Protein AF-A0A1V5HF19-F1 (afdb_monomer_lite)

Structure (mmCIF, N/CA/C/O backbone):
data_AF-A0A1V5HF19-F1
#
_entry.id   AF-A0A1V5HF19-F1
#
loop_
_atom_site.group_PDB
_atom_site.id
_atom_site.type_symbol
_atom_site.label_atom_id
_atom_site.label_alt_id
_atom_site.label_comp_id
_atom_site.label_asym_id
_atom_site.label_entity_id
_atom_site.label_seq_id
_atom_site.pdbx_PDB_ins_code
_atom_site.Cartn_x
_atom_site.Cartn_y
_atom_site.Cartn_z
_atom_site.occupancy
_atom_site.B_iso_or_equiv
_atom_site.auth_seq_id
_atom_site.auth_comp_id
_atom_site.auth_asym_id
_atom_site.auth_atom_id
_atom_site.pdbx_PDB_model_num
ATOM 1 N N . MET A 1 1 ? -32.447 9.915 21.605 1.00 70.75 1 MET A N 1
ATOM 2 C CA . MET A 1 1 ? -31.067 10.041 21.083 1.00 70.75 1 MET A CA 1
ATOM 3 C C . MET A 1 1 ? -30.906 11.435 20.501 1.00 70.75 1 MET A C 1
ATOM 5 O O . MET A 1 1 ? -31.782 11.861 19.760 1.00 70.75 1 MET A O 1
ATOM 9 N N . LYS A 1 2 ? -29.840 12.151 20.862 1.00 76.25 2 LYS A N 1
ATOM 10 C CA . LYS A 1 2 ? -29.476 13.446 20.277 1.00 76.25 2 LYS A CA 1
ATOM 11 C C . LYS A 1 2 ? -28.155 13.273 19.532 1.00 76.25 2 LYS A C 1
ATOM 13 O O . LYS A 1 2 ? -27.212 12.739 20.107 1.00 76.25 2 LYS A O 1
ATOM 18 N N . ALA A 1 3 ? -28.108 13.710 18.280 1.00 75.06 3 ALA A N 1
ATOM 19 C CA . ALA A 1 3 ? -26.901 13.734 17.464 1.00 75.06 3 ALA A CA 1
ATOM 20 C C . ALA A 1 3 ? -26.620 15.185 17.061 1.00 75.06 3 ALA A C 1
ATOM 22 O O . ALA A 1 3 ? -27.526 15.878 16.596 1.00 75.06 3 ALA A O 1
ATOM 23 N N . VAL A 1 4 ? -25.394 15.655 17.280 1.00 70.00 4 VAL A N 1
ATOM 24 C CA . VAL A 1 4 ? -24.965 17.009 16.906 1.00 70.00 4 VAL A CA 1
ATOM 25 C C . VAL A 1 4 ? -23.775 16.889 15.967 1.00 70.00 4 VAL A C 1
ATOM 27 O O . VAL A 1 4 ? -22.770 16.292 16.343 1.00 70.00 4 VAL A O 1
ATOM 30 N N . TYR A 1 5 ? -23.909 17.430 14.756 1.00 69.81 5 TYR A N 1
ATOM 31 C CA . TYR A 1 5 ? -22.857 17.436 13.740 1.00 69.81 5 TYR A CA 1
ATOM 32 C C . TYR A 1 5 ? -22.104 18.769 13.752 1.00 69.81 5 TYR A C 1
ATOM 34 O O . TYR A 1 5 ? -22.736 19.824 13.698 1.00 69.81 5 TYR A O 1
ATOM 42 N N . ASP A 1 6 ? -20.773 18.720 13.804 1.00 66.12 6 ASP A N 1
ATOM 43 C CA . ASP A 1 6 ? -19.898 19.902 13.884 1.00 66.12 6 ASP A CA 1
ATOM 44 C C . ASP A 1 6 ? -19.008 20.112 12.642 1.00 66.12 6 ASP A C 1
ATOM 46 O O . ASP A 1 6 ? -18.044 20.874 12.690 1.00 66.12 6 ASP A O 1
ATOM 50 N N . GLY A 1 7 ? -19.332 19.466 11.515 1.00 56.59 7 GLY A N 1
ATOM 51 C CA . GLY A 1 7 ? -18.553 19.591 10.275 1.00 56.59 7 GLY A CA 1
ATOM 52 C C . GLY A 1 7 ? -17.454 18.538 10.092 1.00 56.59 7 GLY A C 1
ATOM 53 O O . GLY A 1 7 ? -16.581 18.716 9.248 1.00 56.59 7 GLY A O 1
ATOM 54 N N . GLY A 1 8 ? -17.496 17.443 10.855 1.00 63.88 8 GLY A N 1
ATOM 55 C CA . GLY A 1 8 ? -16.605 16.285 10.688 1.00 63.88 8 GLY A CA 1
ATOM 56 C C . GLY A 1 8 ? -16.754 15.235 11.790 1.00 63.88 8 GLY A C 1
ATOM 57 O O . GLY A 1 8 ? -16.399 14.069 11.602 1.00 63.88 8 GLY A O 1
ATOM 58 N N . ALA A 1 9 ? -17.341 15.618 12.925 1.00 70.94 9 ALA A N 1
ATOM 59 C CA . ALA A 1 9 ? -17.725 14.713 13.989 1.00 70.94 9 ALA A CA 1
ATOM 60 C C . ALA A 1 9 ? -19.222 14.797 14.308 1.00 70.94 9 ALA A C 1
ATOM 62 O O . ALA A 1 9 ? -19.890 15.812 14.108 1.00 70.94 9 ALA A O 1
ATOM 63 N N . VAL A 1 10 ? -19.747 13.686 14.813 1.00 77.38 10 VAL A N 1
ATOM 64 C CA . VAL A 1 10 ? -21.091 13.561 15.359 1.00 77.38 10 VAL A CA 1
ATOM 65 C C . VAL A 1 10 ? -20.951 13.176 16.823 1.00 77.38 10 VAL A C 1
ATOM 67 O O . VAL A 1 10 ? -20.547 12.056 17.140 1.00 77.38 10 VAL A O 1
ATOM 70 N N . ALA A 1 11 ? -21.298 14.101 17.714 1.00 79.94 11 ALA A N 1
ATOM 71 C CA . ALA A 1 11 ? -21.468 13.791 19.126 1.00 79.94 11 ALA A CA 1
ATOM 72 C C . ALA A 1 11 ? -22.843 13.146 19.315 1.00 79.94 11 ALA A C 1
ATOM 74 O O . ALA A 1 11 ? -23.874 13.757 19.008 1.00 79.94 11 ALA A O 1
ATOM 75 N N . ILE A 1 12 ? -22.856 11.909 19.801 1.00 80.00 12 ILE A N 1
ATOM 76 C CA . ILE A 1 12 ? -24.072 11.146 20.055 1.00 80.00 12 ILE A CA 1
ATOM 77 C C . ILE A 1 12 ? -24.282 11.058 21.557 1.00 80.00 12 ILE A C 1
ATOM 79 O O . ILE A 1 12 ? -23.402 10.642 22.308 1.00 80.00 12 ILE A O 1
ATOM 83 N N . THR A 1 13 ? -25.481 11.438 21.990 1.00 81.38 13 THR A N 1
ATOM 84 C CA . THR A 1 13 ? -25.935 11.268 23.367 1.00 81.38 13 THR A CA 1
ATOM 85 C C . THR A 1 13 ? -27.218 10.446 23.397 1.00 81.38 13 THR A C 1
ATOM 87 O O . THR A 1 13 ? -28.240 10.817 22.803 1.00 81.38 13 THR A O 1
ATOM 90 N N . VAL A 1 14 ? -27.186 9.319 24.103 1.00 79.50 14 VAL A N 1
ATOM 91 C CA . VAL A 1 14 ? -28.356 8.471 24.345 1.00 79.50 14 VAL A CA 1
ATOM 92 C C . VAL A 1 14 ? -28.794 8.666 25.790 1.00 79.50 14 VAL A C 1
ATOM 94 O O . VAL A 1 14 ? -28.182 8.138 26.713 1.00 79.50 14 VAL A O 1
ATOM 97 N N . THR A 1 15 ? -29.858 9.447 25.972 1.00 81.88 15 THR A N 1
ATOM 98 C CA . THR A 1 15 ? -30.518 9.653 27.265 1.00 81.88 15 THR A CA 1
ATOM 99 C C . THR A 1 15 ? -31.813 8.846 27.284 1.00 81.88 15 THR A C 1
ATOM 101 O O . THR A 1 15 ? -32.656 9.071 26.406 1.00 81.88 15 THR A O 1
ATOM 104 N N . PRO A 1 16 ? -31.995 7.913 28.232 1.00 78.12 16 PRO A N 1
ATOM 105 C CA . PRO A 1 16 ? -33.257 7.206 28.361 1.00 78.12 16 PRO A CA 1
ATOM 106 C C . PRO A 1 16 ? -34.328 8.168 28.924 1.00 78.12 16 PRO A C 1
ATOM 108 O O . PRO A 1 16 ? -34.024 8.977 29.804 1.00 78.12 16 PRO A O 1
ATOM 111 N N . PRO A 1 17 ? -35.576 8.128 28.421 1.00 74.62 17 PRO A N 1
ATOM 112 C CA . PRO A 1 17 ? -36.662 9.009 28.872 1.00 74.62 17 PRO A CA 1
ATOM 113 C C . PRO A 1 17 ? -37.143 8.720 30.306 1.00 74.62 17 PRO A C 1
ATOM 115 O O . PRO A 1 17 ? -37.830 9.544 30.901 1.00 74.62 17 PRO A O 1
ATOM 118 N N . GLY A 1 18 ? -36.780 7.562 30.859 1.00 81.12 18 GLY A N 1
ATOM 119 C CA . GLY A 1 18 ? -37.113 7.082 32.199 1.00 81.12 18 GLY A CA 1
ATOM 120 C C . GLY A 1 18 ? -36.180 5.932 32.584 1.00 81.12 18 GLY A C 1
ATOM 121 O O . GLY A 1 18 ? -35.241 5.644 31.844 1.00 81.12 18 GLY A O 1
ATOM 122 N N . ALA A 1 19 ? -36.424 5.279 33.721 1.00 83.25 19 ALA A N 1
ATOM 123 C CA . ALA A 1 19 ? -35.758 4.012 34.012 1.00 83.25 19 ALA A CA 1
ATOM 124 C C . ALA A 1 19 ? -36.221 2.961 32.989 1.00 83.25 19 ALA A C 1
ATOM 126 O O . ALA A 1 19 ? -37.424 2.744 32.845 1.00 83.25 19 ALA A O 1
ATOM 127 N N . ILE A 1 20 ? -35.287 2.363 32.249 1.00 85.06 20 ILE A N 1
ATOM 128 C CA . ILE A 1 20 ? -35.580 1.352 31.222 1.00 85.06 20 ILE A CA 1
ATOM 129 C C . ILE A 1 20 ? -34.732 0.120 31.498 1.00 85.06 20 ILE A C 1
ATOM 131 O O . ILE A 1 20 ? -33.509 0.225 31.578 1.00 85.06 20 ILE A O 1
ATOM 135 N N . GLU A 1 21 ? -35.377 -1.035 31.611 1.00 87.69 21 GLU A N 1
ATOM 136 C CA . GLU A 1 21 ? -34.703 -2.332 31.610 1.00 87.69 21 GLU A CA 1
ATOM 137 C C . GLU A 1 21 ? -34.426 -2.771 30.174 1.00 87.69 21 GLU A C 1
ATOM 139 O O . GLU A 1 21 ? -35.270 -2.622 29.288 1.00 87.69 21 GLU A O 1
ATOM 144 N N . LEU A 1 22 ? -33.226 -3.287 29.939 1.00 87.69 22 LEU A N 1
ATOM 145 C CA . LEU A 1 22 ? -32.822 -3.835 28.652 1.00 87.69 22 LEU A CA 1
ATOM 146 C C . LEU A 1 22 ? -31.864 -5.000 28.846 1.00 87.69 22 LEU A C 1
ATOM 148 O O . LEU A 1 22 ? -31.055 -4.993 29.772 1.00 87.69 22 LEU A O 1
ATOM 152 N N . ASP A 1 23 ? -31.929 -5.959 27.926 1.00 86.94 23 ASP A N 1
ATOM 153 C CA . ASP A 1 23 ? -30.990 -7.083 27.860 1.00 86.94 23 ASP A CA 1
ATOM 154 C C . ASP A 1 23 ? -29.660 -6.676 27.208 1.00 86.94 23 ASP A C 1
ATOM 156 O O . ASP A 1 23 ? -28.604 -7.232 27.506 1.00 86.94 23 ASP A O 1
ATOM 160 N N . GLY A 1 24 ? -29.708 -5.669 26.334 1.00 88.81 24 GLY A N 1
ATOM 161 C CA . GLY A 1 24 ? -28.557 -5.099 25.654 1.00 88.81 24 GLY A CA 1
ATOM 162 C C . GLY A 1 24 ? -28.945 -3.908 24.781 1.00 88.81 24 GLY A C 1
ATOM 163 O O . GLY A 1 24 ? -30.107 -3.707 24.427 1.00 88.81 24 GLY A O 1
ATOM 164 N N . LEU A 1 25 ? -27.957 -3.089 24.445 1.00 87.81 25 LEU A N 1
ATOM 165 C CA . LEU A 1 25 ? -28.091 -1.920 23.591 1.00 87.81 25 LEU A CA 1
ATOM 166 C C . LEU A 1 25 ? -26.852 -1.826 22.709 1.00 87.81 25 LEU A C 1
ATOM 168 O O . LEU A 1 25 ? -25.740 -1.628 23.203 1.00 87.81 25 LEU A O 1
ATOM 172 N N . ARG A 1 26 ? -27.060 -1.913 21.396 1.00 90.31 26 ARG A N 1
ATOM 173 C CA . ARG A 1 26 ? -26.005 -1.752 20.395 1.00 90.31 26 ARG A CA 1
ATOM 174 C C . ARG A 1 26 ? -26.338 -0.643 19.411 1.00 90.31 26 ARG A C 1
ATOM 176 O O . ARG A 1 26 ? -27.490 -0.473 19.013 1.00 90.31 26 ARG A O 1
ATOM 183 N N . LEU A 1 27 ? -25.308 0.072 18.991 1.00 88.31 27 LEU A N 1
ATOM 184 C CA . LEU A 1 27 ? -25.322 0.925 17.817 1.00 88.31 27 LEU A CA 1
ATOM 185 C C . LEU A 1 27 ? -24.773 0.121 16.634 1.00 88.31 27 LEU A C 1
ATOM 187 O O . LEU A 1 27 ? -23.684 -0.440 16.724 1.00 88.31 27 LEU A O 1
ATOM 191 N N . VAL A 1 28 ? -25.515 0.095 15.529 1.00 92.06 28 VAL A N 1
ATOM 192 C CA . VAL A 1 28 ? -25.081 -0.521 14.269 1.00 92.06 28 VAL A CA 1
ATOM 193 C C . VAL A 1 28 ? -24.804 0.588 13.262 1.00 92.06 28 VAL A C 1
ATOM 195 O O . VAL A 1 28 ? -25.659 1.441 13.021 1.00 92.06 28 VAL A O 1
ATOM 198 N N . LEU A 1 29 ? -23.597 0.589 12.705 1.00 90.62 29 LEU A N 1
ATOM 199 C CA . LEU A 1 29 ? -23.119 1.567 11.736 1.00 90.62 29 LEU A CA 1
ATOM 200 C C . LEU A 1 29 ? -22.826 0.864 10.406 1.00 90.62 29 LEU A C 1
ATOM 202 O O . LEU A 1 29 ? -21.767 0.248 10.274 1.00 90.62 29 LEU A O 1
ATOM 206 N N . PRO A 1 30 ? -23.721 0.968 9.410 1.00 91.31 30 PRO A N 1
ATOM 207 C CA . PRO A 1 30 ? -23.429 0.519 8.055 1.00 91.31 30 PRO A CA 1
ATOM 208 C C . PRO A 1 30 ? -22.269 1.330 7.466 1.00 91.31 30 PRO A C 1
ATOM 210 O O . PRO A 1 30 ? -22.282 2.565 7.498 1.00 91.31 30 PRO A O 1
ATOM 213 N N . LEU A 1 31 ? -21.262 0.647 6.928 1.00 89.62 31 LEU A N 1
ATOM 214 C CA . LEU A 1 31 ? -20.067 1.263 6.359 1.00 89.62 31 LEU A CA 1
ATOM 215 C C . LEU A 1 31 ? -20.094 1.150 4.837 1.00 89.62 31 LEU A C 1
ATOM 217 O O . LEU A 1 31 ? -20.156 0.064 4.269 1.00 89.62 31 LEU A O 1
ATOM 221 N N . ALA A 1 32 ? -20.017 2.296 4.163 1.00 82.94 32 ALA A N 1
ATOM 222 C CA . ALA A 1 32 ? -20.040 2.330 2.710 1.00 82.94 32 ALA A CA 1
ATOM 223 C C . ALA A 1 32 ? -18.695 1.888 2.102 1.00 82.94 32 ALA A C 1
ATOM 225 O O . ALA A 1 32 ? -17.640 2.471 2.376 1.00 82.94 32 ALA A O 1
ATOM 226 N N . GLY A 1 33 ? -18.768 0.935 1.167 1.00 81.19 33 GLY A N 1
ATOM 227 C CA . GLY A 1 33 ? -17.662 0.388 0.371 1.00 81.19 33 GLY A CA 1
ATOM 228 C C . GLY A 1 33 ? -16.587 -0.344 1.185 1.00 81.19 33 GLY A C 1
ATOM 229 O O . GLY A 1 33 ? -16.869 -0.779 2.295 1.00 81.19 33 GLY A O 1
ATOM 230 N N . PRO A 1 34 ? -15.371 -0.531 0.638 1.00 80.88 34 PRO A N 1
ATOM 231 C CA . PRO A 1 34 ? -14.428 -1.484 1.212 1.00 80.88 34 PRO A CA 1
ATOM 232 C C . PRO A 1 34 ? -13.939 -1.024 2.586 1.00 80.88 34 PRO A C 1
ATOM 234 O O . PRO A 1 34 ? -13.596 0.151 2.747 1.00 80.88 34 PRO A O 1
ATOM 237 N N . VAL A 1 35 ? -13.887 -1.963 3.533 1.00 88.06 35 VAL A N 1
ATOM 238 C CA . VAL A 1 35 ? -13.325 -1.812 4.881 1.00 88.06 35 VAL A CA 1
ATOM 239 C C . VAL A 1 35 ? -12.245 -2.869 5.053 1.00 88.06 35 VAL A C 1
ATOM 241 O O . VAL A 1 35 ? -12.544 -4.039 5.270 1.00 88.06 35 VAL A O 1
ATOM 244 N N . ASP A 1 36 ? -10.991 -2.460 4.927 1.00 86.19 36 ASP A N 1
ATOM 245 C CA . ASP A 1 36 ? -9.822 -3.346 4.944 1.00 86.19 36 ASP A CA 1
ATOM 246 C C . ASP A 1 36 ? -8.903 -3.076 6.146 1.00 86.19 36 ASP A C 1
ATOM 248 O O . ASP A 1 36 ? -7.802 -3.612 6.216 1.00 86.19 36 ASP A O 1
ATOM 252 N N . MET A 1 37 ? -9.342 -2.236 7.089 1.00 87.50 37 MET A N 1
ATOM 253 C CA . MET A 1 37 ? -8.526 -1.823 8.221 1.00 87.50 37 MET A CA 1
ATOM 254 C C . MET A 1 37 ? -9.350 -1.545 9.470 1.00 87.50 37 MET A C 1
ATOM 256 O O . MET A 1 37 ? -10.309 -0.767 9.447 1.00 87.50 37 MET A O 1
ATOM 260 N N . VAL A 1 38 ? -8.899 -2.120 10.581 1.00 89.00 38 VAL A N 1
ATOM 261 C CA . VAL A 1 38 ? -9.390 -1.863 11.932 1.00 89.00 38 VAL A CA 1
ATOM 262 C C . VAL A 1 38 ? -8.199 -1.584 12.843 1.00 89.00 38 VAL A C 1
ATOM 264 O O . VAL A 1 38 ? -7.317 -2.424 12.986 1.00 89.00 38 VAL A O 1
ATOM 267 N N . ILE A 1 39 ? -8.166 -0.408 13.472 1.00 84.38 39 ILE A N 1
ATOM 268 C CA . ILE A 1 39 ? -7.106 -0.015 14.411 1.00 84.38 39 ILE A CA 1
ATOM 269 C C . ILE A 1 39 ? -7.733 0.216 15.788 1.00 84.38 39 ILE A C 1
ATOM 271 O O . ILE A 1 39 ? -8.263 1.302 16.054 1.00 84.38 39 ILE A O 1
ATOM 275 N N . PRO A 1 40 ? -7.689 -0.782 16.685 1.00 81.12 40 PRO A N 1
ATOM 276 C CA . PRO A 1 40 ? -8.150 -0.622 18.052 1.00 81.12 40 PRO A CA 1
ATOM 277 C C . PRO A 1 40 ? -7.049 0.038 18.887 1.00 81.12 40 PRO A C 1
ATOM 279 O O . PRO A 1 40 ? -6.273 -0.630 19.568 1.00 81.12 40 PRO A O 1
ATOM 282 N N . PHE A 1 41 ? -6.974 1.371 18.848 1.00 72.75 41 PHE A N 1
ATOM 283 C CA . PHE A 1 41 ? -5.943 2.151 19.550 1.00 72.75 41 PHE A CA 1
ATOM 284 C C . PHE A 1 41 ? -5.844 1.825 21.044 1.00 72.75 41 PHE A C 1
ATOM 286 O O . PHE A 1 41 ? -4.767 1.917 21.626 1.00 72.75 41 PHE A O 1
ATOM 293 N N . SER A 1 42 ? -6.953 1.403 21.658 1.00 67.38 42 SER A N 1
ATOM 294 C CA . SER A 1 42 ? -6.996 0.968 23.060 1.00 67.38 42 SER A CA 1
ATOM 295 C C . SER A 1 42 ? -6.146 -0.277 23.373 1.00 67.38 42 SER A C 1
ATOM 297 O O . SER A 1 42 ? -5.907 -0.538 24.546 1.00 67.38 42 SER A O 1
ATOM 299 N N . ALA A 1 43 ? -5.679 -1.022 22.366 1.00 65.25 43 ALA A N 1
ATOM 300 C CA . ALA A 1 43 ? -4.866 -2.232 22.527 1.00 65.25 43 ALA A CA 1
ATOM 301 C C . ALA A 1 43 ? -3.532 -2.203 21.775 1.00 65.25 43 ALA A C 1
ATOM 303 O O . ALA A 1 43 ? -2.902 -3.245 21.592 1.00 65.25 43 ALA A O 1
ATOM 304 N N . LEU A 1 44 ? -3.090 -1.027 21.324 1.00 66.19 44 LEU A N 1
ATOM 305 C CA . LEU A 1 44 ? -1.766 -0.921 20.726 1.00 66.19 44 LEU A CA 1
ATOM 306 C C . LEU A 1 44 ? -0.685 -1.187 21.790 1.00 66.19 44 LEU A C 1
ATOM 308 O O . LEU A 1 44 ? -0.754 -0.607 22.879 1.00 66.19 44 LEU A O 1
ATOM 312 N N . PRO A 1 45 ? 0.318 -2.033 21.497 1.00 62.53 45 PRO A N 1
ATOM 313 C CA . PRO A 1 45 ? 1.441 -2.260 22.398 1.00 62.53 45 PRO A CA 1
ATOM 314 C C . PRO A 1 45 ? 2.271 -0.986 22.602 1.00 62.53 45 PRO A C 1
ATOM 316 O O . PRO A 1 45 ? 2.205 -0.035 21.822 1.00 62.53 45 PRO A O 1
ATOM 319 N N . ALA A 1 46 ? 3.101 -0.991 23.649 1.00 58.62 46 ALA A N 1
ATOM 320 C CA . ALA A 1 46 ? 4.049 0.092 23.922 1.00 58.62 46 ALA A CA 1
ATOM 321 C C . ALA A 1 46 ? 5.081 0.275 22.787 1.00 58.62 46 ALA A C 1
ATOM 323 O O . ALA A 1 46 ? 5.583 1.377 22.574 1.00 58.62 46 ALA A O 1
ATOM 324 N N . THR A 1 47 ? 5.373 -0.793 22.041 1.00 61.50 47 THR A N 1
ATOM 325 C CA . THR A 1 47 ? 6.289 -0.811 20.899 1.00 61.50 47 THR A CA 1
ATOM 326 C C . THR A 1 47 ? 5.567 -1.305 19.648 1.00 61.50 47 THR A C 1
ATOM 328 O O . THR A 1 47 ? 5.040 -2.410 19.613 1.00 61.50 47 THR A O 1
ATOM 331 N N . LEU A 1 48 ? 5.577 -0.502 18.578 1.00 63.66 48 LEU A N 1
ATOM 332 C CA . LEU A 1 48 ? 5.037 -0.914 17.269 1.00 63.66 48 LEU A CA 1
ATOM 333 C C . LEU A 1 48 ? 5.907 -1.973 16.572 1.00 63.66 48 LEU A C 1
ATOM 335 O O . LEU A 1 48 ? 5.449 -2.627 15.640 1.00 63.66 48 LEU A O 1
ATOM 339 N N . ALA A 1 49 ? 7.140 -2.142 17.053 1.00 60.38 49 ALA A N 1
ATOM 340 C CA . ALA A 1 49 ? 8.177 -2.984 16.473 1.00 60.38 49 ALA A CA 1
ATOM 341 C C . ALA A 1 49 ? 7.892 -4.488 16.486 1.00 60.38 49 ALA A C 1
ATOM 343 O O . ALA A 1 49 ? 8.574 -5.240 15.799 1.00 60.38 49 ALA A O 1
ATOM 344 N N . ASP A 1 50 ? 6.909 -4.916 17.275 1.00 61.56 50 ASP A N 1
ATOM 345 C CA . ASP A 1 50 ? 6.603 -6.331 17.486 1.00 61.56 50 ASP A CA 1
ATOM 346 C C . ASP A 1 50 ? 5.251 -6.724 16.872 1.00 61.56 50 ASP A C 1
ATOM 348 O O . ASP A 1 50 ? 4.779 -7.847 17.054 1.00 61.56 50 ASP A O 1
ATOM 352 N N . LEU A 1 51 ? 4.602 -5.801 16.154 1.00 71.81 51 LEU A N 1
ATOM 353 C CA . LEU A 1 51 ? 3.329 -6.077 15.504 1.00 71.81 51 LEU A CA 1
ATOM 354 C C . LEU A 1 51 ? 3.552 -6.788 14.165 1.00 71.81 51 LEU A C 1
ATOM 356 O O . LEU A 1 51 ? 4.210 -6.224 13.285 1.00 71.81 51 LEU A O 1
ATOM 360 N N . PRO A 1 52 ? 2.984 -7.991 13.962 1.00 70.25 52 PRO A N 1
ATOM 361 C CA . PRO A 1 52 ? 3.101 -8.678 12.686 1.00 70.25 52 PRO A CA 1
ATOM 362 C C . PRO A 1 52 ? 2.413 -7.891 11.552 1.00 70.25 52 PRO A C 1
ATOM 364 O O . PRO A 1 52 ? 1.475 -7.120 11.797 1.00 70.25 52 PRO A O 1
ATOM 367 N N . PRO A 1 53 ? 2.830 -8.089 10.290 1.00 68.00 53 PRO A N 1
ATOM 368 C CA . PRO A 1 53 ? 2.068 -7.627 9.128 1.00 68.00 53 PRO A CA 1
ATOM 369 C C . PRO A 1 53 ? 0.617 -8.119 9.203 1.00 68.00 53 PRO A C 1
ATOM 371 O O . PRO A 1 53 ? 0.373 -9.211 9.714 1.00 68.00 53 PRO A O 1
ATOM 374 N N . GLY A 1 54 ? -0.356 -7.335 8.735 1.00 74.00 54 GLY A N 1
ATOM 375 C CA . GLY A 1 54 ? -1.757 -7.755 8.815 1.00 74.00 54 GLY A CA 1
ATOM 376 C C . GLY A 1 54 ? -2.408 -7.571 10.187 1.00 74.00 54 GLY A C 1
ATOM 377 O O . GLY A 1 54 ? -3.606 -7.808 10.299 1.00 74.00 54 GLY A O 1
ATOM 378 N N . SER A 1 55 ? -1.690 -7.079 11.211 1.00 79.56 55 SER A N 1
ATOM 379 C CA . SER A 1 55 ? -2.219 -6.866 12.581 1.00 79.56 55 SER A CA 1
ATOM 380 C C . SER A 1 55 ? -3.487 -6.009 12.663 1.00 79.56 55 SER A C 1
ATOM 382 O O . SER A 1 55 ? -4.143 -5.980 13.706 1.00 79.56 55 SER A O 1
ATOM 384 N N . PHE A 1 56 ? -3.800 -5.275 11.594 1.00 84.69 56 PHE A N 1
ATOM 385 C CA . PHE A 1 56 ? -4.943 -4.373 11.477 1.00 84.69 56 PHE A CA 1
ATOM 386 C C . PHE A 1 56 ? -5.886 -4.743 10.326 1.00 84.69 56 PHE A C 1
ATOM 388 O O . PHE A 1 56 ? -6.865 -4.032 10.105 1.00 84.69 56 PHE A O 1
ATOM 395 N N . THR A 1 57 ? -5.602 -5.816 9.587 1.00 86.25 57 THR A N 1
ATOM 396 C CA . THR A 1 57 ? -6.381 -6.235 8.418 1.00 86.25 57 THR A CA 1
ATOM 397 C C . THR A 1 57 ? -7.486 -7.193 8.868 1.00 86.25 57 THR A C 1
ATOM 399 O O . THR A 1 57 ? -7.182 -8.319 9.254 1.00 86.25 57 THR A O 1
ATOM 402 N N . PRO A 1 58 ? -8.768 -6.778 8.861 1.00 87.25 58 PRO A N 1
ATOM 403 C CA . PRO A 1 58 ? -9.875 -7.638 9.255 1.00 87.25 58 PRO A CA 1
ATOM 404 C C . PRO A 1 58 ? -10.031 -8.807 8.278 1.00 87.25 58 PRO A C 1
ATOM 406 O O . PRO A 1 58 ? -9.643 -8.717 7.109 1.00 87.25 58 PRO A O 1
ATOM 409 N N . ALA A 1 59 ? -10.649 -9.889 8.746 1.00 84.94 59 ALA A N 1
ATOM 410 C CA . ALA A 1 59 ? -10.867 -11.070 7.928 1.00 84.94 59 ALA A CA 1
ATOM 411 C C . ALA A 1 59 ? -11.770 -10.770 6.719 1.00 84.94 59 ALA A C 1
ATOM 413 O O . ALA A 1 59 ? -12.625 -9.880 6.744 1.00 84.94 59 ALA A O 1
ATOM 414 N N . SER A 1 60 ? -11.567 -11.519 5.634 1.00 80.25 60 SER A N 1
ATOM 415 C CA . SER A 1 60 ? -12.278 -11.302 4.373 1.00 80.25 60 SER A CA 1
ATOM 416 C C . SER A 1 60 ? -13.611 -12.042 4.252 1.00 80.25 60 SER A C 1
ATOM 418 O O . SER A 1 60 ? -14.357 -11.747 3.321 1.00 80.25 60 SER A O 1
ATOM 420 N N . HIS A 1 61 ? -13.907 -12.968 5.167 1.00 83.38 61 HIS A N 1
ATOM 421 C CA . HIS A 1 61 ? -15.066 -13.858 5.108 1.00 83.38 61 HIS A CA 1
ATOM 422 C C . HIS A 1 61 ? -16.359 -13.223 5.644 1.00 83.38 61 HIS A C 1
ATOM 424 O O . HIS A 1 61 ? -16.335 -12.228 6.372 1.00 83.38 61 HIS A O 1
ATOM 430 N N . ASP A 1 62 ? -17.483 -13.863 5.324 1.00 87.12 62 ASP A N 1
ATOM 431 C CA . ASP A 1 62 ? -18.808 -13.529 5.847 1.00 87.12 62 ASP A CA 1
ATOM 432 C C . ASP A 1 62 ? -18.881 -13.766 7.365 1.00 87.12 62 ASP A C 1
ATOM 434 O O . ASP A 1 62 ? -18.259 -14.686 7.907 1.00 87.12 62 ASP A O 1
ATOM 438 N N . GLY A 1 63 ? -19.667 -12.952 8.067 1.00 89.44 63 GLY A N 1
ATOM 439 C CA . GLY A 1 63 ? -19.796 -12.987 9.522 1.00 89.44 63 GLY A CA 1
ATOM 440 C C . GLY A 1 63 ? -18.845 -12.016 10.223 1.00 89.44 63 GLY A C 1
ATOM 441 O O . GLY A 1 63 ? -18.587 -10.918 9.736 1.00 89.44 63 GLY A O 1
ATOM 442 N N . VAL A 1 64 ? -18.367 -12.377 11.414 1.00 90.50 64 VAL A N 1
ATOM 443 C CA . VAL A 1 64 ? -17.519 -11.494 12.231 1.00 90.50 64 VAL A CA 1
ATOM 444 C C . VAL A 1 64 ? -16.116 -11.414 11.624 1.00 90.50 64 VAL A C 1
ATOM 446 O O . VAL A 1 64 ? -15.302 -12.319 11.785 1.00 90.50 64 VAL A O 1
ATOM 449 N N . ALA A 1 65 ? -15.835 -10.310 10.934 1.00 89.06 65 ALA A N 1
ATOM 450 C CA . ALA A 1 65 ? -14.546 -10.020 10.312 1.00 89.06 65 ALA A CA 1
ATOM 451 C C . ALA A 1 65 ? -13.512 -9.488 11.319 1.00 89.06 65 ALA A C 1
ATOM 453 O O . ALA A 1 65 ? -12.305 -9.663 11.145 1.00 89.06 65 ALA A O 1
ATOM 454 N N . TRP A 1 66 ? -13.975 -8.824 12.381 1.00 92.25 66 TRP A N 1
ATOM 455 C CA . TRP A 1 66 ? -13.149 -8.420 13.517 1.00 92.25 66 TRP A CA 1
ATOM 456 C C . TRP A 1 66 ? -13.973 -8.372 14.807 1.00 92.25 66 TRP A C 1
ATOM 458 O O . TRP A 1 66 ? -15.128 -7.956 14.781 1.00 92.25 66 TRP A O 1
ATOM 468 N N . SER A 1 67 ? -13.369 -8.733 15.940 1.00 90.94 67 SER A N 1
ATOM 469 C CA . SER A 1 67 ? -13.944 -8.546 17.271 1.00 90.94 67 SER A CA 1
ATOM 470 C C . SER A 1 67 ? -12.890 -7.999 18.226 1.00 90.94 67 SER A C 1
ATOM 472 O O . SER A 1 67 ? -11.697 -8.292 18.111 1.00 90.94 67 SER A O 1
ATOM 474 N N . ASN A 1 68 ? -13.327 -7.221 19.214 1.00 88.75 68 ASN A N 1
ATOM 475 C CA . ASN A 1 68 ? -12.438 -6.748 20.266 1.00 88.75 68 ASN A CA 1
ATOM 476 C C . ASN A 1 68 ? -12.006 -7.868 21.240 1.00 88.75 68 ASN A C 1
ATOM 478 O O . ASN A 1 68 ? -11.097 -7.644 22.040 1.00 88.75 68 ASN A O 1
ATOM 482 N N . LEU A 1 69 ? -12.613 -9.059 21.160 1.00 87.06 69 LEU A N 1
ATOM 483 C CA . LEU A 1 69 ? -12.242 -10.259 21.913 1.00 87.06 69 LEU A CA 1
ATOM 484 C C . LEU A 1 69 ? -11.598 -11.335 21.029 1.00 87.06 69 LEU A C 1
ATOM 486 O O . LEU A 1 69 ? -11.836 -11.417 19.827 1.00 87.06 69 LEU A O 1
ATOM 490 N N . LYS A 1 70 ? -10.798 -12.210 21.651 1.00 78.56 70 LYS A N 1
ATOM 491 C CA . LYS A 1 70 ? -10.231 -13.392 20.984 1.00 78.56 70 LYS A CA 1
ATOM 492 C C . LYS A 1 70 ? -11.298 -14.475 20.790 1.00 78.56 70 LYS A C 1
ATOM 494 O O . LYS A 1 70 ? -12.162 -14.643 21.641 1.00 78.56 70 LYS A O 1
ATOM 499 N N . GLY A 1 71 ? -11.171 -15.266 19.721 1.00 67.62 71 GLY A N 1
ATOM 500 C CA . GLY A 1 71 ? -11.943 -16.504 19.526 1.00 67.62 71 GLY A CA 1
ATOM 501 C C . GLY A 1 71 ? -13.241 -16.378 18.719 1.00 67.62 71 GLY A C 1
ATOM 502 O O . GLY A 1 71 ? -13.813 -17.404 18.373 1.00 67.62 71 GLY A O 1
ATOM 503 N N . ASN A 1 72 ? -13.655 -15.168 18.332 1.00 62.09 72 ASN A N 1
ATOM 504 C CA . ASN A 1 72 ? -14.895 -14.924 17.577 1.00 62.09 72 ASN A CA 1
ATOM 505 C C . ASN A 1 72 ? -14.665 -14.726 16.062 1.00 62.09 72 ASN A C 1
ATOM 507 O O . ASN A 1 72 ? -15.333 -13.915 15.435 1.00 62.09 72 ASN A O 1
ATOM 511 N N . GLY A 1 73 ? -13.696 -15.433 15.467 1.00 58.38 73 GLY A N 1
ATOM 512 C CA . GLY A 1 73 ? -13.433 -15.409 14.013 1.00 58.38 73 GLY A CA 1
ATOM 513 C C . GLY A 1 73 ? -12.323 -14.458 13.540 1.00 58.38 73 GLY A C 1
ATOM 514 O O . GLY A 1 73 ? -11.760 -14.662 12.472 1.00 58.38 73 GLY A O 1
ATOM 515 N N . SER A 1 74 ? -11.900 -13.489 14.354 1.00 60.53 74 SER A N 1
ATOM 516 C CA . SER A 1 74 ? -10.875 -12.501 13.981 1.00 60.53 74 SER A CA 1
ATOM 517 C C . SER A 1 74 ? -9.436 -12.962 14.260 1.00 60.53 74 SER A C 1
ATOM 519 O O . SER A 1 74 ? -8.740 -12.385 15.103 1.00 60.53 74 SER A O 1
ATOM 521 N N . GLN A 1 75 ? -8.981 -14.037 13.614 1.00 60.62 75 GLN A N 1
ATOM 522 C CA . GLN A 1 75 ? -7.603 -14.508 13.801 1.00 60.62 75 GLN A CA 1
ATOM 523 C C . GLN A 1 75 ? -6.586 -13.507 13.222 1.00 60.62 75 GLN A C 1
ATOM 525 O O . GLN A 1 75 ? -6.738 -13.041 12.100 1.00 60.62 75 GLN A O 1
ATOM 530 N N . GLY A 1 76 ? -5.552 -13.168 14.000 1.00 64.88 76 GLY A N 1
ATOM 531 C CA . GLY A 1 76 ? -4.405 -12.363 13.546 1.00 64.88 76 GLY A CA 1
ATOM 532 C C . GLY A 1 76 ? -4.496 -10.845 13.756 1.00 64.88 76 GLY A C 1
ATOM 533 O O . GLY A 1 76 ? -3.464 -10.180 13.714 1.00 64.88 76 GLY A O 1
ATOM 534 N N . VAL A 1 77 ? -5.676 -10.292 14.055 1.00 72.44 77 VAL A N 1
ATOM 535 C CA . VAL A 1 77 ? -5.860 -8.848 14.310 1.00 72.44 77 VAL A CA 1
ATOM 536 C C . VAL A 1 77 ? -5.768 -8.539 15.805 1.00 72.44 77 VAL A C 1
ATOM 538 O O . VAL A 1 77 ? -6.199 -9.338 16.641 1.00 72.44 77 VAL A O 1
ATOM 541 N N . LEU A 1 78 ? -5.234 -7.367 16.165 1.00 78.06 78 LEU A N 1
ATOM 542 C CA . LEU A 1 78 ? -5.177 -6.926 17.561 1.00 78.06 78 LEU A CA 1
ATOM 543 C C . LEU A 1 78 ? -6.575 -6.874 18.197 1.00 78.06 78 LEU A C 1
ATOM 545 O O . LEU A 1 78 ? -7.519 -6.300 17.650 1.00 78.06 78 LEU A O 1
ATOM 549 N N . THR A 1 79 ? -6.686 -7.453 19.390 1.00 81.31 79 THR A N 1
ATOM 550 C CA . THR A 1 79 ? -7.904 -7.451 20.210 1.00 81.31 79 THR A CA 1
ATOM 551 C C . THR A 1 79 ? -7.798 -6.402 21.306 1.00 81.31 79 THR A C 1
ATOM 553 O O . THR A 1 79 ? -6.741 -6.288 21.924 1.00 81.31 79 THR A O 1
ATOM 556 N N . ALA A 1 80 ? -8.897 -5.716 21.618 1.00 79.75 80 ALA A N 1
ATOM 557 C CA . ALA A 1 80 ? -8.994 -4.755 22.716 1.00 79.75 80 ALA A CA 1
ATOM 558 C C . ALA A 1 80 ? -10.107 -5.142 23.702 1.00 79.75 80 ALA A C 1
ATOM 560 O O . ALA A 1 80 ? -11.206 -4.583 23.630 1.00 79.75 80 ALA A O 1
ATOM 561 N N . PRO A 1 81 ? -9.856 -6.103 24.613 1.00 83.00 81 PRO A N 1
ATOM 562 C CA . PRO A 1 81 ? -10.858 -6.523 25.582 1.00 83.00 81 PRO A CA 1
ATOM 563 C C . PRO A 1 81 ? -11.341 -5.365 26.460 1.00 83.00 81 PRO A C 1
ATOM 565 O O . PRO A 1 81 ? -10.566 -4.486 26.839 1.00 83.00 81 PRO A O 1
ATOM 568 N N . GLY A 1 82 ? -12.625 -5.395 26.817 1.00 81.69 82 GLY A N 1
ATOM 569 C CA . GLY A 1 82 ? -13.272 -4.332 27.584 1.00 81.69 82 GLY A CA 1
ATOM 570 C C . GLY A 1 82 ? -13.806 -3.178 26.721 1.00 81.69 82 GLY A C 1
ATOM 571 O O . GLY A 1 82 ? -13.970 -3.330 25.509 1.00 81.69 82 GLY A O 1
ATOM 572 N N . PRO A 1 83 ? -14.160 -2.035 27.334 1.00 79.25 83 PRO A N 1
ATOM 573 C CA . PRO A 1 83 ? -14.782 -0.916 26.628 1.00 79.25 83 PRO A CA 1
ATOM 574 C C . PRO A 1 83 ? -13.849 -0.272 25.595 1.00 79.25 83 PRO A C 1
ATOM 576 O O . PRO A 1 83 ? -12.738 0.153 25.926 1.00 79.25 83 PRO A O 1
ATOM 579 N N . ILE A 1 84 ? -14.326 -0.126 24.356 1.00 79.38 84 ILE A N 1
ATOM 580 C CA . ILE A 1 84 ? -13.604 0.611 23.316 1.00 79.38 84 ILE A CA 1
ATOM 581 C C . ILE A 1 84 ? -13.598 2.098 23.649 1.00 79.38 84 ILE A C 1
ATOM 583 O O . ILE A 1 84 ? -14.650 2.728 23.700 1.00 79.38 84 ILE A O 1
ATOM 587 N N . ARG A 1 85 ? -12.401 2.668 23.819 1.00 77.25 85 ARG A N 1
ATOM 588 C CA . ARG A 1 85 ? -12.216 4.119 23.983 1.00 77.25 85 ARG A CA 1
ATOM 589 C C . ARG A 1 85 ? -11.873 4.795 22.667 1.00 77.25 85 ARG A C 1
ATOM 591 O O . ARG A 1 85 ? -12.384 5.869 22.379 1.00 77.25 85 ARG A O 1
ATOM 598 N N . PHE A 1 86 ? -11.019 4.149 21.878 1.00 79.31 86 PHE A N 1
ATOM 599 C CA . PHE A 1 86 ? -10.552 4.655 20.595 1.00 79.31 86 PHE A CA 1
ATOM 600 C C . PHE A 1 86 ? -10.439 3.514 19.587 1.00 79.31 86 PHE A C 1
ATOM 602 O O . PHE A 1 86 ? -9.715 2.543 19.820 1.00 79.31 86 PHE A O 1
ATOM 609 N N . LEU A 1 87 ? -11.136 3.650 18.462 1.00 83.81 87 LEU A N 1
ATOM 610 C CA . LEU A 1 87 ? -11.160 2.668 17.379 1.00 83.81 87 LEU A CA 1
ATOM 611 C C . LEU A 1 87 ? -11.252 3.391 16.041 1.00 83.81 87 LEU A C 1
ATOM 613 O O . LEU A 1 87 ? -12.100 4.259 15.882 1.00 83.81 87 LEU A O 1
ATOM 617 N N . PHE A 1 88 ? -10.425 3.011 15.075 1.00 86.19 88 PHE A N 1
ATOM 618 C CA . PHE A 1 88 ? -10.635 3.374 13.676 1.00 86.19 88 PHE A CA 1
ATOM 619 C C . PHE A 1 88 ? -11.105 2.157 12.884 1.00 86.19 88 PHE A C 1
ATOM 621 O O . PHE A 1 88 ? -10.552 1.071 13.045 1.00 86.19 88 PHE A O 1
ATOM 628 N N . VAL A 1 89 ? -12.072 2.361 11.992 1.00 89.12 89 VAL A N 1
ATOM 629 C CA . VAL A 1 89 ? -12.520 1.368 11.009 1.00 89.12 89 VAL A CA 1
ATOM 630 C C . VAL A 1 89 ? -12.626 2.033 9.639 1.00 89.12 89 VAL A C 1
ATOM 632 O O . VAL A 1 89 ? -13.271 3.076 9.508 1.00 89.12 89 VAL A O 1
ATOM 635 N N . GLY A 1 90 ? -12.010 1.452 8.609 1.00 88.00 90 GLY A N 1
ATOM 636 C CA . GLY A 1 90 ? -12.032 2.030 7.265 1.00 88.00 90 GLY A CA 1
ATOM 637 C C . GLY A 1 90 ? -11.097 1.351 6.270 1.00 88.00 90 GLY A C 1
ATOM 638 O O . GLY A 1 90 ? -10.838 0.157 6.379 1.00 88.00 90 GLY A O 1
ATOM 639 N N . ASN A 1 91 ? -10.609 2.115 5.288 1.00 78.06 91 ASN A N 1
ATOM 640 C CA . ASN A 1 91 ? -9.741 1.610 4.213 1.00 78.06 91 ASN A CA 1
ATOM 641 C C . ASN A 1 91 ? -8.488 2.453 3.933 1.00 78.06 91 ASN A C 1
ATOM 643 O O . ASN A 1 91 ? -8.006 2.546 2.804 1.00 78.06 91 ASN A O 1
ATOM 647 N N . GLY A 1 92 ? -8.002 3.156 4.956 1.00 69.00 92 GLY A N 1
ATOM 648 C CA . GLY A 1 92 ? -6.923 4.137 4.833 1.00 69.00 92 GLY A CA 1
ATOM 649 C C . GLY A 1 92 ? -7.418 5.482 4.306 1.00 69.00 92 GLY A C 1
ATOM 650 O O . GLY A 1 92 ? -7.176 6.500 4.958 1.00 69.00 92 GLY A O 1
ATOM 651 N N . ASP A 1 93 ? -8.174 5.473 3.204 1.00 69.75 93 ASP A N 1
ATOM 652 C CA . ASP A 1 93 ? -8.689 6.674 2.532 1.00 69.75 93 ASP A CA 1
ATOM 653 C C . ASP A 1 93 ? -9.781 7.370 3.328 1.00 69.75 93 ASP A C 1
ATOM 655 O O . ASP A 1 93 ? -9.755 8.578 3.578 1.00 69.75 93 ASP A O 1
ATOM 659 N N . ARG A 1 94 ? -10.730 6.558 3.769 1.00 74.94 94 ARG A N 1
ATOM 660 C CA . ARG A 1 94 ? -11.870 6.975 4.564 1.00 74.94 94 ARG A CA 1
ATOM 661 C C . ARG A 1 94 ? -12.079 6.024 5.720 1.00 74.94 94 ARG A C 1
ATOM 663 O O . ARG A 1 94 ? -11.595 4.892 5.714 1.00 74.94 94 ARG A O 1
ATOM 670 N N . GLY A 1 95 ? -12.835 6.483 6.699 1.00 82.75 95 GLY A N 1
ATOM 671 C CA . GLY A 1 95 ? -13.223 5.646 7.817 1.00 82.75 95 GLY A CA 1
ATOM 672 C C . GLY A 1 95 ? -13.945 6.423 8.894 1.00 82.75 95 GLY A C 1
ATOM 673 O O . GLY A 1 95 ? -14.192 7.622 8.759 1.00 82.75 95 GLY A O 1
ATOM 674 N N . VAL A 1 96 ? -14.264 5.714 9.963 1.00 83.31 96 VAL A N 1
ATOM 675 C CA . VAL A 1 96 ? -14.855 6.268 11.172 1.00 83.31 96 VAL A CA 1
ATOM 676 C C . VAL A 1 96 ? -13.898 6.045 12.336 1.00 83.31 96 VAL A C 1
ATOM 678 O O . VAL A 1 96 ? -13.421 4.932 12.553 1.00 83.31 96 VAL A O 1
ATOM 681 N N . CYS A 1 97 ? -13.609 7.112 13.075 1.00 83.44 97 CYS A N 1
ATOM 682 C CA . CYS A 1 97 ? -13.006 7.024 14.395 1.00 83.44 97 CYS A CA 1
ATOM 683 C C . CYS A 1 97 ? -14.117 7.070 15.442 1.00 83.44 97 CYS A C 1
ATOM 685 O O . CYS A 1 97 ? -14.926 7.998 15.455 1.00 83.44 97 CYS A O 1
ATOM 687 N N . VAL A 1 98 ? -14.132 6.085 16.326 1.00 82.94 98 VAL A N 1
ATOM 688 C CA . VAL A 1 98 ? -14.960 6.058 17.525 1.00 82.94 98 VAL A CA 1
ATOM 689 C C . VAL A 1 98 ? -14.116 6.587 18.672 1.00 82.94 98 VAL A C 1
ATOM 691 O O . VAL A 1 98 ? -13.041 6.054 18.941 1.00 82.94 98 VAL A O 1
ATOM 694 N N . GLU A 1 99 ? -14.613 7.621 19.339 1.00 80.56 99 GLU A N 1
ATOM 695 C CA . GLU A 1 99 ? -14.037 8.181 20.558 1.00 80.56 99 GLU A CA 1
ATOM 696 C C . GLU A 1 99 ? -15.100 8.093 21.659 1.00 80.56 99 GLU A C 1
ATOM 698 O O . GLU A 1 99 ? -16.121 8.783 21.612 1.00 80.56 99 GLU A O 1
ATOM 703 N N . ALA A 1 100 ? -14.881 7.233 22.648 1.00 75.31 100 ALA A N 1
ATOM 704 C CA . ALA A 1 100 ? -15.762 7.092 23.799 1.00 75.31 100 ALA A CA 1
ATOM 705 C C . ALA A 1 100 ? -15.025 7.513 2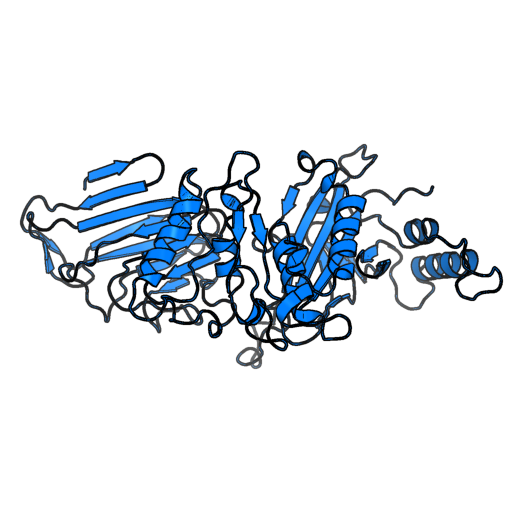5.081 1.00 75.31 100 ALA A C 1
ATOM 707 O O . ALA A 1 100 ? -13.845 7.185 25.257 1.00 75.31 100 ALA A O 1
ATOM 708 N N . PRO A 1 101 ? -15.691 8.236 25.996 1.00 66.88 101 PRO A N 1
ATOM 709 C CA . PRO A 1 101 ? -15.118 8.560 27.290 1.00 66.88 101 PRO A CA 1
ATOM 710 C C . PRO A 1 101 ? -14.838 7.275 28.074 1.00 66.88 101 PRO A C 1
ATOM 712 O O . PRO A 1 101 ? -15.525 6.264 27.920 1.00 66.88 101 PRO A O 1
ATOM 715 N N . ALA A 1 102 ? -13.844 7.330 28.961 1.00 61.88 102 ALA A N 1
ATOM 716 C CA . ALA A 1 102 ? -13.663 6.307 29.979 1.00 61.88 102 ALA A CA 1
ATOM 717 C C . ALA A 1 102 ? -14.930 6.270 30.842 1.00 61.88 102 ALA A C 1
ATOM 719 O O . ALA A 1 102 ? -15.166 7.173 31.639 1.00 61.88 102 ALA A O 1
ATOM 720 N N . SER A 1 103 ? -15.785 5.278 30.627 1.00 57.38 103 SER A N 1
ATOM 721 C CA . SER A 1 103 ? -17.008 5.138 31.398 1.00 57.38 103 SER A CA 1
ATOM 722 C C . SER A 1 103 ? -17.108 3.722 31.919 1.00 57.38 103 SER A C 1
ATOM 724 O O . SER A 1 103 ? -17.782 2.861 31.357 1.00 57.38 103 SER A O 1
ATOM 726 N N . ASP A 1 104 ? -16.499 3.538 33.082 1.00 60.19 104 ASP A N 1
ATOM 727 C CA . ASP A 1 104 ? -16.654 2.382 33.968 1.00 60.19 104 ASP A CA 1
ATOM 728 C C . ASP A 1 104 ? -18.129 2.189 34.407 1.00 60.19 104 ASP A C 1
ATOM 730 O O . ASP A 1 104 ? -18.469 1.253 35.124 1.00 60.19 104 ASP A O 1
ATOM 734 N N . GLN A 1 105 ? -19.015 3.102 33.992 1.00 66.69 105 GLN A N 1
ATOM 735 C CA . GLN A 1 105 ? -20.436 3.157 34.314 1.00 66.69 105 GLN A CA 1
ATOM 736 C C . GLN A 1 105 ? -21.340 2.566 33.227 1.00 66.69 105 GLN A C 1
ATOM 738 O O . GLN A 1 105 ? -22.544 2.452 33.460 1.00 66.69 105 GLN A O 1
ATOM 743 N N . TRP A 1 106 ? -20.817 2.225 32.042 1.00 81.12 106 TRP A N 1
ATOM 744 C CA . TRP A 1 106 ? -21.629 1.515 31.050 1.00 81.12 106 TRP A CA 1
ATOM 745 C C . TRP A 1 106 ? -21.832 0.069 31.516 1.00 81.12 106 TRP A C 1
ATOM 747 O O . TRP A 1 106 ? -20.896 -0.528 32.054 1.00 81.12 106 TRP A O 1
ATOM 757 N N . PRO A 1 107 ? -23.028 -0.519 31.337 1.00 87.00 107 PRO A N 1
ATOM 758 C CA . PRO A 1 107 ? -23.289 -1.911 31.686 1.00 87.00 107 PRO A CA 1
ATOM 759 C C . PRO A 1 107 ? -22.641 -2.836 30.648 1.00 87.00 107 PRO A C 1
ATOM 761 O O . PRO A 1 107 ? -23.307 -3.501 29.857 1.00 87.00 107 PRO A O 1
ATOM 764 N N . LEU A 1 108 ? -21.312 -2.847 30.660 1.00 87.12 108 LEU A N 1
ATOM 765 C CA . LEU A 1 108 ? -20.472 -3.678 29.822 1.00 87.12 108 LEU A CA 1
ATOM 766 C C . LEU A 1 108 ? -19.850 -4.796 30.661 1.00 87.12 108 LEU A C 1
ATOM 768 O O . LEU A 1 108 ? -19.362 -4.569 31.768 1.00 87.12 108 LEU A O 1
ATOM 772 N N . ASP A 1 109 ? -19.895 -6.001 30.123 1.00 87.25 109 ASP A N 1
ATOM 773 C CA . ASP A 1 109 ? -19.145 -7.174 30.524 1.00 87.25 109 ASP A CA 1
ATOM 774 C C . ASP A 1 109 ? -17.913 -7.277 29.621 1.00 87.25 109 ASP A C 1
ATOM 776 O O . ASP A 1 109 ? -18.028 -7.331 28.394 1.00 87.25 109 ASP A O 1
ATOM 780 N N . ALA A 1 110 ? -16.727 -7.282 30.229 1.00 83.62 110 ALA A N 1
ATOM 781 C CA . ALA A 1 110 ? -15.463 -7.383 29.507 1.00 83.62 110 ALA A CA 1
ATOM 782 C C . ALA A 1 110 ? -15.235 -8.773 28.886 1.00 83.62 110 ALA A C 1
ATOM 784 O O . ALA A 1 110 ? -14.371 -8.903 28.020 1.00 83.62 110 ALA A O 1
ATOM 785 N N . ALA A 1 111 ? -15.992 -9.792 29.314 1.00 86.50 111 ALA A N 1
ATOM 786 C CA . ALA A 1 111 ? -15.975 -11.129 28.726 1.00 86.50 111 ALA A CA 1
ATOM 787 C C . ALA A 1 111 ? -16.853 -11.248 27.468 1.00 86.50 111 ALA A C 1
ATOM 789 O O . ALA A 1 111 ? -16.810 -12.276 26.794 1.00 86.50 111 ALA A O 1
ATOM 790 N N . GLN A 1 112 ? -17.626 -10.210 27.137 1.00 88.69 112 GLN A N 1
ATOM 791 C CA . GLN A 1 112 ? -18.478 -10.161 25.952 1.00 88.69 112 GLN A CA 1
ATOM 792 C C . GLN A 1 112 ? -18.003 -9.082 24.970 1.00 88.69 112 GLN A C 1
ATOM 794 O O . GLN A 1 112 ? -17.369 -8.106 25.390 1.00 88.69 112 GLN A O 1
ATOM 799 N N . PRO A 1 113 ? -18.280 -9.230 23.661 1.00 89.75 113 PRO A N 1
ATOM 800 C CA . PRO A 1 113 ? -17.869 -8.238 22.681 1.00 89.75 113 PRO A CA 1
ATOM 801 C C . PRO A 1 113 ? -18.421 -6.852 23.024 1.00 89.75 113 PRO A C 1
ATOM 803 O O . PRO A 1 113 ? -19.571 -6.700 23.441 1.00 89.75 113 PRO A O 1
ATOM 806 N N . THR A 1 114 ? -17.584 -5.832 22.862 1.00 89.69 114 THR A N 1
ATOM 807 C CA . THR A 1 114 ? -17.973 -4.419 22.978 1.00 89.69 114 THR A CA 1
ATOM 808 C C . THR A 1 114 ? -17.892 -3.696 21.637 1.00 89.69 114 THR A C 1
ATOM 810 O O . THR A 1 114 ? -18.568 -2.685 21.446 1.00 89.69 114 THR A O 1
ATOM 813 N N . ALA A 1 115 ? -17.133 -4.239 20.680 1.00 91.06 115 ALA A N 1
ATOM 814 C CA . ALA A 1 115 ? -17.142 -3.801 19.295 1.00 91.06 115 ALA A CA 1
ATOM 815 C C . ALA A 1 115 ? -16.822 -4.948 18.334 1.00 91.06 115 ALA A C 1
ATOM 817 O O . ALA A 1 115 ? -15.927 -5.754 18.595 1.00 91.06 115 ALA A O 1
ATOM 818 N N . GLU A 1 116 ? -17.529 -4.979 17.208 1.00 93.44 116 GLU A N 1
ATOM 819 C CA . GLU A 1 116 ? -17.375 -5.994 16.167 1.00 93.44 116 GLU A CA 1
ATOM 820 C C . GLU A 1 116 ? -17.512 -5.361 14.782 1.00 93.44 116 GLU A C 1
ATOM 822 O O . GLU A 1 116 ? -18.335 -4.473 14.566 1.00 93.44 116 GLU A O 1
ATOM 827 N N . LEU A 1 117 ? -16.702 -5.823 13.835 1.00 93.50 117 LEU A N 1
ATOM 828 C CA . LEU A 1 117 ? -16.902 -5.580 12.413 1.00 93.50 117 LEU A CA 1
ATOM 829 C C . LEU A 1 117 ? -17.520 -6.840 11.821 1.00 93.50 117 LEU A C 1
ATOM 831 O O . LEU A 1 117 ? -16.903 -7.905 11.860 1.00 93.50 117 LEU A O 1
ATOM 835 N N . VAL A 1 118 ? -18.710 -6.712 11.255 1.00 92.81 118 VAL A N 1
ATOM 836 C CA . VAL A 1 118 ? -19.443 -7.813 10.628 1.00 92.81 118 VAL A CA 1
ATOM 837 C C . VAL A 1 118 ? -19.508 -7.567 9.127 1.00 92.81 118 VAL A C 1
ATOM 839 O O . VAL A 1 118 ? -19.748 -6.439 8.701 1.00 92.81 118 VAL A O 1
ATOM 842 N N . ARG A 1 119 ? -19.284 -8.606 8.323 1.00 90.62 119 ARG A N 1
ATOM 843 C CA . ARG A 1 119 ? -19.485 -8.591 6.873 1.00 90.62 119 ARG A CA 1
ATOM 844 C C . ARG A 1 119 ? -20.660 -9.475 6.497 1.00 90.62 119 ARG A C 1
ATOM 846 O O . ARG A 1 119 ? -20.769 -10.600 6.982 1.00 90.62 119 ARG A O 1
ATOM 853 N N . ASP A 1 120 ? -21.534 -8.969 5.642 1.00 84.38 120 ASP A N 1
ATOM 854 C CA . ASP A 1 120 ? -22.566 -9.797 5.027 1.00 84.38 120 ASP A CA 1
ATOM 855 C C . ASP A 1 120 ? -22.027 -10.537 3.790 1.00 84.38 120 ASP A C 1
ATOM 857 O O . ASP A 1 120 ? -20.959 -10.212 3.269 1.00 84.38 120 ASP A O 1
ATOM 861 N N . GLY A 1 121 ? -22.792 -11.515 3.295 1.00 73.00 121 GLY A N 1
ATOM 862 C CA . GLY A 1 121 ? -22.444 -12.273 2.083 1.00 73.00 121 GLY A CA 1
ATOM 863 C C . GLY A 1 121 ? -22.481 -11.467 0.781 1.00 73.00 121 GLY A C 1
ATOM 864 O O . GLY A 1 121 ? -22.160 -11.993 -0.283 1.00 73.00 121 GLY A O 1
ATOM 865 N N . ALA A 1 122 ? -22.867 -10.188 0.841 1.00 76.44 122 ALA A N 1
ATOM 866 C CA . ALA A 1 122 ? -22.748 -9.231 -0.256 1.00 76.44 122 ALA A CA 1
ATOM 867 C C . ALA A 1 122 ? -21.493 -8.339 -0.118 1.00 76.44 122 ALA A C 1
ATOM 869 O O . ALA A 1 122 ? -21.285 -7.433 -0.933 1.00 76.44 122 ALA A O 1
ATOM 870 N N . GLY A 1 123 ? -20.653 -8.581 0.896 1.00 71.06 123 GLY A N 1
ATOM 871 C CA . GLY A 1 123 ? -19.433 -7.832 1.183 1.00 71.06 123 GLY A CA 1
ATOM 872 C C . GLY A 1 123 ? -19.661 -6.454 1.811 1.00 71.06 123 GLY A C 1
ATOM 873 O O . GLY A 1 123 ? -18.711 -5.670 1.903 1.00 71.06 123 GLY A O 1
ATOM 874 N N . GLN A 1 124 ? -20.885 -6.122 2.238 1.00 87.12 124 GLN A N 1
ATOM 875 C CA . GLN A 1 124 ? -21.144 -4.912 3.019 1.00 87.12 124 GLN A CA 1
ATOM 876 C C . GLN A 1 124 ? -20.640 -5.103 4.443 1.00 87.12 124 GLN A C 1
ATOM 878 O O . GLN A 1 124 ? -20.749 -6.181 5.021 1.00 87.12 124 GLN A O 1
ATOM 883 N N . SER A 1 125 ? -20.068 -4.042 5.007 1.00 93.31 125 SER A N 1
ATOM 884 C CA . SER A 1 125 ? -19.506 -4.064 6.354 1.00 93.31 125 SER A CA 1
ATOM 885 C C . SER A 1 125 ? -20.366 -3.250 7.314 1.00 93.31 125 SER A C 1
ATOM 887 O O . SER A 1 125 ? -20.750 -2.122 7.009 1.00 93.31 125 SER A O 1
ATOM 889 N N . GLU A 1 126 ? -20.607 -3.785 8.503 1.00 94.75 126 GLU A N 1
ATOM 890 C CA . GLU A 1 126 ? -21.277 -3.102 9.604 1.00 94.75 126 GLU A CA 1
ATOM 891 C C . GLU A 1 126 ? -20.367 -3.065 10.830 1.00 94.75 126 GLU A C 1
ATOM 893 O O . GLU A 1 126 ? -19.842 -4.091 11.262 1.00 94.75 126 GLU A O 1
ATOM 898 N N . LEU A 1 127 ? -20.208 -1.885 11.426 1.00 93.88 127 LEU A N 1
ATOM 899 C CA . LEU A 1 127 ? -19.566 -1.736 12.727 1.00 93.88 127 LEU A CA 1
ATOM 900 C C . LEU A 1 127 ? -20.633 -1.776 13.824 1.00 93.88 127 LEU A C 1
ATOM 902 O O . LEU A 1 127 ? -21.514 -0.918 13.888 1.00 93.88 127 LEU A O 1
ATOM 906 N N . HIS A 1 128 ? -20.549 -2.779 14.688 1.00 93.31 128 HIS A N 1
ATOM 907 C CA . HIS A 1 128 ? -21.424 -2.969 15.839 1.00 93.31 128 HIS A CA 1
ATOM 908 C C . HIS A 1 128 ? -20.689 -2.459 17.081 1.00 93.31 128 HIS A C 1
ATOM 910 O O . HIS A 1 128 ? -19.592 -2.920 17.381 1.00 93.31 128 HIS A O 1
ATOM 916 N N . LEU A 1 129 ? -21.273 -1.495 17.794 1.00 90.75 129 LEU A N 1
ATOM 917 C CA . LEU A 1 129 ? -20.734 -0.920 19.031 1.00 90.75 129 LEU A CA 1
ATOM 918 C C . LEU A 1 129 ? -21.726 -1.147 20.166 1.00 90.75 129 LEU A C 1
ATOM 920 O O . LEU A 1 129 ? -22.855 -0.651 20.122 1.00 90.75 129 LEU A O 1
ATOM 924 N N . TRP A 1 130 ? -21.315 -1.867 21.200 1.00 89.38 130 TRP A N 1
ATOM 925 C CA . TRP A 1 130 ? -22.171 -2.142 22.344 1.00 89.38 130 TRP A CA 1
ATOM 926 C C . TRP A 1 130 ? -22.072 -1.016 23.375 1.00 89.38 130 TRP A C 1
ATOM 928 O O . TRP A 1 130 ? -20.997 -0.685 23.870 1.00 89.38 130 TRP A O 1
ATOM 938 N N . LEU A 1 131 ? -23.225 -0.436 23.705 1.00 86.44 131 LEU A N 1
ATOM 939 C CA . LEU A 1 131 ? -23.395 0.516 24.806 1.00 86.44 131 LEU A CA 1
ATOM 940 C C . LEU A 1 131 ? -23.804 -0.218 26.095 1.00 86.44 131 LEU A C 1
ATOM 942 O O . LEU A 1 131 ? -23.463 0.210 27.194 1.00 86.44 131 LEU A O 1
ATOM 946 N N . ALA A 1 132 ? -24.501 -1.347 25.946 1.00 88.69 132 ALA A N 1
ATOM 947 C CA . ALA A 1 132 ? -24.829 -2.304 26.995 1.00 88.69 132 ALA A CA 1
ATOM 948 C C . ALA A 1 132 ? -24.782 -3.719 26.404 1.00 88.69 132 ALA A C 1
ATOM 950 O O . ALA A 1 132 ? -25.524 -3.987 25.465 1.00 88.69 132 ALA A O 1
ATOM 951 N N . ASN A 1 133 ? -23.944 -4.618 26.920 1.00 90.62 133 ASN A N 1
ATOM 952 C CA . ASN A 1 133 ? -23.857 -6.015 26.448 1.00 90.62 133 ASN A CA 1
ATOM 953 C C . ASN A 1 133 ? -24.224 -7.029 27.547 1.00 90.62 133 ASN A C 1
ATOM 955 O O . ASN A 1 133 ? -23.967 -8.218 27.423 1.00 90.62 133 ASN A O 1
ATOM 959 N N . ARG A 1 134 ? -24.828 -6.553 28.636 1.00 90.25 134 ARG A N 1
ATOM 960 C CA . ARG A 1 134 ? -25.441 -7.383 29.669 1.00 90.25 134 ARG A CA 1
ATOM 961 C C . ARG A 1 134 ? -26.732 -6.727 30.159 1.00 90.25 134 ARG A C 1
ATOM 963 O O . ARG A 1 134 ? -26.833 -5.496 30.075 1.00 90.25 134 ARG A O 1
ATOM 970 N N . PRO A 1 135 ? -27.664 -7.509 30.731 1.00 90.50 135 PRO A N 1
ATOM 971 C CA . PRO A 1 135 ? -28.891 -6.970 31.294 1.00 90.50 135 PRO A CA 1
ATOM 972 C C . PRO A 1 135 ? -28.620 -5.869 32.321 1.00 90.50 135 PRO A C 1
ATOM 974 O O . PRO A 1 135 ? -27.789 -6.034 33.222 1.00 90.50 135 PRO A O 1
ATOM 977 N N . ALA A 1 136 ? -29.305 -4.736 32.174 1.00 87.38 136 ALA A N 1
ATOM 978 C CA . ALA A 1 136 ? -29.162 -3.589 33.062 1.00 87.38 136 ALA A CA 1
ATOM 979 C C . ALA A 1 136 ? -30.371 -2.651 33.009 1.00 87.38 136 ALA A C 1
ATOM 981 O O . ALA A 1 136 ? -31.109 -2.591 32.025 1.00 87.38 136 ALA A O 1
ATOM 982 N N . THR A 1 137 ? -30.518 -1.849 34.062 1.00 86.25 137 THR A N 1
ATOM 983 C CA . THR A 1 137 ? -31.464 -0.733 34.107 1.00 86.25 137 THR A CA 1
ATOM 984 C C . THR A 1 137 ? -30.731 0.563 33.776 1.00 86.25 137 THR A C 1
ATOM 986 O O . THR A 1 137 ? -29.791 0.953 34.472 1.00 86.25 137 THR A O 1
ATOM 989 N N . LEU A 1 138 ? -31.151 1.251 32.715 1.00 81.12 138 LEU A N 1
ATOM 990 C CA . LEU A 1 138 ? -30.623 2.564 32.360 1.00 81.12 138 LEU A CA 1
ATOM 991 C C . LEU A 1 138 ? -31.373 3.669 33.090 1.00 81.12 138 LEU A C 1
ATOM 993 O O . LEU A 1 138 ? -32.593 3.768 32.985 1.00 81.12 138 LEU A O 1
ATOM 997 N N . GLU A 1 139 ? -30.635 4.556 33.751 1.00 79.94 139 GLU A N 1
ATOM 998 C CA . GLU A 1 139 ? -31.204 5.722 34.420 1.00 79.94 139 GLU A CA 1
ATOM 999 C C . GLU A 1 139 ? -31.050 7.008 33.583 1.00 79.94 139 GLU A C 1
ATOM 1001 O O . GLU A 1 139 ? -29.981 7.251 33.017 1.00 79.94 139 GLU A O 1
ATOM 1006 N N . PRO A 1 140 ? -32.048 7.917 33.577 1.00 73.31 140 PRO A N 1
ATOM 1007 C CA . PRO A 1 140 ? -31.998 9.185 32.830 1.00 73.31 140 PRO A CA 1
ATOM 1008 C C . PRO A 1 140 ? -30.802 10.079 33.163 1.00 73.31 140 PRO A C 1
ATOM 1010 O O . PRO A 1 140 ? -30.348 10.860 32.330 1.00 73.31 140 PRO A O 1
ATOM 1013 N N . LYS A 1 141 ? -30.280 9.971 34.389 1.00 74.00 141 LYS A N 1
ATOM 1014 C CA . LYS A 1 141 ? -29.173 10.798 34.887 1.00 74.00 141 LYS A CA 1
ATOM 1015 C C . LYS A 1 141 ? -27.805 10.375 34.338 1.00 74.00 141 LYS A C 1
ATOM 1017 O O . LYS A 1 141 ? -26.830 11.081 34.582 1.00 74.00 141 LYS A O 1
ATOM 1022 N N . ARG A 1 142 ? -27.717 9.249 33.619 1.00 71.19 142 ARG A N 1
ATOM 1023 C CA . ARG A 1 142 ? -26.461 8.692 33.093 1.00 71.19 142 ARG A CA 1
ATOM 1024 C C . ARG A 1 142 ? -26.569 8.437 31.585 1.00 71.19 142 ARG A C 1
ATOM 1026 O O . ARG A 1 142 ? -26.805 7.305 31.171 1.00 71.19 142 ARG A O 1
ATOM 1033 N N . PRO A 1 143 ? -26.445 9.478 30.747 1.00 74.88 143 PRO A N 1
ATOM 1034 C CA . PRO A 1 143 ? -26.497 9.299 29.304 1.00 74.88 143 PRO A CA 1
ATOM 1035 C C . PRO A 1 143 ? -25.238 8.600 28.771 1.00 74.88 143 PRO A C 1
ATOM 1037 O O . PRO A 1 143 ? -24.128 8.855 29.239 1.00 74.88 143 PRO A O 1
ATOM 1040 N N . PHE A 1 144 ? -25.393 7.791 27.723 1.00 78.69 144 PHE A N 1
ATOM 1041 C CA . PHE A 1 144 ? -24.253 7.338 26.922 1.00 78.69 144 PHE A CA 1
ATOM 1042 C C . PHE A 1 144 ? -23.795 8.485 26.033 1.00 78.69 144 PHE A C 1
ATOM 1044 O O . PHE A 1 144 ? -24.609 9.022 25.284 1.00 78.69 144 PHE A O 1
ATOM 1051 N N . ALA A 1 145 ? -22.518 8.847 26.094 1.00 79.81 145 ALA A N 1
ATOM 1052 C CA . ALA A 1 145 ? -21.934 9.876 25.244 1.00 79.81 145 ALA A CA 1
ATOM 1053 C C . ALA A 1 145 ? -20.716 9.313 24.515 1.00 79.81 145 ALA A C 1
ATOM 1055 O O . ALA A 1 145 ? -19.860 8.712 25.151 1.00 79.81 145 ALA A O 1
ATOM 1056 N N . PHE A 1 146 ? -20.642 9.504 23.202 1.00 78.56 146 PHE A N 1
ATOM 1057 C CA . PHE A 1 146 ? -19.478 9.164 22.382 1.00 78.56 146 PHE A CA 1
ATOM 1058 C C . PHE A 1 146 ? -19.476 10.015 21.113 1.00 78.56 146 PHE A C 1
ATOM 1060 O O . PHE A 1 146 ? -20.491 10.609 20.736 1.00 78.56 146 PHE A O 1
ATOM 1067 N N . THR A 1 147 ? -18.329 10.068 20.454 1.00 80.25 147 THR A N 1
ATOM 1068 C CA . THR A 1 147 ? -18.110 10.854 19.246 1.00 80.25 147 THR A CA 1
ATOM 1069 C C . THR A 1 147 ? -17.728 9.925 18.105 1.00 80.25 147 THR A C 1
ATOM 1071 O O . THR A 1 147 ? -16.827 9.098 18.235 1.00 80.25 147 THR A O 1
ATOM 1074 N N . LEU A 1 148 ? -18.412 10.075 16.974 1.00 82.12 148 LEU A N 1
ATOM 1075 C CA . LEU A 1 148 ? -18.022 9.465 15.708 1.00 82.12 148 LEU A CA 1
ATOM 1076 C C . LEU A 1 148 ? -17.378 10.538 14.842 1.00 82.12 148 LEU A C 1
ATOM 1078 O O . LEU A 1 148 ? -18.003 11.562 14.584 1.00 82.12 148 LEU A O 1
ATOM 1082 N N . ARG A 1 149 ? -16.153 10.320 14.379 1.00 77.44 149 ARG A N 1
ATOM 1083 C CA . ARG A 1 149 ? -15.464 11.234 13.462 1.00 77.44 149 ARG A CA 1
ATOM 1084 C C . ARG A 1 149 ? -15.271 10.560 12.116 1.00 77.44 149 ARG A C 1
ATOM 1086 O O . ARG A 1 149 ? -14.734 9.460 12.058 1.00 77.44 149 ARG A O 1
ATOM 1093 N N . PHE A 1 150 ? -15.690 11.222 11.047 1.00 75.81 150 PHE A N 1
ATOM 1094 C CA . PHE A 1 150 ? -15.618 10.681 9.694 1.00 75.81 150 PHE A CA 1
ATOM 1095 C C . PHE A 1 150 ? -14.389 11.230 8.977 1.00 75.81 150 PHE A C 1
ATOM 1097 O O . PHE A 1 150 ? -14.077 12.413 9.067 1.00 75.81 150 PHE A O 1
ATOM 1104 N N . LEU A 1 151 ? -13.673 10.358 8.279 1.00 72.88 151 LEU A N 1
ATOM 1105 C CA . LEU A 1 151 ? -12.457 10.692 7.552 1.00 72.88 151 LEU A CA 1
ATOM 1106 C C . LEU A 1 151 ? -12.665 10.504 6.039 1.00 72.88 151 LEU A C 1
ATOM 1108 O O . LEU A 1 151 ? -13.304 9.520 5.659 1.00 72.88 151 LEU A O 1
ATOM 1112 N N . PRO A 1 152 ? -12.089 11.378 5.185 1.00 59.84 152 PRO A N 1
ATOM 1113 C CA . PRO A 1 152 ? -11.312 12.570 5.547 1.00 59.84 152 PRO A CA 1
ATOM 1114 C C . PRO A 1 152 ? -12.202 13.726 6.050 1.00 59.84 152 PRO A C 1
ATOM 1116 O O . PRO A 1 152 ? -13.275 13.965 5.507 1.00 59.84 152 PRO A O 1
ATOM 1119 N N . ASP A 1 153 ? -11.728 14.468 7.057 1.00 54.66 153 ASP A N 1
ATOM 1120 C CA . ASP A 1 153 ? -12.214 15.819 7.376 1.00 54.66 153 ASP A CA 1
ATOM 1121 C C . ASP A 1 153 ? -11.031 16.801 7.210 1.00 54.66 153 ASP A C 1
ATOM 1123 O O . ASP A 1 153 ? -9.872 16.413 7.402 1.00 54.66 153 ASP A O 1
ATOM 1127 N N . ALA A 1 154 ? -11.280 18.049 6.794 1.00 39.72 154 ALA A N 1
ATOM 1128 C CA . ALA A 1 154 ? -10.223 19.026 6.480 1.00 39.72 154 ALA A CA 1
ATOM 1129 C C . ALA A 1 154 ? -9.336 19.400 7.693 1.00 39.72 154 ALA A C 1
ATOM 1131 O O . ALA A 1 154 ? -8.243 19.937 7.524 1.00 39.72 154 ALA A O 1
ATOM 1132 N N . ALA A 1 155 ? -9.772 19.085 8.919 1.00 48.56 155 ALA A N 1
ATOM 1133 C CA . ALA A 1 155 ? -9.029 19.271 10.168 1.00 48.56 155 ALA A CA 1
ATOM 1134 C C . ALA A 1 155 ? -8.340 17.970 10.659 1.00 48.56 155 ALA A C 1
ATOM 1136 O O . ALA A 1 155 ? -7.654 17.956 11.690 1.00 48.56 155 ALA A O 1
ATOM 1137 N N . GLY A 1 156 ? -8.527 16.861 9.941 1.00 43.16 156 GLY A N 1
ATOM 1138 C CA . GLY A 1 156 ? -8.468 15.507 10.483 1.00 43.16 156 GLY A CA 1
ATOM 1139 C C . GLY A 1 156 ? -7.073 14.914 10.512 1.00 43.16 156 GLY A C 1
ATOM 1140 O O . GLY A 1 156 ? -6.780 14.125 11.404 1.00 43.16 156 GLY A O 1
ATOM 1141 N N . ALA A 1 157 ? -6.169 15.344 9.627 1.00 44.84 157 ALA A N 1
ATOM 1142 C CA . ALA A 1 157 ? -4.762 14.937 9.683 1.00 44.84 157 ALA A CA 1
ATOM 1143 C C . ALA A 1 157 ? -4.119 15.308 11.036 1.00 44.84 157 ALA A C 1
ATOM 1145 O O . ALA A 1 157 ? -3.381 14.511 11.614 1.00 44.84 157 ALA A O 1
ATOM 1146 N N . GLY A 1 158 ? -4.469 16.475 11.594 1.00 42.62 158 GLY A N 1
ATOM 1147 C CA . GLY A 1 158 ? -4.029 16.922 12.921 1.00 42.62 158 GLY A CA 1
ATOM 1148 C C . GLY A 1 158 ? -4.650 16.139 14.086 1.00 42.62 158 GLY A C 1
ATOM 1149 O O . GLY A 1 158 ? -4.001 15.948 15.111 1.00 42.62 158 GLY A O 1
ATOM 1150 N N . ARG A 1 159 ? -5.879 15.626 13.937 1.00 42.38 159 ARG A N 1
ATOM 1151 C CA . ARG A 1 159 ? -6.580 14.864 14.992 1.00 42.38 159 ARG A CA 1
ATOM 1152 C C . ARG A 1 159 ? -6.313 13.355 14.947 1.00 42.38 159 ARG A C 1
ATOM 1154 O O . ARG A 1 159 ? -6.216 12.755 16.015 1.00 42.38 159 ARG A O 1
ATOM 1161 N N . ARG A 1 160 ? -6.053 12.767 13.763 1.00 46.84 160 ARG A N 1
ATOM 1162 C CA . ARG A 1 160 ? -5.448 11.419 13.623 1.00 46.84 160 ARG A CA 1
ATOM 1163 C C . ARG A 1 160 ? -4.163 11.321 14.460 1.00 46.84 160 ARG A C 1
ATOM 1165 O O . ARG A 1 160 ? -3.900 10.290 15.068 1.00 46.84 160 ARG A O 1
ATOM 1172 N N . ARG A 1 161 ? -3.411 12.430 14.544 1.00 45.25 161 ARG A N 1
ATOM 1173 C CA . ARG A 1 161 ? -2.207 12.604 15.377 1.00 45.25 161 ARG A CA 1
ATOM 1174 C C . ARG A 1 161 ? -2.514 12.827 16.860 1.00 45.25 161 ARG A C 1
ATOM 1176 O O . ARG A 1 161 ? -1.801 12.287 17.695 1.00 45.25 161 ARG A O 1
ATOM 1183 N N . ALA A 1 162 ? -3.564 13.578 17.204 1.00 38.78 162 ALA A N 1
ATOM 1184 C CA . ALA A 1 162 ? -3.964 13.814 18.596 1.00 38.78 162 ALA A CA 1
ATOM 1185 C C . ALA A 1 162 ? -4.407 12.527 19.322 1.00 38.78 162 ALA A C 1
ATOM 1187 O O . ALA A 1 162 ? -4.044 12.336 20.481 1.00 38.78 162 ALA A O 1
ATOM 1188 N N . GLY A 1 163 ? -5.101 11.609 18.633 1.00 38.47 163 GLY A N 1
ATOM 1189 C CA . GLY A 1 163 ? -5.424 10.278 19.172 1.00 38.47 163 GLY A CA 1
ATOM 1190 C C . GLY A 1 163 ? -4.179 9.442 19.508 1.00 38.47 163 GLY A C 1
ATOM 1191 O O . GLY A 1 163 ? -4.169 8.717 20.497 1.00 38.47 163 GLY A O 1
ATOM 1192 N N . LEU A 1 164 ? -3.092 9.613 18.744 1.00 38.44 164 LEU A N 1
ATOM 1193 C CA . LEU A 1 164 ? -1.786 9.002 19.018 1.00 38.44 164 LEU A CA 1
ATOM 1194 C C . LEU A 1 164 ? -0.980 9.778 20.085 1.00 38.44 164 LEU A C 1
ATOM 1196 O O . LEU A 1 164 ? -0.203 9.190 20.828 1.00 38.44 164 LEU A O 1
ATOM 1200 N N . ALA A 1 165 ? -1.162 11.096 20.203 1.00 36.62 165 ALA A N 1
ATOM 1201 C CA . ALA A 1 165 ? -0.555 11.903 21.266 1.00 36.62 165 ALA A CA 1
ATOM 1202 C C . ALA A 1 165 ? -1.168 11.599 22.647 1.00 36.62 165 ALA A C 1
ATOM 1204 O O . ALA A 1 165 ? -0.449 11.567 23.640 1.00 36.62 165 ALA A O 1
ATOM 1205 N N . ALA A 1 166 ? -2.465 11.278 22.710 1.00 34.22 166 ALA A N 1
ATOM 1206 C CA . ALA A 1 166 ? -3.121 10.794 23.929 1.00 34.22 166 ALA A CA 1
ATOM 1207 C C . ALA A 1 166 ? -2.536 9.457 24.442 1.00 34.22 166 ALA A C 1
ATOM 1209 O O . ALA A 1 166 ? -2.590 9.169 25.637 1.00 34.22 166 ALA A O 1
ATOM 1210 N N . TRP A 1 167 ? -1.917 8.660 23.565 1.00 35.09 167 TRP A N 1
ATOM 1211 C CA . TRP A 1 167 ? -1.143 7.471 23.941 1.00 35.09 167 TRP A CA 1
ATOM 1212 C C . TRP A 1 167 ? 0.222 7.828 24.560 1.00 35.09 167 TRP A C 1
ATOM 1214 O O . TRP A 1 167 ? 0.663 7.166 25.494 1.00 35.09 167 TRP A O 1
ATOM 1224 N N . GLN A 1 168 ? 0.857 8.928 24.140 1.00 34.78 168 GLN A N 1
ATOM 1225 C CA . GLN A 1 168 ? 2.156 9.378 24.679 1.00 34.78 168 GLN A CA 1
ATOM 1226 C C . GLN A 1 168 ? 2.073 9.860 26.131 1.00 34.78 168 GLN A C 1
ATOM 1228 O O . GLN A 1 168 ? 3.083 9.900 26.829 1.00 34.78 168 GLN A O 1
ATOM 1233 N N . THR A 1 169 ? 0.872 10.216 26.595 1.00 35.22 169 THR A N 1
ATOM 1234 C CA . THR A 1 169 ? 0.611 10.566 27.997 1.00 35.22 169 THR A CA 1
ATOM 1235 C C . THR A 1 169 ? 0.395 9.351 28.906 1.00 35.22 169 THR A C 1
ATOM 1237 O O . THR A 1 169 ? 0.242 9.527 30.113 1.00 35.22 169 THR A O 1
ATOM 1240 N N . ALA A 1 170 ? 0.412 8.121 28.373 1.00 29.38 170 ALA A N 1
ATOM 1241 C CA . ALA A 1 170 ? 0.532 6.922 29.197 1.00 29.38 170 ALA A CA 1
ATOM 1242 C C . ALA A 1 170 ? 1.975 6.821 29.740 1.00 29.38 170 ALA A C 1
ATOM 1244 O O . ALA A 1 170 ? 2.929 7.039 28.983 1.00 29.38 170 ALA A O 1
ATOM 1245 N N . PRO A 1 171 ? 2.171 6.528 31.040 1.00 29.08 171 PRO A N 1
ATOM 1246 C CA . PRO A 1 171 ? 3.487 6.548 31.668 1.00 29.08 171 PRO A CA 1
ATOM 1247 C C . PRO A 1 171 ? 4.342 5.404 31.107 1.00 29.08 171 PRO A C 1
ATOM 1249 O O . PRO A 1 171 ? 4.211 4.269 31.551 1.00 29.08 171 PRO A O 1
ATOM 1252 N N . ASN A 1 172 ? 5.125 5.728 30.067 1.00 34.06 172 ASN A N 1
ATOM 1253 C CA . ASN A 1 172 ? 6.354 5.092 29.546 1.00 34.06 172 ASN A CA 1
ATOM 1254 C C . ASN A 1 172 ? 6.589 5.325 28.031 1.00 34.06 172 ASN A C 1
ATOM 1256 O O . ASN A 1 172 ? 7.515 4.750 27.470 1.00 34.06 172 ASN A O 1
ATOM 1260 N N . ALA A 1 173 ? 5.836 6.211 27.364 1.00 31.33 173 ALA A N 1
ATOM 1261 C CA . ALA A 1 173 ? 6.012 6.523 25.933 1.00 31.33 173 ALA A CA 1
ATOM 1262 C C . ALA A 1 173 ? 6.607 7.924 25.641 1.00 31.33 173 ALA A C 1
ATOM 1264 O O . ALA A 1 173 ? 6.549 8.418 24.516 1.00 31.33 173 ALA A O 1
ATOM 1265 N N . ALA A 1 174 ? 7.200 8.584 26.641 1.00 27.16 174 ALA A N 1
ATOM 1266 C CA . ALA A 1 174 ? 7.578 10.001 26.570 1.00 27.16 174 ALA A CA 1
ATOM 1267 C C . ALA A 1 174 ? 8.846 10.329 25.745 1.00 27.16 174 ALA A C 1
ATOM 1269 O O . ALA A 1 174 ? 9.262 11.486 25.726 1.00 27.16 174 ALA A O 1
ATOM 1270 N N . GLN A 1 175 ? 9.478 9.366 25.062 1.00 29.89 175 GLN A N 1
ATOM 1271 C CA . GLN A 1 175 ? 10.738 9.615 24.337 1.00 29.89 175 GLN A CA 1
ATOM 1272 C C . GLN A 1 175 ? 10.677 9.497 22.808 1.00 29.89 175 GLN A C 1
ATOM 1274 O O . GLN A 1 175 ? 11.672 9.807 22.161 1.00 29.89 175 GLN A O 1
ATOM 1279 N N . THR A 1 176 ? 9.539 9.153 22.194 1.00 32.06 176 THR A N 1
ATOM 1280 C CA . THR A 1 176 ? 9.514 8.833 20.746 1.00 32.06 176 THR A CA 1
ATOM 1281 C C . THR A 1 176 ? 8.700 9.787 19.865 1.00 32.06 176 THR A C 1
ATOM 1283 O O . THR A 1 176 ? 8.450 9.479 18.704 1.00 32.06 176 THR A O 1
ATOM 1286 N N . SER A 1 177 ? 8.283 10.957 20.359 1.00 28.30 177 SER A N 1
ATOM 1287 C CA . SER A 1 177 ? 7.245 11.741 19.667 1.00 28.30 177 SER A CA 1
ATOM 1288 C C . SER A 1 177 ? 7.390 13.262 19.614 1.00 28.30 177 SER A C 1
ATOM 1290 O O . SER A 1 177 ? 6.579 13.922 18.961 1.00 28.30 177 SER A O 1
ATOM 1292 N N . ALA A 1 178 ? 8.418 13.846 20.227 1.00 27.34 178 ALA A N 1
ATOM 1293 C CA . ALA A 1 178 ? 8.502 15.302 20.371 1.00 27.34 178 ALA A CA 1
ATOM 1294 C C . ALA A 1 178 ? 8.746 16.087 19.059 1.00 27.34 178 ALA A C 1
ATOM 1296 O O . ALA A 1 178 ? 8.622 17.309 19.064 1.00 27.34 178 ALA A O 1
ATOM 1297 N N . ASN A 1 179 ? 9.030 15.430 17.927 1.00 29.81 179 ASN A N 1
ATOM 1298 C CA . ASN A 1 179 ? 9.359 16.125 16.671 1.00 29.81 179 ASN A CA 1
ATOM 1299 C C . ASN A 1 179 ? 8.278 16.058 15.574 1.00 29.81 179 ASN A C 1
ATOM 1301 O O . ASN A 1 179 ? 8.396 16.741 14.560 1.00 29.81 179 ASN A O 1
ATOM 1305 N N . LEU A 1 180 ? 7.166 15.345 15.787 1.00 33.78 180 LEU A N 1
ATOM 1306 C CA . LEU A 1 180 ? 6.112 15.158 14.771 1.00 33.78 180 LEU A CA 1
ATOM 1307 C C . LEU A 1 180 ? 5.172 16.373 14.562 1.00 33.78 180 LEU A C 1
ATOM 1309 O O . LEU A 1 180 ? 4.254 16.316 13.736 1.00 33.78 180 LEU A O 1
ATOM 1313 N N . LEU A 1 181 ? 5.360 17.474 15.302 1.00 34.56 181 LEU A N 1
ATOM 1314 C CA . LEU A 1 181 ? 4.369 18.550 15.444 1.00 34.56 181 LEU A CA 1
ATOM 1315 C C . LEU A 1 181 ? 4.965 19.959 15.275 1.00 34.56 181 LEU A C 1
ATOM 1317 O O . LEU A 1 181 ? 5.082 20.720 16.233 1.00 34.56 181 LEU A O 1
ATOM 1321 N N . LYS A 1 182 ? 5.253 20.361 14.033 1.00 32.16 182 LYS A N 1
ATOM 1322 C CA . LYS A 1 182 ? 5.224 21.784 13.657 1.00 32.16 182 LYS A CA 1
ATOM 1323 C C . LYS A 1 182 ? 4.263 21.979 12.491 1.00 32.16 182 LYS A C 1
ATOM 1325 O O . LYS A 1 182 ? 4.405 21.339 11.454 1.00 32.16 182 LYS A O 1
ATOM 1330 N N . THR A 1 183 ? 3.261 22.828 12.709 1.00 34.94 183 THR A N 1
ATOM 1331 C CA . THR A 1 183 ? 2.293 23.289 11.710 1.00 34.94 183 THR A CA 1
ATOM 1332 C C . THR A 1 183 ? 3.050 23.840 10.505 1.00 34.94 183 THR A C 1
ATOM 1334 O O . THR A 1 183 ? 3.866 24.747 10.690 1.00 34.94 183 THR A O 1
ATOM 1337 N N . PRO A 1 184 ? 2.847 23.314 9.292 1.00 36.38 184 PRO A N 1
ATOM 1338 C CA . PRO A 1 184 ? 3.595 23.817 8.157 1.00 36.38 184 PRO A CA 1
ATOM 1339 C C . PRO A 1 184 ? 2.954 25.114 7.597 1.00 36.38 184 PRO A C 1
ATOM 1341 O O . PRO A 1 184 ? 1.725 25.206 7.536 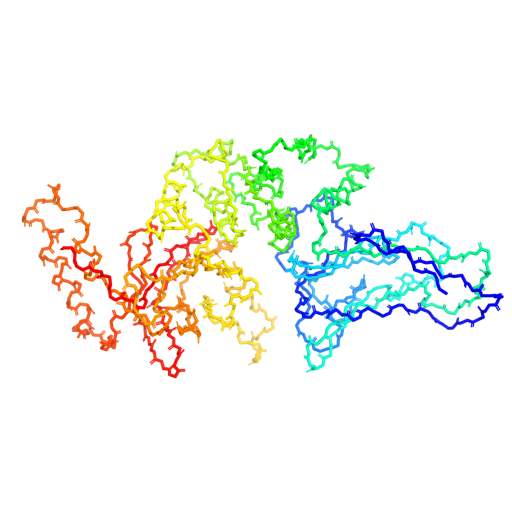1.00 36.38 184 PRO A O 1
ATOM 1344 N N . PRO A 1 185 ? 3.756 26.134 7.224 1.00 37.62 185 PRO A N 1
ATOM 1345 C CA . PRO A 1 185 ? 3.298 27.305 6.463 1.00 37.62 185 PRO A CA 1
ATOM 1346 C C . PRO A 1 185 ? 2.917 26.912 5.025 1.00 37.62 185 PRO A C 1
ATOM 1348 O O . PRO A 1 185 ? 3.197 25.794 4.625 1.00 37.62 185 PRO A O 1
ATOM 1351 N N . ALA A 1 186 ? 2.305 27.824 4.259 1.00 35.53 186 ALA A N 1
ATOM 1352 C CA . ALA A 1 186 ? 1.592 27.608 2.984 1.00 35.53 186 ALA A CA 1
ATOM 1353 C C . ALA A 1 186 ? 2.278 26.759 1.874 1.00 35.53 186 ALA A C 1
ATOM 1355 O O . ALA A 1 186 ? 1.585 26.321 0.962 1.00 35.53 186 ALA A O 1
ATOM 1356 N N . ASP A 1 187 ? 3.568 26.434 2.000 1.00 39.97 187 ASP A N 1
ATOM 1357 C CA . ASP A 1 187 ? 4.320 25.442 1.205 1.00 39.97 187 ASP A CA 1
ATOM 1358 C C . ASP A 1 187 ? 4.357 24.054 1.896 1.00 39.97 187 ASP A C 1
ATOM 1360 O O . ASP A 1 187 ? 5.373 23.354 1.955 1.00 39.97 187 ASP A O 1
ATOM 1364 N N . ALA A 1 188 ? 3.238 23.690 2.518 1.00 53.06 188 ALA A N 1
ATOM 1365 C CA . ALA A 1 188 ? 3.149 22.691 3.568 1.00 53.06 188 ALA A CA 1
ATOM 1366 C C . ALA A 1 188 ? 3.120 21.243 3.073 1.00 53.06 188 ALA A C 1
ATOM 1368 O O . ALA A 1 188 ? 2.086 20.770 2.603 1.00 53.06 188 ALA A O 1
ATOM 1369 N N . PHE A 1 189 ? 4.189 20.486 3.316 1.00 56.72 189 PHE A N 1
ATOM 1370 C CA . PHE A 1 189 ? 4.119 19.025 3.332 1.00 56.72 189 PHE A CA 1
ATOM 1371 C C . PHE A 1 189 ? 4.127 18.478 4.764 1.00 56.72 189 PHE A C 1
ATOM 1373 O O . PHE A 1 189 ? 4.755 19.014 5.682 1.00 56.72 189 PHE A O 1
ATOM 1380 N N . LEU A 1 190 ? 3.413 17.376 4.953 1.00 63.97 190 LEU A N 1
ATOM 1381 C CA . LEU A 1 190 ? 3.348 16.620 6.186 1.00 63.97 190 LEU A CA 1
ATOM 1382 C C . LEU A 1 190 ? 4.647 15.836 6.376 1.00 63.97 190 LEU A C 1
ATOM 1384 O O . LEU A 1 190 ? 4.918 14.908 5.621 1.00 63.97 190 LEU A O 1
ATOM 1388 N N . ARG A 1 191 ? 5.437 16.146 7.405 1.00 70.50 191 ARG A N 1
ATOM 1389 C CA . ARG A 1 191 ? 6.563 15.277 7.778 1.00 70.50 191 ARG A CA 1
ATOM 1390 C C . ARG A 1 191 ? 6.073 14.075 8.575 1.00 70.50 191 ARG A C 1
ATOM 1392 O O . ARG A 1 191 ? 5.352 14.237 9.568 1.00 70.50 191 ARG A O 1
ATOM 1399 N N . VAL A 1 192 ? 6.479 12.893 8.128 1.00 71.75 192 VAL A N 1
ATOM 1400 C CA . VAL A 1 192 ? 6.322 11.624 8.838 1.00 71.75 192 VAL A CA 1
ATOM 1401 C C . VAL A 1 192 ? 7.710 11.229 9.341 1.00 71.75 192 VAL A C 1
ATOM 1403 O O . VAL A 1 192 ? 8.610 10.996 8.540 1.00 71.75 192 VAL A O 1
ATOM 1406 N N . GLU A 1 193 ? 7.887 11.211 10.662 1.00 70.50 193 GLU A N 1
ATOM 1407 C CA . GLU A 1 193 ? 9.163 10.964 11.360 1.00 70.50 193 GLU A CA 1
ATOM 1408 C C . GLU A 1 193 ? 8.994 9.854 12.421 1.00 70.50 193 GLU A C 1
ATOM 1410 O O . GLU A 1 193 ? 7.869 9.426 12.713 1.00 70.50 193 GLU A O 1
ATOM 1415 N N . GLY A 1 194 ? 10.091 9.385 13.022 1.00 68.81 194 GLY A N 1
ATOM 1416 C CA . GLY A 1 194 ? 10.047 8.327 14.033 1.00 68.81 194 GLY A CA 1
ATOM 1417 C C . GLY A 1 194 ? 9.817 6.948 13.414 1.00 68.81 194 GLY A C 1
ATOM 1418 O O . GLY A 1 194 ? 9.948 6.752 12.205 1.00 68.81 194 GLY A O 1
ATOM 1419 N N . THR A 1 195 ? 9.385 5.981 14.224 1.00 66.12 195 THR A N 1
ATOM 1420 C CA . THR A 1 195 ? 9.097 4.607 13.767 1.00 66.12 195 THR A CA 1
ATOM 1421 C C . THR A 1 195 ? 8.097 4.564 12.603 1.00 66.12 195 THR A C 1
ATOM 1423 O O . THR A 1 195 ? 8.229 3.764 11.683 1.00 66.12 195 THR A O 1
ATOM 1426 N N . ALA A 1 196 ? 7.113 5.469 12.602 1.00 62.62 196 ALA A N 1
ATOM 1427 C CA . ALA A 1 196 ? 6.161 5.622 11.502 1.00 62.62 196 ALA A CA 1
ATOM 1428 C C . ALA A 1 196 ? 6.728 6.404 10.303 1.00 62.62 196 ALA A C 1
ATOM 1430 O O . ALA A 1 196 ? 6.229 6.264 9.192 1.00 62.62 196 ALA A O 1
ATOM 1431 N N . GLY A 1 197 ? 7.762 7.220 10.518 1.00 61.94 197 GLY A N 1
ATOM 1432 C CA . GLY A 1 197 ? 8.481 7.997 9.507 1.00 61.94 197 GLY A CA 1
ATOM 1433 C C . GLY A 1 197 ? 9.608 7.264 8.807 1.00 61.94 197 GLY A C 1
ATOM 1434 O O . GLY A 1 197 ? 10.385 7.878 8.083 1.00 61.94 197 GLY A O 1
ATOM 1435 N N . GLY A 1 198 ? 9.684 5.950 8.987 1.00 61.44 198 GLY A N 1
ATOM 1436 C CA . GLY A 1 198 ? 10.697 5.136 8.344 1.00 61.44 198 GLY A CA 1
ATOM 1437 C C . GLY A 1 198 ? 11.976 4.992 9.155 1.00 61.44 198 GLY A C 1
ATOM 1438 O O . GLY A 1 198 ? 12.986 4.584 8.580 1.00 61.44 198 GLY A O 1
ATOM 1439 N N . ASP A 1 199 ? 11.955 5.299 10.457 1.00 72.19 199 ASP A N 1
ATOM 1440 C CA . ASP A 1 199 ? 13.092 4.996 11.318 1.00 72.19 199 ASP A CA 1
ATOM 1441 C C . ASP A 1 199 ? 13.262 3.483 11.450 1.00 72.19 199 ASP A C 1
ATOM 1443 O O . ASP A 1 199 ? 12.387 2.749 11.931 1.00 72.19 199 ASP A O 1
ATOM 1447 N N . ALA A 1 200 ? 14.429 3.026 11.014 1.00 70.44 200 ALA A N 1
ATOM 1448 C CA . ALA A 1 200 ? 14.914 1.701 11.322 1.00 70.44 200 ALA A CA 1
ATOM 1449 C C . ALA A 1 200 ? 15.392 1.675 12.781 1.00 70.44 200 ALA A C 1
ATOM 1451 O O . ALA A 1 200 ? 15.916 2.657 13.311 1.00 70.44 200 ALA A O 1
ATOM 1452 N N . LEU A 1 201 ? 15.188 0.540 13.449 1.00 73.75 201 LEU A N 1
ATOM 1453 C CA . LEU A 1 201 ? 15.615 0.354 14.842 1.00 73.75 201 LEU A CA 1
ATOM 1454 C C . LEU A 1 201 ? 17.119 0.072 14.945 1.00 73.75 201 LEU A C 1
ATOM 1456 O O . LEU A 1 201 ? 17.733 0.316 15.980 1.00 73.75 201 LEU A O 1
ATOM 1460 N N . SER A 1 202 ? 17.693 -0.462 13.871 1.00 78.00 202 SER A N 1
ATOM 1461 C CA . SER A 1 202 ? 19.078 -0.904 13.762 1.00 78.00 202 SER A CA 1
ATOM 1462 C C . SER A 1 202 ? 19.438 -1.080 12.284 1.00 78.00 202 SER A C 1
ATOM 1464 O O . SER A 1 202 ? 18.569 -1.013 11.420 1.00 78.00 202 SER A O 1
ATOM 1466 N N . SER A 1 203 ? 20.716 -1.285 11.964 1.00 78.88 203 SER A N 1
ATOM 1467 C CA . SER A 1 203 ? 21.187 -1.415 10.575 1.00 78.88 203 SER A CA 1
ATOM 1468 C C . SER A 1 203 ? 20.735 -2.702 9.866 1.00 78.88 203 SER A C 1
ATOM 1470 O O . SER A 1 203 ? 20.801 -2.781 8.640 1.00 78.88 203 SER A O 1
ATOM 1472 N N . ASP A 1 204 ? 20.280 -3.700 10.622 1.00 81.44 204 ASP A N 1
ATOM 1473 C CA . ASP A 1 204 ? 19.753 -4.989 10.161 1.00 81.44 204 ASP A CA 1
ATOM 1474 C C . ASP A 1 204 ? 18.218 -5.034 10.098 1.00 81.44 204 ASP A C 1
ATOM 1476 O O . ASP A 1 204 ? 17.662 -5.906 9.431 1.00 81.44 204 ASP A O 1
ATOM 1480 N N . LYS A 1 205 ? 17.528 -4.086 10.743 1.00 83.75 205 LYS A N 1
ATOM 1481 C CA . LYS A 1 205 ? 16.068 -3.957 10.693 1.00 83.75 205 LYS A CA 1
ATOM 1482 C C . LYS A 1 205 ? 15.658 -2.811 9.785 1.00 83.75 205 LYS A C 1
ATOM 1484 O O . LYS A 1 205 ? 16.320 -1.785 9.690 1.00 83.75 205 LYS A O 1
ATOM 1489 N N . THR A 1 206 ? 14.518 -2.960 9.133 1.00 86.31 206 THR A N 1
ATOM 1490 C CA . THR A 1 206 ? 13.935 -1.923 8.282 1.00 86.31 206 THR A CA 1
ATOM 1491 C C . THR A 1 206 ? 12.658 -1.383 8.904 1.00 86.31 206 THR A C 1
ATOM 1493 O O . THR A 1 206 ? 12.113 -1.946 9.852 1.00 86.31 206 THR A O 1
ATOM 1496 N N . LEU A 1 207 ? 12.116 -0.310 8.335 1.00 81.75 207 LEU A N 1
ATOM 1497 C CA . LEU A 1 207 ? 10.809 0.193 8.758 1.00 81.75 207 LEU A CA 1
ATOM 1498 C C . LEU A 1 207 ? 9.667 -0.827 8.547 1.00 81.75 207 LEU A C 1
ATOM 1500 O O . LEU A 1 207 ? 8.626 -0.731 9.193 1.00 81.75 207 LEU A O 1
ATOM 1504 N N . ALA A 1 208 ? 9.853 -1.822 7.668 1.00 86.00 208 ALA A N 1
ATOM 1505 C CA . ALA A 1 208 ? 8.895 -2.913 7.486 1.00 86.00 208 ALA A CA 1
ATOM 1506 C C . ALA A 1 208 ? 8.911 -3.938 8.629 1.00 86.00 208 ALA A C 1
ATOM 1508 O O . ALA A 1 208 ? 8.054 -4.819 8.679 1.00 86.00 208 ALA A O 1
ATOM 1509 N N . ASP A 1 209 ? 9.880 -3.824 9.534 1.00 81.50 209 ASP A N 1
ATOM 1510 C CA . ASP A 1 209 ? 9.931 -4.560 10.797 1.00 81.50 209 ASP A CA 1
ATOM 1511 C C . ASP A 1 209 ? 9.378 -3.727 11.950 1.00 81.50 209 ASP A C 1
ATOM 1513 O O . ASP A 1 209 ? 8.981 -4.279 12.964 1.00 81.50 209 ASP A O 1
ATOM 1517 N N . SER A 1 210 ? 9.364 -2.398 11.811 1.00 75.25 210 SER A N 1
ATOM 1518 C CA . SER A 1 210 ? 9.037 -1.496 12.912 1.00 75.25 210 SER A CA 1
ATOM 1519 C C . SER A 1 210 ? 7.613 -0.927 12.865 1.00 75.25 210 SER A C 1
ATOM 1521 O O . SER A 1 210 ? 7.110 -0.447 13.883 1.00 75.25 210 SER A O 1
ATOM 1523 N N . CYS A 1 211 ? 6.951 -0.974 11.703 1.00 78.69 211 CYS A N 1
ATOM 1524 C CA . CYS A 1 211 ? 5.599 -0.453 11.509 1.00 78.69 211 CYS A CA 1
ATOM 1525 C C . CYS A 1 211 ? 4.816 -1.291 10.474 1.00 78.69 211 CYS A C 1
ATOM 1527 O O . CYS A 1 211 ? 5.230 -1.341 9.308 1.00 78.69 211 CYS A O 1
ATOM 1529 N N . PRO A 1 212 ? 3.675 -1.913 10.836 1.00 81.38 212 PRO A N 1
ATOM 1530 C CA . PRO A 1 212 ? 2.793 -2.584 9.875 1.00 81.38 212 PRO A CA 1
ATOM 1531 C C . PRO A 1 212 ? 2.310 -1.642 8.765 1.00 81.38 212 PRO A C 1
ATOM 1533 O O . PRO A 1 212 ? 2.108 -0.446 8.997 1.00 81.38 212 PRO A O 1
ATOM 1536 N N . ILE A 1 213 ? 2.120 -2.167 7.553 1.00 84.44 213 ILE A N 1
ATOM 1537 C CA . ILE A 1 213 ? 1.835 -1.343 6.370 1.00 84.44 213 ILE A CA 1
ATOM 1538 C C . ILE A 1 213 ? 0.487 -0.613 6.461 1.00 84.44 213 ILE A C 1
ATOM 1540 O O . ILE A 1 213 ? 0.353 0.519 5.997 1.00 84.44 213 ILE A O 1
ATOM 1544 N N . GLU A 1 214 ? -0.510 -1.220 7.100 1.00 81.38 214 GLU A N 1
ATOM 1545 C CA . GLU A 1 214 ? -1.846 -0.652 7.257 1.00 81.38 214 GLU A CA 1
ATOM 1546 C C . GLU A 1 214 ? -1.803 0.555 8.195 1.00 81.38 214 GLU A C 1
ATOM 1548 O O . GLU A 1 214 ? -2.368 1.612 7.904 1.00 81.38 214 GLU A O 1
ATOM 1553 N N . LEU A 1 215 ? -1.055 0.420 9.293 1.00 78.81 215 LEU A N 1
ATOM 1554 C CA . LEU A 1 215 ? -0.815 1.514 10.222 1.00 78.81 215 LEU A CA 1
ATOM 1555 C C . LEU A 1 215 ? 0.005 2.619 9.556 1.00 78.81 215 LEU A C 1
ATOM 1557 O O . LEU A 1 215 ? -0.348 3.791 9.677 1.00 78.81 215 LEU A O 1
ATOM 1561 N N . PHE A 1 216 ? 1.048 2.261 8.803 1.00 81.12 216 PHE A N 1
ATOM 1562 C CA . PHE A 1 216 ? 1.819 3.224 8.020 1.00 81.12 216 PHE A CA 1
ATOM 1563 C C . PHE A 1 216 ? 0.916 4.010 7.059 1.00 81.12 216 PHE A C 1
ATOM 1565 O O . PHE A 1 216 ? 0.946 5.238 7.074 1.00 81.12 216 PHE A O 1
ATOM 1572 N N . ARG A 1 217 ? 0.033 3.335 6.310 1.00 80.50 217 ARG A N 1
ATOM 1573 C CA . ARG A 1 217 ? -0.962 3.964 5.424 1.00 80.50 217 ARG A CA 1
ATOM 1574 C C . ARG A 1 217 ? -1.857 4.954 6.170 1.00 80.50 217 ARG A C 1
ATOM 1576 O O . ARG A 1 217 ? -2.093 6.061 5.689 1.00 80.50 217 ARG A O 1
ATOM 1583 N N . TYR A 1 218 ? -2.354 4.578 7.349 1.00 75.75 218 TYR A N 1
ATOM 1584 C CA . TYR A 1 218 ? -3.177 5.467 8.171 1.00 75.75 218 TYR A CA 1
ATOM 1585 C C . TYR A 1 218 ? -2.412 6.725 8.615 1.00 75.75 218 TYR A C 1
ATOM 1587 O O . TYR A 1 218 ? -2.955 7.836 8.547 1.00 75.75 218 TYR A O 1
ATOM 1595 N N . LEU A 1 219 ? -1.158 6.547 9.048 1.00 73.19 219 LEU A N 1
ATOM 1596 C CA . LEU A 1 219 ? -0.289 7.598 9.588 1.00 73.19 219 LEU A CA 1
ATOM 1597 C C . LEU A 1 219 ? 0.289 8.520 8.511 1.00 73.19 219 LEU A C 1
ATOM 1599 O O . LEU A 1 219 ? 0.471 9.711 8.771 1.00 73.19 219 LEU A O 1
ATOM 1603 N N . ALA A 1 220 ? 0.527 7.991 7.312 1.00 70.56 220 ALA A N 1
ATOM 1604 C CA . ALA A 1 220 ? 0.982 8.744 6.150 1.00 70.56 220 ALA A CA 1
ATOM 1605 C C . ALA A 1 220 ? 0.001 9.860 5.774 1.00 70.56 220 ALA A C 1
ATOM 1607 O O . ALA A 1 220 ? 0.411 10.917 5.303 1.00 70.56 220 ALA A O 1
ATOM 1608 N N . GLY A 1 221 ? -1.297 9.660 6.028 1.00 65.56 221 GLY A N 1
ATOM 1609 C CA . GLY A 1 221 ? -2.291 10.719 5.891 1.00 65.56 221 GLY A CA 1
ATOM 1610 C C . GLY A 1 221 ? -2.520 11.199 4.455 1.00 65.56 221 GLY A C 1
ATOM 1611 O O . GLY A 1 221 ? -3.222 12.192 4.288 1.00 65.56 221 GLY A O 1
ATOM 1612 N N . CYS A 1 222 ? -2.015 10.488 3.437 1.00 61.38 222 CYS A N 1
ATOM 1613 C CA . CYS A 1 222 ? -2.209 10.779 2.005 1.00 61.38 222 CYS A CA 1
ATOM 1614 C C . CYS A 1 222 ? -3.665 11.132 1.613 1.00 61.38 222 CYS A C 1
ATOM 1616 O O . CYS A 1 222 ? -3.873 12.030 0.800 1.00 61.38 222 CYS A O 1
ATOM 1618 N N . PRO A 1 223 ? -4.701 10.532 2.229 1.00 57.34 223 PRO A N 1
ATOM 1619 C CA . PRO A 1 223 ? -6.101 10.842 1.919 1.00 57.34 223 PRO A CA 1
ATOM 1620 C C . PRO A 1 223 ? -6.594 12.207 2.412 1.00 57.34 223 PRO A C 1
ATOM 1622 O O . PRO A 1 223 ? -7.700 12.619 2.074 1.00 57.34 223 PRO A O 1
ATOM 1625 N N . ALA A 1 224 ? -5.803 12.912 3.226 1.00 56.12 224 ALA A N 1
ATOM 1626 C CA . ALA A 1 224 ? -6.101 14.278 3.650 1.00 56.12 224 ALA A CA 1
ATOM 1627 C C . ALA A 1 224 ? -5.815 15.319 2.550 1.00 56.12 224 ALA A C 1
ATOM 1629 O O . ALA A 1 224 ? -6.050 16.503 2.772 1.00 56.12 224 ALA A O 1
ATOM 1630 N N . GLY A 1 225 ? -5.285 14.899 1.391 1.00 56.09 225 GLY A N 1
ATOM 1631 C CA . GLY A 1 225 ? -4.935 15.794 0.283 1.00 56.09 225 GLY A CA 1
ATOM 1632 C C . GLY A 1 225 ? -3.726 16.690 0.570 1.00 56.09 225 GLY A C 1
ATOM 1633 O O . GLY A 1 225 ? -3.450 17.607 -0.197 1.00 56.09 225 GLY A O 1
ATOM 1634 N N . VAL A 1 226 ? -3.012 16.437 1.671 1.00 61.91 226 VAL A N 1
ATOM 1635 C CA . VAL A 1 226 ? -1.781 17.140 2.037 1.00 61.91 226 VAL A CA 1
ATOM 1636 C C . VAL A 1 226 ? -0.601 16.285 1.576 1.00 61.91 226 VAL A C 1
ATOM 1638 O O . VAL A 1 226 ? -0.512 15.132 2.007 1.00 61.91 226 VAL A O 1
ATOM 1641 N N . PRO A 1 227 ? 0.313 16.815 0.742 1.00 68.75 227 PRO A N 1
ATOM 1642 C CA . PRO A 1 227 ? 1.529 16.103 0.366 1.00 68.75 227 PRO A CA 1
ATOM 1643 C C . PRO A 1 227 ? 2.298 15.664 1.611 1.00 68.75 227 PRO A C 1
ATOM 1645 O O . PRO A 1 227 ? 2.441 16.447 2.548 1.00 68.75 227 PRO A O 1
ATOM 1648 N N . ALA A 1 228 ? 2.807 14.436 1.636 1.00 74.62 228 ALA A N 1
ATOM 1649 C CA . ALA A 1 228 ? 3.572 13.923 2.766 1.00 74.62 228 ALA A CA 1
ATOM 1650 C C . ALA A 1 228 ? 5.009 13.585 2.359 1.00 74.62 228 ALA A C 1
ATOM 1652 O O . ALA A 1 228 ? 5.272 13.151 1.237 1.00 74.62 228 ALA A O 1
ATOM 1653 N N . GLN A 1 229 ? 5.941 13.791 3.286 1.00 79.69 229 GLN A N 1
ATOM 1654 C CA . GLN A 1 229 ? 7.353 13.471 3.136 1.00 79.69 229 GLN A CA 1
ATOM 1655 C C . GLN A 1 229 ? 7.796 12.553 4.273 1.00 79.69 229 GLN A C 1
ATOM 1657 O O . GLN A 1 229 ? 7.630 12.867 5.455 1.00 79.69 229 GLN A O 1
ATOM 1662 N N . LEU A 1 230 ? 8.387 11.426 3.893 1.00 83.94 230 LEU A N 1
ATOM 1663 C CA . LEU A 1 230 ? 9.007 10.470 4.794 1.00 83.94 230 LEU A CA 1
ATOM 1664 C C . LEU A 1 230 ? 10.402 10.954 5.203 1.00 83.94 230 LEU A C 1
ATOM 1666 O O . LEU A 1 230 ? 11.216 11.263 4.332 1.00 83.94 230 LEU A O 1
ATOM 1670 N N . ARG A 1 231 ? 10.706 10.970 6.501 1.00 82.38 231 ARG A N 1
ATOM 1671 C CA . ARG A 1 231 ? 12.047 11.267 7.014 1.00 82.38 231 ARG A CA 1
ATOM 1672 C C . ARG A 1 231 ? 12.552 10.111 7.866 1.00 82.38 231 ARG A C 1
ATOM 1674 O O . ARG A 1 231 ? 12.174 9.977 9.025 1.00 82.38 231 ARG A O 1
ATOM 1681 N N . THR A 1 232 ? 13.447 9.336 7.270 1.00 83.56 232 THR A N 1
ATOM 1682 C CA . THR A 1 232 ? 14.101 8.183 7.891 1.00 83.56 232 THR A CA 1
ATOM 1683 C C . THR A 1 232 ? 15.432 8.564 8.550 1.00 83.56 232 THR A C 1
ATOM 1685 O O . THR A 1 232 ? 16.100 9.514 8.137 1.00 83.56 232 THR A O 1
ATOM 1688 N N . ASN A 1 233 ? 15.833 7.800 9.564 1.00 83.00 233 ASN A N 1
ATOM 1689 C CA . ASN A 1 233 ? 17.150 7.829 10.201 1.00 83.00 233 ASN A CA 1
ATOM 1690 C C . ASN A 1 233 ? 18.213 6.951 9.506 1.00 83.00 233 ASN A C 1
ATOM 1692 O O . ASN A 1 233 ? 19.289 6.749 10.075 1.00 83.00 233 ASN A O 1
ATOM 1696 N N . ALA A 1 234 ? 17.942 6.397 8.320 1.00 84.75 234 ALA A N 1
ATOM 1697 C CA . ALA A 1 234 ? 18.824 5.425 7.674 1.00 84.75 234 ALA A CA 1
ATOM 1698 C C . ALA A 1 234 ? 20.268 5.935 7.494 1.00 84.75 234 ALA A C 1
ATOM 1700 O O . ALA A 1 234 ? 21.210 5.183 7.740 1.00 84.75 234 ALA A O 1
ATOM 1701 N N . SER A 1 235 ? 20.469 7.221 7.188 1.00 86.81 235 SER A N 1
ATOM 1702 C CA . SER A 1 235 ? 21.798 7.848 7.078 1.00 86.81 235 SER A CA 1
ATOM 1703 C C . SER A 1 235 ? 22.625 7.829 8.371 1.00 86.81 235 SER A C 1
ATOM 1705 O O . SER A 1 235 ? 23.853 7.926 8.316 1.00 86.81 235 SER A O 1
ATOM 1707 N N . ALA A 1 236 ? 21.984 7.660 9.532 1.00 86.75 236 ALA A N 1
ATOM 1708 C CA . ALA A 1 236 ? 22.658 7.470 10.815 1.00 86.75 236 ALA A CA 1
ATOM 1709 C C . ALA A 1 236 ? 23.014 5.998 11.098 1.00 86.75 236 ALA A C 1
ATOM 1711 O O . ALA A 1 236 ? 23.890 5.734 11.922 1.00 86.75 236 ALA A O 1
ATOM 1712 N N . LEU A 1 237 ? 22.352 5.045 10.433 1.00 83.81 237 LEU A N 1
ATOM 1713 C CA . LEU A 1 237 ? 22.469 3.606 10.700 1.00 83.81 237 LEU A CA 1
ATOM 1714 C C . LEU A 1 237 ? 23.296 2.852 9.660 1.00 83.81 237 LEU A C 1
ATOM 1716 O O . LEU A 1 237 ? 23.974 1.879 9.996 1.00 83.81 237 LEU A O 1
ATOM 1720 N N . VAL A 1 238 ? 23.243 3.278 8.401 1.00 85.62 238 VAL A N 1
ATOM 1721 C CA . VAL A 1 238 ? 23.930 2.629 7.283 1.00 85.62 238 VAL A CA 1
ATOM 1722 C C . VAL A 1 238 ? 24.790 3.629 6.517 1.00 85.62 238 VAL A C 1
ATOM 1724 O O . VAL A 1 238 ? 24.579 4.839 6.553 1.00 85.62 238 VAL A O 1
ATOM 1727 N N . ARG A 1 239 ? 25.802 3.114 5.819 1.00 86.25 239 ARG A N 1
ATOM 1728 C CA . ARG A 1 239 ? 26.727 3.894 4.987 1.00 86.25 239 ARG A CA 1
ATOM 1729 C C . ARG A 1 239 ? 26.806 3.298 3.583 1.00 86.25 239 ARG A C 1
ATOM 1731 O O . ARG A 1 239 ? 26.522 2.109 3.433 1.00 86.25 239 ARG A O 1
ATOM 1738 N N . PRO A 1 240 ? 27.252 4.071 2.575 1.00 81.50 240 PRO A N 1
ATOM 1739 C CA . PRO A 1 240 ? 27.563 3.518 1.262 1.00 81.50 240 PRO A CA 1
ATOM 1740 C C . PRO A 1 240 ? 2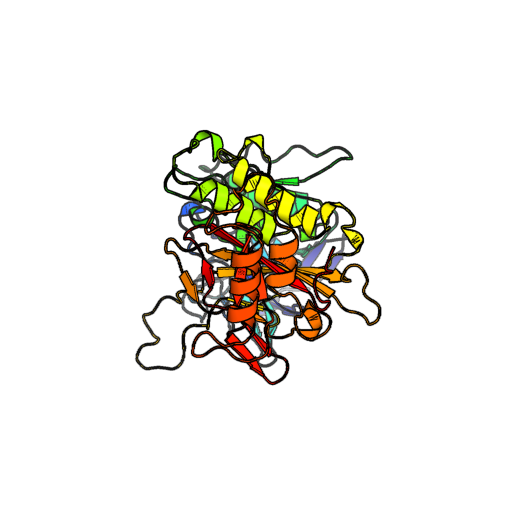8.481 2.291 1.371 1.00 81.50 240 PRO A C 1
ATOM 1742 O O . PRO A 1 240 ? 29.525 2.353 2.020 1.00 81.50 240 PRO A O 1
ATOM 1745 N N . GLY A 1 241 ? 28.073 1.178 0.758 1.00 80.50 241 GLY A N 1
ATOM 1746 C CA . GLY A 1 241 ? 28.776 -0.111 0.820 1.00 80.50 241 GLY A CA 1
ATOM 1747 C C . GLY A 1 241 ? 28.230 -1.087 1.870 1.00 80.50 241 GLY A C 1
ATOM 1748 O O . GLY A 1 241 ? 28.575 -2.265 1.832 1.00 80.50 241 GLY A O 1
ATOM 1749 N N . MET A 1 242 ? 27.354 -0.632 2.772 1.00 89.38 242 MET A N 1
ATOM 1750 C CA . MET A 1 242 ? 26.554 -1.506 3.637 1.00 89.38 242 MET A CA 1
ATOM 1751 C C . MET A 1 242 ? 25.264 -1.945 2.928 1.00 89.38 242 MET A C 1
ATOM 1753 O O . MET A 1 242 ? 24.982 -1.534 1.802 1.00 89.38 242 MET A O 1
ATOM 1757 N N . SER A 1 243 ? 24.463 -2.787 3.588 1.00 89.25 243 SER A N 1
ATOM 1758 C CA . SER A 1 243 ? 23.160 -3.195 3.058 1.00 89.25 243 SER A CA 1
ATOM 1759 C C . SER A 1 243 ? 22.266 -1.973 2.783 1.00 89.25 243 SER A C 1
ATOM 1761 O O . SER A 1 243 ? 22.053 -1.160 3.686 1.00 89.25 243 SER A O 1
ATOM 1763 N N . PRO A 1 244 ? 21.689 -1.847 1.574 1.00 90.19 244 PRO A N 1
ATOM 1764 C CA . PRO A 1 244 ? 20.784 -0.753 1.243 1.00 90.19 244 PRO A CA 1
ATOM 1765 C C . PRO A 1 244 ? 19.338 -0.996 1.708 1.00 90.19 244 PRO A C 1
ATOM 1767 O O . PRO A 1 244 ? 18.467 -0.195 1.385 1.00 90.19 244 PRO A O 1
ATOM 1770 N N . ALA A 1 245 ? 19.043 -2.091 2.419 1.00 90.00 245 ALA A N 1
ATOM 1771 C CA . ALA A 1 245 ? 17.676 -2.519 2.738 1.00 90.00 245 ALA A CA 1
ATOM 1772 C C . ALA A 1 245 ? 16.832 -1.442 3.449 1.00 90.00 245 ALA A C 1
ATOM 1774 O O . ALA A 1 245 ? 15.671 -1.246 3.095 1.00 90.00 245 ALA A O 1
ATOM 1775 N N . ALA A 1 246 ? 17.412 -0.704 4.404 1.00 88.44 246 ALA A N 1
ATOM 1776 C CA . ALA A 1 246 ? 16.709 0.371 5.110 1.00 88.44 246 ALA A CA 1
ATOM 1777 C C . ALA A 1 246 ? 16.283 1.505 4.157 1.00 88.44 246 ALA A C 1
ATOM 1779 O O . ALA A 1 246 ? 15.104 1.857 4.105 1.00 88.44 246 ALA A O 1
ATOM 1780 N N . ASP A 1 247 ? 17.216 2.006 3.339 1.00 89.75 247 ASP A N 1
ATOM 1781 C CA . ASP A 1 247 ? 16.942 3.044 2.335 1.00 89.75 247 ASP A CA 1
ATOM 1782 C C . ASP A 1 247 ? 15.959 2.550 1.266 1.00 89.75 247 ASP A C 1
ATOM 1784 O O . ASP A 1 247 ? 15.043 3.272 0.866 1.00 89.75 247 ASP A O 1
ATOM 1788 N N . ARG A 1 248 ? 16.119 1.301 0.806 1.00 91.81 248 ARG A N 1
ATOM 1789 C CA . ARG A 1 248 ? 15.211 0.692 -0.172 1.00 91.81 248 ARG A CA 1
ATOM 1790 C C . ARG A 1 248 ? 13.796 0.616 0.371 1.00 91.81 248 ARG A C 1
ATOM 1792 O O . ARG A 1 248 ? 12.868 0.957 -0.353 1.00 91.81 248 ARG A O 1
ATOM 1799 N N . MET A 1 249 ? 13.622 0.199 1.620 1.00 91.50 249 MET A N 1
ATOM 1800 C CA . MET A 1 249 ? 12.295 0.119 2.214 1.00 91.50 249 MET A CA 1
ATOM 1801 C C . MET A 1 249 ? 11.671 1.506 2.398 1.00 91.50 249 MET A C 1
ATOM 1803 O O . MET A 1 249 ? 10.486 1.674 2.117 1.00 91.50 249 MET A O 1
ATOM 1807 N N . ALA A 1 250 ? 12.463 2.508 2.799 1.00 89.62 250 ALA A N 1
ATOM 1808 C CA . ALA A 1 250 ? 12.010 3.896 2.917 1.00 89.62 250 ALA A CA 1
ATOM 1809 C C . ALA A 1 250 ? 11.500 4.441 1.580 1.00 89.62 250 ALA A C 1
ATOM 1811 O O . ALA A 1 250 ? 10.359 4.898 1.488 1.00 89.62 250 ALA A O 1
ATOM 1812 N N . VAL A 1 251 ? 12.306 4.322 0.523 1.00 91.50 251 VAL A N 1
ATOM 1813 C CA . VAL A 1 251 ? 11.915 4.775 -0.819 1.00 91.50 251 VAL A CA 1
ATOM 1814 C C . VAL A 1 251 ? 10.744 3.953 -1.361 1.00 91.50 251 VAL A C 1
ATOM 1816 O O . VAL A 1 251 ? 9.785 4.525 -1.872 1.00 91.50 251 VAL A O 1
ATOM 1819 N N . GLY A 1 252 ? 10.772 2.629 -1.197 1.00 93.31 252 GLY A N 1
ATOM 1820 C CA . GLY A 1 252 ? 9.712 1.731 -1.650 1.00 93.31 252 GLY A CA 1
ATOM 1821 C C . GLY A 1 252 ? 8.359 2.063 -1.026 1.00 93.31 252 GLY A C 1
ATOM 1822 O O . GLY A 1 252 ? 7.390 2.259 -1.755 1.00 93.31 252 GLY A O 1
ATOM 1823 N N . ARG A 1 253 ? 8.283 2.200 0.306 1.00 90.50 253 ARG A N 1
ATOM 1824 C CA . ARG A 1 253 ? 7.029 2.570 0.983 1.00 90.50 253 ARG A CA 1
ATOM 1825 C C . ARG A 1 253 ? 6.544 3.964 0.623 1.00 90.50 253 ARG A C 1
ATOM 1827 O O . ARG A 1 253 ? 5.333 4.139 0.501 1.00 90.50 253 ARG A O 1
ATOM 1834 N N . ALA A 1 254 ? 7.450 4.925 0.445 1.00 89.38 254 ALA A N 1
ATOM 1835 C CA . ALA A 1 254 ? 7.070 6.265 0.018 1.00 89.38 254 ALA A CA 1
ATOM 1836 C C . ALA A 1 254 ? 6.417 6.240 -1.374 1.00 89.38 254 ALA A C 1
ATOM 1838 O O . ALA A 1 254 ? 5.303 6.732 -1.531 1.00 89.38 254 ALA A O 1
ATOM 1839 N N . LEU A 1 255 ? 7.036 5.565 -2.349 1.00 90.75 255 LEU A N 1
ATOM 1840 C CA . LEU A 1 255 ? 6.463 5.376 -3.690 1.00 90.75 255 LEU A CA 1
ATOM 1841 C C . LEU A 1 255 ? 5.132 4.604 -3.655 1.00 90.75 255 LEU A C 1
ATOM 1843 O O . LEU A 1 255 ? 4.192 4.926 -4.379 1.00 90.75 255 LEU A O 1
ATOM 1847 N N . LEU A 1 256 ? 5.029 3.597 -2.787 1.00 91.56 256 LEU A N 1
ATOM 1848 C CA . LEU A 1 256 ? 3.827 2.779 -2.619 1.00 91.56 256 LEU A CA 1
ATOM 1849 C C . LEU A 1 256 ? 2.615 3.574 -2.093 1.00 91.56 256 LEU A C 1
ATOM 1851 O O . LEU A 1 256 ? 1.478 3.134 -2.271 1.00 91.56 256 LEU A O 1
ATOM 1855 N N . HIS A 1 257 ? 2.852 4.732 -1.470 1.00 85.75 257 HIS A N 1
ATOM 1856 C CA . HIS A 1 257 ? 1.835 5.603 -0.870 1.00 85.75 257 HIS A CA 1
ATOM 1857 C C . HIS A 1 257 ? 1.748 6.990 -1.524 1.00 85.75 257 HIS A C 1
ATOM 1859 O O . HIS A 1 257 ? 1.057 7.851 -0.986 1.00 85.75 257 HIS A O 1
ATOM 1865 N N . ASP A 1 258 ? 2.429 7.210 -2.653 1.00 84.50 258 ASP A N 1
ATOM 1866 C CA . ASP A 1 258 ? 2.509 8.515 -3.323 1.00 84.50 258 ASP A CA 1
ATOM 1867 C C . ASP A 1 258 ? 3.053 9.640 -2.415 1.00 84.50 258 ASP A C 1
ATOM 1869 O O . ASP A 1 258 ? 2.481 10.721 -2.277 1.00 84.50 258 ASP A O 1
ATOM 1873 N N . MET A 1 259 ? 4.168 9.357 -1.734 1.00 83.38 259 MET A N 1
ATOM 1874 C CA . MET A 1 259 ? 4.846 10.269 -0.810 1.00 83.38 259 MET A CA 1
ATOM 1875 C C . MET A 1 259 ? 6.247 10.648 -1.299 1.00 83.38 259 MET A C 1
ATOM 1877 O O . MET A 1 259 ? 6.928 9.879 -1.980 1.00 83.38 259 MET A O 1
ATOM 1881 N N . GLY A 1 260 ? 6.729 11.811 -0.859 1.00 82.38 260 GLY A N 1
ATOM 1882 C CA . GLY A 1 260 ? 8.134 12.192 -0.981 1.00 82.38 260 GLY A CA 1
ATOM 1883 C C . GLY A 1 260 ? 9.021 11.534 0.082 1.00 82.38 260 GLY A C 1
ATOM 1884 O O . GLY A 1 260 ? 8.541 11.026 1.094 1.00 82.38 260 GLY A O 1
ATOM 1885 N N . VAL A 1 261 ? 10.339 11.611 -0.111 1.00 84.88 261 VAL A N 1
ATOM 1886 C CA . VAL A 1 261 ? 11.358 11.197 0.871 1.00 84.88 261 VAL A CA 1
ATOM 1887 C C . VAL A 1 261 ? 12.316 12.362 1.118 1.00 84.88 261 VAL A C 1
ATOM 1889 O O . VAL A 1 261 ? 12.700 13.057 0.177 1.00 84.88 261 VAL A O 1
ATOM 1892 N N . ASP A 1 262 ? 12.691 12.597 2.374 1.00 83.31 262 ASP A N 1
ATOM 1893 C CA . ASP A 1 262 ? 13.758 13.529 2.740 1.00 83.31 262 ASP A CA 1
ATOM 1894 C C . ASP A 1 262 ? 15.117 12.922 2.373 1.00 83.31 262 ASP A C 1
ATOM 1896 O O . ASP A 1 262 ? 15.562 11.939 2.970 1.00 83.31 262 ASP A O 1
ATOM 1900 N N . ALA A 1 263 ? 15.788 13.527 1.392 1.00 82.38 263 ALA A N 1
ATOM 1901 C CA . ALA A 1 263 ? 17.090 13.074 0.918 1.00 82.38 263 ALA A CA 1
ATOM 1902 C C . ALA A 1 263 ? 18.154 13.063 2.029 1.00 82.38 263 ALA A C 1
ATOM 1904 O O . ALA A 1 263 ? 19.024 12.197 2.013 1.00 82.38 263 ALA A O 1
ATOM 1905 N N . GLY A 1 264 ? 18.065 13.961 3.021 1.00 81.81 264 GLY A N 1
ATOM 1906 C CA . GLY A 1 264 ? 19.019 14.005 4.137 1.00 81.81 264 GLY A CA 1
ATOM 1907 C C . GLY A 1 264 ? 18.956 12.779 5.060 1.00 81.81 264 GLY A C 1
ATOM 1908 O O . GLY A 1 264 ? 19.916 12.490 5.779 1.00 81.81 264 GLY A O 1
ATOM 1909 N N . GLY A 1 265 ? 17.843 12.041 5.031 1.00 81.44 265 GLY A N 1
ATOM 1910 C CA . GLY A 1 265 ? 17.659 10.805 5.791 1.00 81.44 265 GLY A CA 1
ATOM 1911 C C . GLY A 1 265 ? 18.239 9.556 5.124 1.00 81.44 265 GLY A C 1
ATOM 1912 O O . GLY A 1 265 ? 18.348 8.522 5.775 1.00 81.44 265 GLY A O 1
ATOM 1913 N N . ILE A 1 266 ? 18.627 9.631 3.848 1.00 87.06 266 ILE A N 1
ATOM 1914 C CA . ILE A 1 266 ? 19.025 8.477 3.031 1.00 87.06 266 ILE A CA 1
ATOM 1915 C C . ILE A 1 266 ? 20.551 8.377 2.944 1.00 87.06 266 ILE A C 1
ATOM 1917 O O . ILE A 1 266 ? 21.232 9.369 2.690 1.00 87.06 266 ILE A O 1
ATOM 1921 N N . ALA A 1 267 ? 21.116 7.176 3.102 1.00 89.81 267 ALA A N 1
ATOM 1922 C CA . ALA A 1 267 ? 22.555 6.971 2.895 1.00 89.81 267 ALA A CA 1
ATOM 1923 C C . ALA A 1 267 ? 22.887 6.750 1.408 1.00 89.81 267 ALA A C 1
ATOM 1925 O O . ALA A 1 267 ? 23.796 7.372 0.843 1.00 89.81 267 ALA A O 1
ATOM 1926 N N . HIS A 1 268 ? 22.126 5.881 0.743 1.00 90.69 268 HIS A N 1
ATOM 1927 C CA . HIS A 1 268 ? 22.339 5.451 -0.639 1.00 90.69 268 HIS A CA 1
ATOM 1928 C C . HIS A 1 268 ? 21.592 6.341 -1.642 1.00 90.69 268 HIS A C 1
ATOM 1930 O O . HIS A 1 268 ? 20.641 5.921 -2.301 1.00 90.69 268 HIS A O 1
ATOM 1936 N N . HIS A 1 269 ? 22.065 7.576 -1.807 1.00 88.56 269 HIS A N 1
ATOM 1937 C CA . HIS A 1 269 ? 21.449 8.608 -2.654 1.00 88.56 269 HIS A CA 1
ATOM 1938 C C . HIS A 1 269 ? 21.178 8.169 -4.106 1.00 88.56 269 HIS A C 1
ATOM 1940 O O . HIS A 1 269 ? 20.211 8.616 -4.719 1.00 88.56 269 HIS A O 1
ATOM 1946 N N . VAL A 1 270 ? 21.987 7.256 -4.656 1.00 86.44 270 VAL A N 1
ATOM 1947 C CA . VAL A 1 270 ? 21.786 6.701 -6.007 1.00 86.44 270 VAL A CA 1
ATOM 1948 C C . VAL A 1 270 ? 20.419 6.019 -6.151 1.00 86.44 270 VAL A C 1
ATOM 1950 O O . VAL A 1 270 ? 19.807 6.117 -7.211 1.00 86.44 270 VAL A O 1
ATOM 1953 N N . LEU A 1 271 ? 19.905 5.375 -5.096 1.00 85.19 271 LEU A N 1
ATOM 1954 C CA . LEU A 1 271 ? 18.579 4.745 -5.115 1.00 85.19 271 LEU A CA 1
ATOM 1955 C C . LEU A 1 271 ? 17.471 5.786 -5.286 1.00 85.19 271 LEU A C 1
ATOM 1957 O O . LEU A 1 271 ? 16.581 5.611 -6.115 1.00 85.19 271 LEU A O 1
ATOM 1961 N N . LEU A 1 272 ? 17.564 6.893 -4.542 1.00 85.25 272 LEU A N 1
ATOM 1962 C CA . LEU A 1 272 ? 16.623 8.003 -4.654 1.00 85.25 272 LEU A CA 1
ATOM 1963 C C . LEU A 1 272 ? 16.675 8.622 -6.055 1.00 85.25 272 LEU A C 1
ATOM 1965 O O . LEU A 1 272 ? 15.634 8.842 -6.667 1.00 85.25 272 LEU A O 1
ATOM 1969 N N . LEU A 1 273 ? 17.878 8.846 -6.593 1.00 85.31 273 LEU A N 1
ATOM 1970 C CA . LEU A 1 273 ? 18.051 9.401 -7.938 1.00 85.31 273 LEU A CA 1
ATOM 1971 C C . LEU A 1 273 ? 17.444 8.504 -9.022 1.00 85.31 273 LEU A C 1
ATOM 1973 O O . LEU A 1 273 ? 16.824 9.024 -9.946 1.00 85.31 273 LEU A O 1
ATOM 1977 N N . ARG A 1 274 ? 17.568 7.176 -8.906 1.00 85.69 274 ARG A N 1
ATOM 1978 C CA . ARG A 1 274 ? 16.931 6.231 -9.841 1.00 85.69 274 ARG A CA 1
ATOM 1979 C C . ARG A 1 274 ? 15.408 6.302 -9.773 1.00 85.69 274 ARG A C 1
ATOM 1981 O O . ARG A 1 274 ? 14.768 6.394 -10.816 1.00 85.69 274 ARG A O 1
ATOM 1988 N N . ALA A 1 275 ? 14.833 6.335 -8.570 1.00 89.31 275 ALA A N 1
ATOM 1989 C CA . ALA A 1 275 ? 13.390 6.489 -8.392 1.00 89.31 275 ALA A CA 1
ATOM 1990 C C . ALA A 1 275 ? 12.875 7.827 -8.957 1.00 89.31 275 ALA A C 1
ATOM 1992 O O . ALA A 1 275 ? 11.899 7.852 -9.703 1.00 89.31 275 ALA A O 1
ATOM 1993 N N . VAL A 1 276 ? 13.564 8.938 -8.681 1.00 86.62 276 VAL A N 1
ATOM 1994 C CA . VAL A 1 276 ? 13.212 10.257 -9.236 1.00 86.62 276 VAL A CA 1
ATOM 1995 C C . VAL A 1 276 ? 13.341 10.265 -10.760 1.00 86.62 276 VAL A C 1
ATOM 1997 O O . VAL A 1 276 ? 12.437 10.738 -11.444 1.00 86.62 276 VAL A O 1
ATOM 2000 N N . ALA A 1 277 ? 14.415 9.693 -11.312 1.00 84.88 277 ALA A N 1
ATOM 2001 C CA . ALA A 1 277 ? 14.593 9.580 -12.756 1.00 84.88 277 ALA A CA 1
ATOM 2002 C C . ALA A 1 277 ? 13.484 8.740 -13.407 1.00 84.88 277 ALA A C 1
ATOM 2004 O O . ALA A 1 277 ? 13.005 9.101 -14.479 1.00 84.88 277 ALA A O 1
ATOM 2005 N N . ALA A 1 278 ? 13.040 7.659 -12.763 1.00 88.75 278 ALA A N 1
ATOM 2006 C CA . ALA A 1 278 ? 11.910 6.849 -13.209 1.00 88.75 278 ALA A CA 1
ATOM 2007 C C . ALA A 1 278 ? 10.603 7.665 -13.272 1.00 88.75 278 ALA A C 1
ATOM 2009 O O . ALA A 1 278 ? 9.926 7.666 -14.305 1.00 88.75 278 ALA A O 1
ATOM 2010 N N . LEU A 1 279 ? 10.283 8.414 -12.210 1.00 87.75 279 LEU A N 1
ATOM 2011 C CA . LEU A 1 279 ? 9.100 9.284 -12.144 1.00 87.75 279 LEU A CA 1
ATOM 2012 C C . LEU A 1 279 ? 9.163 10.429 -13.174 1.00 87.75 279 LEU A C 1
ATOM 2014 O O . LEU A 1 279 ? 8.168 10.724 -13.843 1.00 87.75 279 LEU A O 1
ATOM 2018 N N . GLU A 1 280 ? 10.335 11.038 -13.363 1.00 85.00 280 GLU A N 1
ATOM 2019 C CA . GLU A 1 280 ? 10.566 12.093 -14.359 1.00 85.00 280 GLU A CA 1
ATOM 2020 C C . GLU A 1 280 ? 10.465 11.559 -15.797 1.00 85.00 280 GLU A C 1
ATOM 2022 O O . GLU A 1 280 ? 9.838 12.180 -16.661 1.00 85.00 280 GLU A O 1
ATOM 2027 N N . ARG A 1 281 ? 11.037 10.379 -16.076 1.00 85.62 281 ARG A N 1
ATOM 2028 C CA . ARG A 1 281 ? 10.912 9.698 -17.377 1.00 85.62 281 ARG A CA 1
ATOM 2029 C C . ARG A 1 281 ? 9.447 9.392 -17.689 1.00 85.62 281 ARG A C 1
ATOM 2031 O O . ARG A 1 281 ? 9.013 9.638 -18.813 1.00 85.62 281 ARG A O 1
ATOM 2038 N N . PHE A 1 282 ? 8.685 8.923 -16.701 1.00 87.25 282 PHE A N 1
ATOM 2039 C CA . PHE A 1 282 ? 7.246 8.672 -16.825 1.00 87.25 282 PHE A CA 1
ATOM 2040 C C . PHE A 1 282 ? 6.421 9.965 -16.993 1.00 87.25 282 PHE A C 1
ATOM 2042 O O . PHE A 1 282 ? 5.396 9.979 -17.682 1.00 87.25 282 PHE A O 1
ATOM 2049 N N . GLY A 1 283 ? 6.894 11.069 -16.408 1.00 80.38 283 GLY A N 1
ATOM 2050 C CA . GLY A 1 283 ? 6.316 12.405 -16.540 1.00 80.38 283 GLY A CA 1
ATOM 2051 C C . GLY A 1 283 ? 5.327 12.796 -15.441 1.00 80.38 283 GLY A C 1
ATOM 2052 O O . GLY A 1 283 ? 4.643 13.803 -15.604 1.00 80.38 283 GLY A O 1
ATOM 2053 N N . VAL A 1 284 ? 5.253 12.049 -14.331 1.00 80.38 284 VAL A N 1
ATOM 2054 C CA . VAL A 1 284 ? 4.363 12.393 -13.200 1.00 80.38 284 VAL A CA 1
ATOM 2055 C C . VAL A 1 284 ? 4.821 13.654 -12.463 1.00 80.38 284 VAL A C 1
ATOM 2057 O O . VAL A 1 284 ? 3.989 14.405 -11.976 1.00 80.38 284 VAL A O 1
ATOM 2060 N N . LEU A 1 285 ? 6.126 13.944 -12.451 1.00 78.50 285 LEU A N 1
ATOM 2061 C CA . LEU A 1 285 ? 6.653 15.172 -11.843 1.00 78.50 285 LEU A CA 1
ATOM 2062 C C . LEU A 1 285 ? 6.400 16.418 -12.707 1.00 78.50 285 LEU A C 1
ATOM 2064 O O . LEU A 1 285 ? 6.274 17.518 -12.177 1.00 78.50 285 LEU A O 1
ATOM 2068 N N . ARG A 1 286 ? 6.303 16.251 -14.034 1.00 77.31 286 ARG A N 1
ATOM 2069 C CA . ARG A 1 286 ? 6.047 17.353 -14.977 1.00 77.31 286 ARG A CA 1
ATOM 2070 C C . ARG A 1 286 ? 4.573 17.729 -15.058 1.00 77.31 286 ARG A C 1
ATOM 2072 O O . ARG A 1 286 ? 4.253 18.904 -15.188 1.00 77.31 286 ARG A O 1
ATOM 2079 N N . ASP A 1 287 ? 3.692 16.732 -15.036 1.00 73.75 287 ASP A N 1
ATOM 2080 C CA . ASP A 1 287 ? 2.248 16.925 -15.190 1.00 73.75 287 ASP A CA 1
ATOM 2081 C C . ASP A 1 287 ? 1.468 15.963 -14.273 1.00 73.75 287 ASP A C 1
ATOM 2083 O O . ASP A 1 287 ? 0.883 14.975 -14.741 1.00 73.75 287 ASP A O 1
ATOM 2087 N N . PRO A 1 288 ? 1.491 16.213 -12.948 1.00 70.81 288 PRO A N 1
ATOM 2088 C CA . PRO A 1 288 ? 0.903 15.313 -11.958 1.00 70.81 288 PRO A CA 1
ATOM 2089 C C . PRO A 1 288 ? -0.615 15.185 -12.115 1.00 70.81 288 PRO A C 1
ATOM 2091 O O . PRO A 1 288 ? -1.166 14.111 -11.903 1.00 70.81 288 PRO A O 1
ATOM 2094 N N . ALA A 1 289 ? -1.297 16.241 -12.574 1.00 71.31 289 ALA A N 1
ATOM 2095 C CA . ALA A 1 289 ? -2.750 16.251 -12.756 1.00 71.31 289 ALA A CA 1
ATOM 2096 C C . ALA A 1 289 ? -3.245 15.251 -13.819 1.00 71.31 289 ALA A C 1
ATOM 2098 O O . ALA A 1 289 ? -4.427 14.910 -13.850 1.00 71.31 289 ALA A O 1
ATOM 2099 N N . ARG A 1 290 ? -2.356 14.772 -14.699 1.00 81.19 290 ARG A N 1
ATOM 2100 C CA . ARG A 1 290 ? -2.678 13.766 -15.723 1.00 81.19 290 ARG A CA 1
ATOM 2101 C C . ARG A 1 290 ? -2.420 12.330 -15.284 1.00 81.19 290 ARG A C 1
ATOM 2103 O O . ARG A 1 290 ? -2.713 11.424 -16.067 1.00 81.19 290 ARG A O 1
ATOM 2110 N N . ALA A 1 291 ? -1.854 12.119 -14.100 1.00 84.38 291 ALA A N 1
ATOM 2111 C CA . ALA A 1 291 ? -1.596 10.797 -13.554 1.00 84.38 291 ALA A CA 1
ATOM 2112 C C . ALA A 1 291 ? -2.653 10.421 -12.504 1.00 84.38 291 ALA A C 1
ATOM 2114 O O . ALA A 1 291 ? -2.865 11.121 -11.522 1.00 84.38 291 ALA A O 1
ATOM 2115 N N . GLU A 1 292 ? -3.303 9.279 -12.713 1.00 90.06 292 GLU A N 1
ATOM 2116 C CA . GLU A 1 292 ? -4.054 8.552 -11.692 1.00 90.06 292 GLU A CA 1
ATOM 2117 C C . GLU A 1 292 ? -3.064 7.729 -10.865 1.00 90.06 292 GLU A C 1
ATOM 2119 O O . GLU A 1 292 ? -2.248 6.997 -11.428 1.00 90.06 292 GLU A O 1
ATOM 2124 N N . PHE A 1 293 ? -3.166 7.798 -9.540 1.00 89.12 293 PHE A N 1
ATOM 2125 C CA . PHE A 1 293 ? -2.491 6.861 -8.651 1.00 89.12 293 PHE A CA 1
ATOM 2126 C C . PHE A 1 293 ? -3.460 5.754 -8.220 1.00 89.12 293 PHE A C 1
ATOM 2128 O O . PHE A 1 293 ? -4.500 6.012 -7.611 1.00 89.12 293 PHE A O 1
ATOM 2135 N N . LEU A 1 294 ? -3.117 4.509 -8.544 1.00 90.62 294 LEU A N 1
ATOM 2136 C CA . LEU A 1 294 ? -3.801 3.298 -8.114 1.00 90.62 294 LEU A CA 1
ATOM 2137 C C . LEU A 1 294 ? -3.063 2.717 -6.895 1.00 90.62 294 LEU A C 1
ATOM 2139 O O . LEU A 1 294 ? -2.003 2.107 -7.064 1.00 90.62 294 LEU A O 1
ATOM 2143 N N . PRO A 1 295 ? -3.604 2.872 -5.675 1.00 88.31 295 PRO A N 1
ATOM 2144 C CA . PRO A 1 295 ? -2.936 2.413 -4.464 1.00 88.31 295 PRO A CA 1
ATOM 2145 C C . PRO A 1 295 ? -2.983 0.888 -4.310 1.00 88.31 295 PRO A C 1
ATOM 2147 O O . PRO A 1 295 ? -3.887 0.225 -4.828 1.00 88.31 295 PRO A O 1
ATOM 2150 N N . TYR A 1 296 ? -2.043 0.331 -3.537 1.00 89.75 296 TYR A N 1
ATOM 2151 C CA . TYR A 1 296 ? -1.864 -1.124 -3.431 1.00 89.75 296 TYR A CA 1
ATOM 2152 C C . TYR A 1 296 ? -3.062 -1.877 -2.850 1.00 89.75 296 TYR A C 1
ATOM 2154 O O . TYR A 1 296 ? -3.362 -2.988 -3.271 1.00 89.75 296 TYR A O 1
ATOM 2162 N N . TRP A 1 297 ? -3.805 -1.259 -1.933 1.00 83.50 297 TRP A N 1
ATOM 2163 C CA . TRP A 1 297 ? -5.010 -1.850 -1.340 1.00 83.50 297 TRP A CA 1
ATOM 2164 C C . TRP A 1 297 ? -6.214 -1.875 -2.296 1.00 83.50 297 TRP A C 1
ATOM 2166 O O . TRP A 1 297 ? -7.274 -2.385 -1.949 1.00 83.50 297 TRP A O 1
ATOM 2176 N N . ARG A 1 298 ? -6.080 -1.318 -3.508 1.00 85.25 298 ARG A N 1
ATOM 2177 C CA . ARG A 1 298 ? -7.120 -1.318 -4.555 1.00 85.25 298 ARG A CA 1
ATOM 2178 C C . ARG A 1 298 ? -6.632 -1.884 -5.884 1.00 85.25 298 ARG A C 1
ATOM 2180 O O . ARG A 1 298 ? -7.364 -1.839 -6.877 1.00 85.25 298 ARG A O 1
ATOM 2187 N N . SER A 1 299 ? -5.389 -2.350 -5.937 1.00 90.19 299 SER A N 1
ATOM 2188 C CA . SER A 1 299 ? -4.747 -2.736 -7.186 1.00 90.19 299 SER A CA 1
ATOM 2189 C C . SER A 1 299 ? -4.909 -4.215 -7.512 1.00 90.19 299 SER A C 1
ATOM 2191 O O . SER A 1 299 ? -4.827 -4.540 -8.688 1.00 90.19 299 SER A O 1
ATOM 2193 N N . ALA A 1 300 ? -5.209 -5.077 -6.534 1.00 86.19 300 ALA A N 1
ATOM 2194 C CA . ALA A 1 300 ? -5.212 -6.536 -6.693 1.00 86.19 300 ALA A CA 1
ATOM 2195 C C . ALA A 1 300 ? -6.046 -7.042 -7.891 1.00 86.19 300 ALA A C 1
ATOM 2197 O O . ALA A 1 300 ? -5.588 -7.896 -8.645 1.00 86.19 300 ALA A O 1
ATOM 2198 N N . ASP A 1 301 ? -7.222 -6.452 -8.140 1.00 89.00 301 ASP A N 1
ATOM 2199 C CA . ASP A 1 301 ? -8.105 -6.811 -9.269 1.00 89.00 301 ASP A CA 1
ATOM 2200 C C . ASP A 1 301 ? -7.638 -6.269 -10.634 1.00 89.00 301 ASP A C 1
ATOM 2202 O O . ASP A 1 301 ? -8.319 -6.417 -11.656 1.00 89.00 301 ASP A O 1
ATOM 2206 N N . VAL A 1 302 ? -6.531 -5.535 -10.654 1.00 94.00 302 VAL A N 1
ATOM 2207 C CA . VAL A 1 302 ? -5.980 -4.838 -11.822 1.00 94.00 302 VAL A CA 1
ATOM 2208 C C . VAL A 1 302 ? -4.586 -5.350 -12.124 1.00 94.00 302 VAL A C 1
ATOM 2210 O O . VAL A 1 302 ? -4.286 -5.618 -13.285 1.00 94.00 302 VAL A O 1
ATOM 2213 N N . VAL A 1 303 ? -3.754 -5.474 -11.094 1.00 95.00 303 VAL A N 1
ATOM 2214 C CA . VAL A 1 303 ? -2.369 -5.925 -11.144 1.00 95.00 303 VAL A CA 1
ATOM 2215 C C . VAL A 1 303 ? -2.000 -6.671 -9.868 1.00 95.00 303 VAL A C 1
ATOM 2217 O O . VAL A 1 303 ? -2.468 -6.329 -8.784 1.00 95.00 303 VAL A O 1
ATOM 2220 N N . ARG A 1 304 ? -1.132 -7.675 -9.989 1.00 93.81 304 ARG A N 1
ATOM 2221 C CA . ARG A 1 304 ? -0.705 -8.501 -8.856 1.00 93.81 304 ARG A CA 1
ATOM 2222 C C . ARG A 1 304 ? 0.677 -9.101 -9.088 1.00 93.81 304 ARG A C 1
ATOM 2224 O O . ARG A 1 304 ? 1.031 -9.419 -10.218 1.00 93.81 304 ARG A O 1
ATOM 2231 N N . TYR A 1 305 ? 1.436 -9.308 -8.018 1.00 94.25 305 TYR A N 1
ATOM 2232 C CA . TYR A 1 305 ? 2.653 -10.117 -8.038 1.00 94.25 305 TYR A CA 1
ATOM 2233 C C . TYR A 1 305 ? 2.382 -11.493 -7.424 1.00 94.25 305 TYR A C 1
ATOM 2235 O O . TYR A 1 305 ? 1.812 -11.573 -6.340 1.00 94.25 305 TYR A O 1
ATOM 2243 N N . GLY A 1 306 ? 2.787 -12.559 -8.112 1.00 90.12 306 GLY A N 1
ATOM 2244 C CA . GLY A 1 306 ? 2.580 -13.936 -7.677 1.00 90.12 306 GLY A CA 1
ATOM 2245 C C . GLY A 1 306 ? 1.125 -14.402 -7.704 1.00 90.12 306 GLY A C 1
ATOM 2246 O O . GLY A 1 306 ? 0.195 -13.670 -8.070 1.00 90.12 306 GLY A O 1
ATOM 2247 N N . GLN A 1 307 ? 0.945 -15.679 -7.376 1.00 81.31 307 GLN A N 1
ATOM 2248 C CA . GLN A 1 307 ? -0.363 -16.252 -7.082 1.00 81.31 307 GLN A CA 1
ATOM 2249 C C . GLN A 1 307 ? -0.534 -16.342 -5.560 1.00 81.31 307 GLN A C 1
ATOM 2251 O O . GLN A 1 307 ? 0.456 -16.595 -4.878 1.00 81.31 307 GLN A O 1
ATOM 2256 N N . PRO A 1 308 ? -1.750 -16.129 -5.028 1.00 67.44 308 PRO A N 1
ATOM 2257 C CA . PRO A 1 308 ? -2.031 -16.356 -3.620 1.00 67.44 308 PRO A CA 1
ATOM 2258 C C . PRO A 1 308 ? -1.785 -17.823 -3.284 1.00 67.44 308 PRO A C 1
ATOM 2260 O O . PRO A 1 308 ? -1.970 -18.689 -4.147 1.00 67.44 308 PRO A O 1
ATOM 2263 N N . ALA A 1 309 ? -1.436 -18.100 -2.031 1.00 63.69 309 ALA A N 1
ATOM 2264 C CA . ALA A 1 309 ? -1.384 -19.470 -1.542 1.00 63.69 309 ALA A CA 1
ATOM 2265 C C . ALA A 1 309 ? -2.732 -20.181 -1.777 1.00 63.69 309 ALA A C 1
ATOM 2267 O O . ALA A 1 309 ? -3.803 -19.610 -1.547 1.00 63.69 309 ALA A O 1
ATOM 2268 N N . GLU A 1 310 ? -2.689 -21.432 -2.244 1.00 58.53 310 GLU A N 1
ATOM 2269 C CA . GLU A 1 310 ? -3.891 -22.256 -2.360 1.00 58.53 310 GLU A CA 1
ATOM 2270 C C . GLU A 1 310 ? -4.449 -22.525 -0.957 1.00 58.53 310 GLU A C 1
ATOM 2272 O O . GLU A 1 310 ? -3.874 -23.268 -0.166 1.00 58.53 310 GLU A O 1
ATOM 2277 N N . THR A 1 311 ? -5.593 -21.921 -0.638 1.00 53.97 311 THR A N 1
ATOM 2278 C CA . THR A 1 311 ? -6.269 -22.088 0.659 1.00 53.97 311 THR A CA 1
ATOM 2279 C C . THR A 1 311 ? -7.059 -23.396 0.764 1.00 53.97 311 THR A C 1
ATOM 2281 O O . THR A 1 311 ? -7.598 -23.713 1.823 1.00 53.97 311 THR A O 1
ATOM 2284 N N . ALA A 1 312 ? -7.132 -24.175 -0.320 1.00 46.28 312 ALA A N 1
ATOM 2285 C CA . ALA A 1 312 ? -7.905 -25.408 -0.415 1.00 46.28 312 ALA A CA 1
ATOM 2286 C C . ALA A 1 312 ? -6.984 -26.616 -0.644 1.00 46.28 312 ALA A C 1
ATOM 2288 O O . ALA A 1 312 ? -6.805 -27.084 -1.764 1.00 46.28 312 ALA A O 1
ATOM 2289 N N . GLY A 1 313 ? -6.412 -27.148 0.436 1.00 46.38 313 GLY A N 1
ATOM 2290 C CA . GLY A 1 313 ? -5.630 -28.381 0.397 1.00 46.38 313 GLY A CA 1
ATOM 2291 C C . GLY A 1 313 ? -5.247 -28.860 1.794 1.00 46.38 313 GLY A C 1
ATOM 2292 O O . GLY A 1 313 ? -5.109 -28.059 2.713 1.00 46.38 313 GLY A O 1
ATOM 2293 N N . ALA A 1 314 ? -5.029 -30.168 1.959 1.00 49.19 314 ALA A N 1
ATOM 2294 C CA . ALA A 1 314 ? -4.594 -30.773 3.228 1.00 49.19 314 ALA A CA 1
ATOM 2295 C C . ALA A 1 314 ? -3.223 -30.261 3.731 1.00 49.19 314 ALA A C 1
ATOM 2297 O O . ALA A 1 314 ? -2.821 -30.577 4.846 1.00 49.19 314 ALA A O 1
ATOM 2298 N N . PHE A 1 315 ? -2.526 -29.464 2.915 1.00 47.03 315 PHE A N 1
ATOM 2299 C CA . PHE A 1 315 ? -1.235 -28.839 3.204 1.00 47.03 315 PHE A CA 1
ATOM 2300 C C . PHE A 1 315 ? -1.320 -27.309 3.382 1.00 47.03 315 PHE A C 1
ATOM 2302 O O . PHE A 1 315 ? -0.293 -26.667 3.562 1.00 47.03 315 PHE A O 1
ATOM 2309 N N . ALA A 1 316 ? -2.523 -26.719 3.342 1.00 49.19 316 ALA A N 1
ATOM 2310 C CA . ALA A 1 316 ? -2.731 -25.267 3.404 1.00 49.19 316 ALA A CA 1
ATOM 2311 C C . ALA A 1 316 ? -2.613 -24.670 4.821 1.00 49.19 316 ALA A C 1
ATOM 2313 O O . ALA A 1 316 ? -2.563 -23.454 4.969 1.00 49.19 316 ALA A O 1
ATOM 2314 N N . ALA A 1 317 ? -2.594 -25.504 5.868 1.00 43.69 317 ALA A N 1
ATOM 2315 C CA . ALA A 1 317 ? -2.719 -25.040 7.251 1.00 43.69 317 ALA A CA 1
ATOM 2316 C C . ALA A 1 317 ? -1.451 -24.370 7.821 1.00 43.69 317 ALA A C 1
ATOM 2318 O O . ALA A 1 317 ? -1.577 -23.576 8.747 1.00 43.69 317 ALA A O 1
ATOM 2319 N N . ASP A 1 318 ? -0.264 -24.637 7.252 1.00 46.56 318 ASP A N 1
ATOM 2320 C CA . ASP A 1 318 ? 1.023 -24.249 7.861 1.00 46.56 318 ASP A CA 1
ATOM 2321 C C . ASP A 1 318 ? 1.986 -23.487 6.922 1.00 46.56 318 ASP A C 1
ATOM 2323 O O . ASP A 1 318 ? 3.117 -23.189 7.312 1.00 46.56 318 ASP A O 1
ATOM 2327 N N . SER A 1 319 ? 1.591 -23.160 5.684 1.00 52.66 319 SER A N 1
ATOM 2328 C CA . SER A 1 319 ? 2.455 -22.410 4.757 1.00 52.66 319 SER A CA 1
ATOM 2329 C C . SER A 1 319 ? 2.137 -20.913 4.776 1.00 52.66 319 SER A C 1
ATOM 2331 O O . SER A 1 319 ? 1.085 -20.497 4.294 1.00 52.66 319 SER A O 1
ATOM 2333 N N . GLU A 1 320 ? 3.060 -20.102 5.299 1.00 62.84 320 GLU A N 1
ATOM 2334 C CA . GLU A 1 320 ? 3.038 -18.641 5.147 1.00 62.84 320 GLU A CA 1
ATOM 2335 C C . GLU A 1 320 ? 2.981 -18.282 3.651 1.00 62.84 320 GLU A C 1
ATOM 2337 O O . GLU A 1 320 ? 3.779 -18.800 2.867 1.00 62.84 320 GLU A O 1
ATOM 2342 N N . ASP A 1 321 ? 2.028 -17.432 3.246 1.00 72.12 321 ASP A N 1
ATOM 2343 C CA . ASP A 1 321 ? 1.906 -16.986 1.854 1.00 72.12 321 ASP A CA 1
ATOM 2344 C C . ASP A 1 321 ? 3.204 -16.264 1.439 1.00 72.12 321 ASP A C 1
ATOM 2346 O O . ASP A 1 321 ? 3.481 -15.168 1.944 1.00 72.12 321 ASP A O 1
ATOM 2350 N N . PRO A 1 322 ? 4.005 -16.834 0.513 1.00 72.19 322 PRO A N 1
ATOM 2351 C CA . PRO A 1 322 ? 5.309 -16.283 0.159 1.00 72.19 322 PRO A CA 1
ATOM 2352 C C . PRO A 1 322 ? 5.208 -14.895 -0.484 1.00 72.19 322 PRO A C 1
ATOM 2354 O O . PRO A 1 322 ? 6.186 -14.147 -0.461 1.00 72.19 322 PRO A O 1
ATOM 2357 N N . VAL A 1 323 ? 4.046 -14.526 -1.037 1.00 84.88 323 VAL A N 1
ATOM 2358 C CA . VAL A 1 323 ? 3.799 -13.206 -1.636 1.00 84.88 323 VAL A CA 1
ATOM 2359 C C . VAL A 1 323 ? 2.877 -12.323 -0.794 1.00 84.88 323 VAL A C 1
ATOM 2361 O O . VAL A 1 323 ? 2.635 -11.176 -1.169 1.00 84.88 323 VAL A O 1
ATOM 2364 N N . GLY A 1 324 ? 2.444 -12.784 0.384 1.00 83.12 324 GLY A N 1
ATOM 2365 C CA . GLY A 1 324 ? 1.538 -12.052 1.279 1.00 83.12 324 GLY A CA 1
ATOM 2366 C C . GLY A 1 324 ? 2.098 -10.723 1.808 1.00 83.12 324 GLY A C 1
ATOM 2367 O O . GLY A 1 324 ? 1.353 -9.891 2.318 1.00 83.12 324 GLY A O 1
ATOM 2368 N N . ARG A 1 325 ? 3.410 -10.490 1.653 1.00 88.81 325 ARG A N 1
ATOM 2369 C CA . ARG A 1 325 ? 4.106 -9.234 1.990 1.00 88.81 325 ARG A CA 1
ATOM 2370 C C . ARG A 1 325 ? 4.569 -8.441 0.762 1.00 88.81 325 ARG A C 1
ATOM 2372 O O . ARG A 1 325 ? 5.480 -7.614 0.875 1.00 88.81 325 ARG A O 1
ATOM 2379 N N . VAL A 1 326 ? 3.987 -8.708 -0.407 1.00 93.69 326 VAL A N 1
ATOM 2380 C CA . VAL A 1 326 ? 4.264 -7.974 -1.645 1.00 93.69 326 VAL A CA 1
ATOM 2381 C C . VAL A 1 326 ? 3.095 -7.065 -1.993 1.00 93.69 326 VAL A C 1
ATOM 2383 O O . VAL A 1 326 ? 1.947 -7.492 -2.072 1.00 93.69 326 VAL A O 1
ATOM 2386 N N . TYR A 1 327 ? 3.404 -5.802 -2.263 1.00 93.94 327 TYR A N 1
ATOM 2387 C CA . TYR A 1 327 ? 2.415 -4.767 -2.533 1.00 93.94 327 TYR A CA 1
ATOM 2388 C C . TYR A 1 327 ? 2.699 -4.099 -3.874 1.00 93.94 327 TYR A C 1
ATOM 2390 O O . TYR A 1 327 ? 3.853 -3.828 -4.209 1.00 93.94 327 TYR A O 1
ATOM 2398 N N . VAL A 1 328 ? 1.642 -3.823 -4.642 1.00 96.44 328 VAL A N 1
ATOM 2399 C CA . VAL A 1 328 ? 1.756 -3.239 -5.985 1.00 96.44 328 VAL A CA 1
ATOM 2400 C C . VAL A 1 328 ? 0.913 -1.976 -6.074 1.00 96.44 328 VAL A C 1
ATOM 2402 O O . VAL A 1 328 ? -0.306 -2.080 -6.062 1.00 96.44 328 VAL A O 1
ATOM 2405 N N . SER A 1 329 ? 1.513 -0.797 -6.216 1.00 95.56 329 SER A N 1
ATOM 2406 C CA . SER A 1 329 ? 0.788 0.407 -6.658 1.00 95.56 329 SER A CA 1
ATOM 2407 C C . SER A 1 329 ? 1.089 0.704 -8.127 1.00 95.56 329 SER A C 1
ATOM 2409 O O . SER A 1 329 ? 2.008 0.127 -8.716 1.00 95.56 329 SER A O 1
ATOM 2411 N N . ALA A 1 330 ? 0.301 1.576 -8.753 1.00 96.50 330 ALA A N 1
ATOM 2412 C CA . ALA A 1 330 ? 0.553 1.996 -10.126 1.00 96.50 330 ALA A CA 1
ATOM 2413 C C . ALA A 1 330 ? 0.236 3.475 -10.343 1.00 96.50 330 ALA A C 1
ATOM 2415 O O . ALA A 1 330 ? -0.830 3.939 -9.957 1.00 96.50 330 ALA A O 1
ATOM 2416 N N . TYR A 1 331 ? 1.107 4.192 -11.046 1.00 95.12 331 TYR A N 1
ATOM 2417 C CA . TYR A 1 331 ? 0.748 5.452 -11.692 1.00 95.12 331 TYR A CA 1
ATOM 2418 C C . TYR A 1 331 ? 0.255 5.154 -13.103 1.00 95.12 331 TYR A C 1
ATOM 2420 O O . TYR A 1 331 ? 0.903 4.408 -13.832 1.00 95.12 331 TYR A O 1
ATOM 2428 N N . ILE A 1 332 ? -0.870 5.732 -13.508 1.00 95.25 332 ILE A N 1
ATOM 2429 C CA . ILE A 1 332 ? -1.490 5.518 -14.819 1.00 95.25 332 ILE A CA 1
ATOM 2430 C C . ILE A 1 332 ? -1.770 6.884 -15.435 1.00 95.25 332 ILE A C 1
ATOM 2432 O O . ILE A 1 332 ? -2.437 7.715 -14.831 1.00 95.25 332 ILE A O 1
ATOM 2436 N N . ARG A 1 333 ? -1.296 7.133 -16.655 1.00 93.12 333 ARG A N 1
ATOM 2437 C CA . ARG A 1 333 ? -1.567 8.392 -17.369 1.00 93.12 333 ARG A CA 1
ATOM 2438 C C . ARG A 1 333 ? -1.788 8.150 -18.857 1.00 93.12 333 ARG A C 1
ATOM 2440 O O . ARG A 1 333 ? -1.376 7.106 -19.365 1.00 93.12 333 ARG A O 1
ATOM 2447 N N . PRO A 1 334 ? -2.404 9.090 -19.595 1.00 93.44 334 PRO A N 1
ATOM 2448 C CA . PRO A 1 334 ? -2.422 9.024 -21.051 1.00 93.44 334 PRO A CA 1
ATOM 2449 C C . PRO A 1 334 ? -1.000 8.870 -21.602 1.00 93.44 334 PRO A C 1
ATOM 2451 O O . PRO A 1 334 ? -0.072 9.540 -21.137 1.00 93.44 334 PRO A O 1
ATOM 2454 N N . ALA A 1 335 ? -0.824 7.980 -22.574 1.00 90.44 335 ALA A N 1
ATOM 2455 C CA . ALA A 1 335 ? 0.467 7.809 -23.220 1.00 90.44 335 ALA A CA 1
ATOM 2456 C C . ALA A 1 335 ? 0.813 9.062 -24.038 1.00 90.44 335 ALA A C 1
ATOM 2458 O O . ALA A 1 335 ? -0.059 9.710 -24.624 1.00 90.44 335 ALA A O 1
ATOM 2459 N N . ASP A 1 336 ? 2.093 9.427 -24.065 1.00 84.00 336 ASP A N 1
ATOM 2460 C CA . ASP A 1 336 ? 2.531 10.577 -24.850 1.00 84.00 336 ASP A CA 1
ATOM 2461 C C . ASP A 1 336 ? 2.330 10.267 -26.346 1.00 84.00 336 ASP A C 1
ATOM 2463 O O . ASP A 1 336 ? 2.811 9.254 -26.852 1.00 84.00 336 ASP A O 1
ATOM 2467 N N . GLY A 1 337 ? 1.572 11.117 -27.045 1.00 83.19 337 GLY A N 1
ATOM 2468 C CA . GLY A 1 337 ? 1.168 10.876 -28.437 1.00 83.19 337 GLY A CA 1
ATOM 2469 C C . GLY A 1 337 ? -0.062 9.972 -28.617 1.00 83.19 337 GLY A C 1
ATOM 2470 O O . GLY A 1 337 ? -0.317 9.532 -29.737 1.00 83.19 337 GLY A O 1
ATOM 2471 N N . ALA A 1 338 ? -0.827 9.691 -27.555 1.00 86.00 338 ALA A N 1
ATOM 2472 C CA . ALA A 1 338 ? -2.085 8.948 -27.653 1.00 86.00 338 ALA A CA 1
ATOM 2473 C C . ALA A 1 338 ? -3.109 9.645 -28.557 1.00 86.00 338 ALA A C 1
ATOM 2475 O O . ALA A 1 338 ? -3.283 10.863 -28.502 1.00 86.00 338 ALA A O 1
ATOM 2476 N N . THR A 1 339 ? -3.822 8.849 -29.356 1.00 83.19 339 THR A N 1
ATOM 2477 C CA . THR A 1 339 ? -4.883 9.336 -30.261 1.00 83.19 339 THR A CA 1
ATOM 2478 C C . THR A 1 339 ? -6.215 8.626 -30.043 1.00 83.19 339 THR A C 1
ATOM 2480 O O . THR A 1 339 ? -7.256 9.142 -30.444 1.00 83.19 339 THR A O 1
ATOM 2483 N N . ARG A 1 340 ? -6.209 7.455 -29.394 1.00 81.31 340 ARG A N 1
ATOM 2484 C CA . ARG A 1 340 ? -7.378 6.589 -29.182 1.00 81.31 340 ARG A CA 1
ATOM 2485 C C . ARG A 1 340 ? -7.460 6.087 -27.740 1.00 81.31 340 ARG A C 1
ATOM 2487 O O . ARG A 1 340 ? -7.874 4.962 -27.486 1.00 81.31 340 ARG A O 1
ATOM 2494 N N . GLY A 1 341 ? -7.084 6.944 -26.790 1.00 88.31 341 GLY A N 1
ATOM 2495 C CA . GLY A 1 341 ? -7.197 6.660 -25.358 1.00 88.31 341 GLY A CA 1
ATOM 2496 C C . GLY A 1 341 ? -6.120 5.724 -24.808 1.00 88.31 341 GLY A C 1
ATOM 2497 O O . GLY A 1 341 ? -6.286 5.215 -23.700 1.00 88.31 341 GLY A O 1
ATOM 2498 N N . GLU A 1 342 ? -5.027 5.506 -25.544 1.00 94.44 342 GLU A N 1
ATOM 2499 C CA . GLU A 1 342 ? -3.891 4.727 -25.062 1.00 94.44 342 GLU A CA 1
ATOM 2500 C C . GLU A 1 342 ? -3.270 5.362 -23.811 1.00 94.44 342 GLU A C 1
ATOM 2502 O O . GLU A 1 342 ? -3.170 6.586 -23.664 1.00 94.44 342 GLU A O 1
ATOM 2507 N N . ARG A 1 343 ? -2.830 4.506 -22.894 1.00 95.56 343 ARG A N 1
ATOM 2508 C CA . ARG A 1 343 ? -2.274 4.880 -21.594 1.00 95.56 343 ARG A CA 1
ATOM 2509 C C . ARG A 1 343 ? -0.910 4.243 -21.394 1.00 95.56 343 ARG A C 1
ATOM 2511 O O . ARG A 1 343 ? -0.556 3.265 -22.049 1.00 95.56 343 ARG A O 1
ATOM 2518 N N . GLN A 1 344 ? -0.157 4.803 -20.469 1.00 94.94 344 GLN A N 1
ATOM 2519 C CA . GLN A 1 344 ? 1.081 4.243 -19.957 1.00 94.94 344 GLN A CA 1
ATOM 2520 C C . GLN A 1 344 ? 0.993 4.129 -18.444 1.00 94.94 344 GLN A C 1
ATOM 2522 O O . GLN A 1 344 ? 0.324 4.940 -17.795 1.00 94.94 344 GLN A O 1
ATOM 2527 N N . ALA A 1 345 ? 1.672 3.129 -17.894 1.00 96.81 345 ALA A N 1
ATOM 2528 C CA . ALA A 1 345 ? 1.664 2.869 -16.469 1.00 96.81 345 ALA A CA 1
ATOM 2529 C C . ALA A 1 345 ? 3.062 2.615 -15.916 1.00 96.81 345 ALA A C 1
ATOM 2531 O O . ALA A 1 345 ? 3.924 2.060 -16.601 1.00 96.81 345 ALA A O 1
ATOM 2532 N N . LEU A 1 346 ? 3.246 3.029 -14.667 1.00 96.69 346 LEU A N 1
ATOM 2533 C CA . LEU A 1 346 ? 4.427 2.799 -13.853 1.00 96.69 346 LEU A CA 1
ATOM 2534 C C . LEU A 1 346 ? 4.003 2.024 -12.605 1.00 96.69 346 LEU A C 1
ATOM 2536 O O . LEU A 1 346 ? 3.323 2.577 -11.745 1.00 96.69 346 LEU A O 1
ATOM 2540 N N . PHE A 1 347 ? 4.375 0.755 -12.508 1.00 97.94 347 PHE A N 1
ATOM 2541 C CA . PHE A 1 347 ? 4.085 -0.104 -11.367 1.00 97.94 347 PHE A CA 1
ATOM 2542 C C . PHE A 1 347 ? 5.207 -0.014 -10.341 1.00 97.94 347 PHE A C 1
ATOM 2544 O O . PHE A 1 347 ? 6.378 -0.179 -10.686 1.00 97.94 347 PHE A O 1
ATOM 2551 N N . ILE A 1 348 ? 4.847 0.192 -9.080 1.00 97.38 348 ILE A N 1
ATOM 2552 C CA . ILE A 1 348 ? 5.765 0.120 -7.946 1.00 97.38 348 ILE A CA 1
ATOM 2553 C C . ILE A 1 348 ? 5.485 -1.197 -7.238 1.00 97.38 348 ILE A C 1
ATOM 2555 O O . ILE A 1 348 ? 4.410 -1.376 -6.669 1.00 97.38 348 ILE A O 1
ATOM 2559 N N . VAL A 1 349 ? 6.439 -2.123 -7.292 1.00 97.50 349 VAL A N 1
ATOM 2560 C CA . VAL A 1 349 ? 6.308 -3.448 -6.678 1.00 97.50 349 VAL A CA 1
ATOM 2561 C C . VAL A 1 349 ? 7.243 -3.508 -5.482 1.00 97.50 349 VAL A C 1
ATOM 2563 O O . VAL A 1 349 ? 8.455 -3.473 -5.669 1.00 97.50 349 VAL A O 1
ATOM 2566 N N . VAL A 1 350 ? 6.705 -3.579 -4.266 1.00 96.81 350 VAL A N 1
ATOM 2567 C CA . VAL A 1 350 ? 7.477 -3.569 -3.013 1.00 96.81 350 VAL A CA 1
ATOM 2568 C C . VAL A 1 350 ? 7.370 -4.924 -2.333 1.00 96.81 350 VAL A C 1
ATOM 2570 O O . VAL A 1 350 ? 6.268 -5.397 -2.079 1.00 96.81 350 VAL A O 1
ATOM 2573 N N . ASN A 1 351 ? 8.510 -5.523 -2.004 1.00 95.38 351 ASN A N 1
ATOM 2574 C CA . ASN A 1 351 ? 8.619 -6.732 -1.203 1.00 95.38 351 ASN A CA 1
ATOM 2575 C C . ASN A 1 351 ? 9.070 -6.376 0.221 1.00 95.38 351 ASN A C 1
ATOM 2577 O O . ASN A 1 351 ? 10.230 -6.016 0.447 1.00 95.38 351 ASN A O 1
ATOM 2581 N N . GLU A 1 352 ? 8.157 -6.506 1.182 1.00 93.06 352 GLU A N 1
ATOM 2582 C CA . GLU A 1 352 ? 8.447 -6.297 2.601 1.00 93.06 352 GLU A CA 1
ATOM 2583 C C . GLU A 1 352 ? 8.973 -7.535 3.320 1.00 93.06 352 GLU A C 1
ATOM 2585 O O . GLU A 1 352 ? 9.324 -7.424 4.492 1.00 93.06 352 GLU A O 1
ATOM 2590 N N . SER A 1 353 ? 9.034 -8.696 2.669 1.00 90.31 353 SER A N 1
ATOM 2591 C CA . SER A 1 353 ? 9.601 -9.894 3.286 1.00 90.31 353 SER A CA 1
ATOM 2592 C C . SER A 1 353 ? 11.125 -9.798 3.426 1.00 90.31 353 SER A C 1
ATOM 2594 O O . SER A 1 353 ? 11.812 -9.004 2.771 1.00 90.31 353 SER A O 1
ATOM 2596 N N . ASP A 1 354 ? 11.665 -10.611 4.328 1.00 88.56 354 ASP A N 1
ATOM 2597 C CA . ASP A 1 354 ? 13.099 -10.787 4.562 1.00 88.56 354 ASP A CA 1
ATOM 2598 C C . ASP A 1 354 ? 13.783 -11.670 3.505 1.00 88.56 354 ASP A C 1
ATOM 2600 O O . ASP A 1 354 ? 15.010 -11.769 3.492 1.00 88.56 354 ASP A O 1
ATOM 2604 N N . LYS A 1 355 ? 13.012 -12.261 2.586 1.00 91.50 355 LYS A N 1
ATOM 2605 C CA . LYS A 1 355 ? 13.506 -13.143 1.528 1.00 91.50 355 LYS A CA 1
ATOM 2606 C C . LYS A 1 355 ? 13.287 -12.528 0.146 1.00 91.50 355 LYS A C 1
ATOM 2608 O O . LYS A 1 355 ? 12.291 -11.845 -0.092 1.00 91.50 355 LYS A O 1
ATOM 2613 N N . PRO A 1 356 ? 14.219 -12.738 -0.795 1.00 93.75 356 PRO A N 1
ATOM 2614 C CA . PRO A 1 356 ? 13.971 -12.385 -2.180 1.00 93.75 356 PRO A CA 1
ATOM 2615 C C . PRO A 1 356 ? 12.928 -13.333 -2.780 1.00 93.75 356 PRO A C 1
ATOM 2617 O O . PRO A 1 356 ? 12.865 -14.508 -2.418 1.00 93.75 356 PRO A O 1
ATOM 2620 N N . LEU A 1 357 ? 12.147 -12.825 -3.729 1.00 93.88 357 LEU A N 1
ATOM 2621 C CA . LEU A 1 357 ? 11.077 -13.564 -4.395 1.00 93.88 357 LEU A CA 1
ATOM 2622 C C . LEU A 1 357 ? 11.302 -13.577 -5.907 1.00 93.88 357 LEU A C 1
ATOM 2624 O O . LEU A 1 357 ? 11.919 -12.669 -6.476 1.00 93.88 357 LEU A O 1
ATOM 2628 N N . ARG A 1 358 ? 10.808 -14.623 -6.572 1.00 93.69 358 ARG A N 1
ATOM 2629 C CA . ARG A 1 358 ? 10.859 -14.748 -8.029 1.00 93.69 358 ARG A CA 1
ATOM 2630 C C . ARG A 1 358 ? 9.578 -15.387 -8.543 1.00 93.69 358 ARG A C 1
ATOM 2632 O O . ARG A 1 358 ? 9.480 -16.603 -8.610 1.00 93.69 358 ARG A O 1
ATOM 2639 N N . GLU A 1 359 ? 8.645 -14.544 -8.956 1.00 93.31 359 GLU A N 1
ATOM 2640 C CA . GLU A 1 359 ? 7.305 -14.944 -9.379 1.00 93.31 359 GLU A CA 1
ATOM 2641 C C . GLU A 1 359 ? 6.861 -14.225 -10.654 1.00 93.31 359 GLU A C 1
ATOM 2643 O O . GLU A 1 359 ? 7.556 -13.358 -11.195 1.00 93.31 359 GLU A O 1
ATOM 2648 N N . LEU A 1 360 ? 5.693 -14.611 -11.160 1.00 93.88 360 LEU A N 1
ATOM 2649 C CA . LEU A 1 360 ? 5.035 -13.943 -12.279 1.00 93.88 360 LEU A CA 1
ATOM 2650 C C . LEU A 1 360 ? 4.345 -12.647 -11.825 1.00 93.88 360 LEU A C 1
ATOM 2652 O O . LEU A 1 360 ? 3.793 -12.559 -10.731 1.00 93.88 360 LEU A O 1
ATOM 2656 N N . PHE A 1 361 ? 4.350 -11.644 -12.694 1.00 95.69 361 PHE A N 1
ATOM 2657 C CA . PHE A 1 361 ? 3.623 -10.393 -12.542 1.00 95.69 361 PHE A CA 1
ATOM 2658 C C . PHE A 1 361 ? 2.398 -10.398 -13.457 1.00 95.69 361 PHE A C 1
ATOM 2660 O O . PHE A 1 361 ? 2.494 -10.639 -14.659 1.00 95.69 361 PHE A O 1
ATOM 2667 N N . TYR A 1 362 ? 1.238 -10.130 -12.884 1.00 95.25 362 TYR A N 1
ATOM 2668 C CA . TYR A 1 362 ? -0.058 -10.250 -13.527 1.00 95.25 362 TYR A CA 1
ATOM 2669 C C . TYR A 1 362 ? -0.656 -8.869 -13.762 1.00 95.25 362 TYR A C 1
ATOM 2671 O O . TYR A 1 362 ? -0.720 -8.051 -12.846 1.00 95.25 362 TYR A O 1
ATOM 2679 N N . VAL A 1 363 ? -1.149 -8.629 -14.973 1.00 96.19 363 VAL A N 1
ATOM 2680 C CA . VAL A 1 363 ? -1.972 -7.472 -15.326 1.00 96.19 363 VAL A CA 1
ATOM 2681 C C . VAL A 1 363 ? -3.354 -7.989 -15.710 1.00 96.19 363 VAL A C 1
ATOM 2683 O O . VAL A 1 363 ? -3.601 -8.412 -16.838 1.00 96.19 363 VAL A O 1
ATOM 2686 N N . HIS A 1 364 ? -4.267 -7.956 -14.742 1.00 95.25 364 HIS A N 1
ATOM 2687 C CA . HIS A 1 364 ? -5.634 -8.450 -14.872 1.00 95.25 364 HIS A CA 1
ATOM 2688 C C . HIS A 1 364 ? -6.515 -7.594 -15.773 1.00 95.25 364 HIS A C 1
ATOM 2690 O O . HIS A 1 364 ? -7.430 -8.114 -16.404 1.00 95.25 364 HIS A O 1
ATOM 2696 N N . LYS A 1 365 ? -6.261 -6.281 -15.828 1.00 95.44 365 LYS A N 1
ATOM 2697 C CA . LYS A 1 365 ? -7.061 -5.341 -16.628 1.00 95.44 365 LYS A CA 1
ATOM 2698 C C . LYS A 1 365 ? -6.167 -4.431 -17.486 1.00 95.44 365 LYS A C 1
ATOM 2700 O O . LYS A 1 365 ? -6.139 -3.223 -17.241 1.00 95.44 365 LYS A O 1
ATOM 2705 N N . PRO A 1 366 ? -5.480 -4.951 -18.522 1.00 94.69 366 PRO A N 1
ATOM 2706 C CA . PRO A 1 366 ? -4.642 -4.166 -19.434 1.00 94.69 366 PRO A CA 1
ATOM 2707 C C . PRO A 1 366 ? -5.403 -2.991 -20.057 1.00 94.69 366 PRO A C 1
ATOM 2709 O O . PRO A 1 366 ? -4.880 -1.886 -20.128 1.00 94.69 366 PRO A O 1
ATOM 2712 N N . ALA A 1 367 ? -6.688 -3.163 -20.388 1.00 93.88 367 ALA A N 1
ATOM 2713 C CA . ALA A 1 367 ? -7.529 -2.074 -20.890 1.00 93.88 367 ALA A CA 1
ATOM 2714 C C . ALA A 1 367 ? -7.631 -0.877 -19.920 1.00 93.88 367 ALA A C 1
ATOM 2716 O O . ALA A 1 367 ? -7.618 0.270 -20.361 1.00 93.88 367 ALA A O 1
ATOM 2717 N N . ARG A 1 368 ? -7.677 -1.116 -18.599 1.00 94.06 368 ARG A N 1
ATOM 2718 C CA . ARG A 1 368 ? -7.683 -0.045 -17.583 1.00 94.06 368 ARG A CA 1
ATOM 2719 C C . ARG A 1 368 ? -6.333 0.674 -17.521 1.00 94.06 368 ARG A C 1
ATOM 2721 O O . ARG A 1 368 ? -6.287 1.893 -17.352 1.00 94.06 368 ARG A O 1
ATOM 2728 N N . VAL A 1 369 ? -5.258 -0.099 -17.630 1.00 95.06 369 VAL A N 1
ATOM 2729 C CA . VAL A 1 369 ? -3.893 0.338 -17.326 1.00 95.06 369 VAL A CA 1
ATOM 2730 C C . VAL A 1 369 ? -3.199 0.959 -18.540 1.00 95.06 369 VAL A C 1
ATOM 2732 O O . VAL A 1 369 ? -2.597 2.022 -18.431 1.00 95.06 369 VAL A O 1
ATOM 2735 N N . PHE A 1 370 ? -3.334 0.342 -19.711 1.00 95.31 370 PHE A N 1
ATOM 2736 C CA . PHE A 1 370 ? -2.683 0.738 -20.961 1.00 95.31 370 PHE A CA 1
ATOM 2737 C C . PHE A 1 370 ? -3.662 1.276 -22.016 1.00 95.31 370 PHE A C 1
ATOM 2739 O O . PHE A 1 370 ? -3.234 1.713 -23.082 1.00 95.31 370 PHE A O 1
ATOM 2746 N N . GLY A 1 371 ? -4.977 1.264 -21.759 1.00 92.88 371 GLY A N 1
ATOM 2747 C CA . GLY A 1 371 ? -5.981 1.595 -22.783 1.00 92.88 371 GLY A CA 1
ATOM 2748 C C . GLY A 1 371 ? -6.121 0.512 -23.864 1.00 92.88 371 GLY A C 1
ATOM 2749 O O . GLY A 1 371 ? -6.662 0.768 -24.934 1.00 92.88 371 GLY A O 1
ATOM 2750 N N . GLY A 1 372 ? -5.604 -0.692 -23.607 1.00 91.94 372 GLY A N 1
ATOM 2751 C CA . GLY A 1 372 ? -5.540 -1.810 -24.545 1.00 91.94 372 GLY A CA 1
ATOM 2752 C C . GLY A 1 372 ? -4.488 -2.831 -24.100 1.00 91.94 372 GLY A C 1
ATOM 2753 O O . GLY A 1 372 ? -4.142 -2.852 -22.919 1.00 91.94 372 GLY A O 1
ATOM 2754 N N . PRO A 1 373 ? -3.970 -3.674 -25.009 1.00 91.38 373 PRO A N 1
ATOM 2755 C CA . PRO A 1 373 ? -2.817 -4.511 -24.703 1.00 91.38 373 PRO A CA 1
ATOM 2756 C C . PRO A 1 373 ? -1.552 -3.661 -24.537 1.00 91.38 373 PRO A C 1
ATOM 2758 O O . PRO A 1 373 ? -1.417 -2.616 -25.187 1.00 91.38 373 PRO A O 1
ATOM 2761 N N . ASN A 1 374 ? -0.601 -4.123 -23.729 1.00 92.31 374 ASN A N 1
ATOM 2762 C CA . ASN A 1 374 ? 0.724 -3.511 -23.681 1.00 92.31 374 ASN A CA 1
ATOM 2763 C C . ASN A 1 374 ? 1.418 -3.636 -25.048 1.00 92.31 374 ASN A C 1
ATOM 2765 O O . ASN A 1 374 ? 1.350 -4.659 -25.732 1.00 92.31 374 ASN A O 1
ATOM 2769 N N . ARG A 1 375 ? 2.100 -2.571 -25.456 1.00 89.44 375 ARG A N 1
ATOM 2770 C CA . ARG A 1 375 ? 2.848 -2.466 -26.714 1.00 89.44 375 ARG A CA 1
ATOM 2771 C C . ARG A 1 375 ? 4.278 -1.967 -26.515 1.00 89.44 375 ARG A C 1
ATOM 2773 O O . ARG A 1 375 ? 4.967 -1.737 -27.512 1.00 89.44 375 ARG A O 1
ATOM 2780 N N . ALA A 1 376 ? 4.737 -1.809 -25.274 1.00 87.50 376 ALA A N 1
ATOM 2781 C CA . ALA A 1 376 ? 6.141 -1.542 -24.980 1.00 87.50 376 ALA A CA 1
ATOM 2782 C C . ALA A 1 376 ? 7.019 -2.734 -25.412 1.00 87.50 376 ALA A C 1
ATOM 2784 O O . ALA A 1 376 ? 6.617 -3.886 -25.270 1.00 87.50 376 ALA A O 1
ATOM 2785 N N . ARG A 1 377 ? 8.198 -2.452 -25.984 1.00 81.94 377 ARG A N 1
ATOM 2786 C CA . ARG A 1 377 ? 9.130 -3.457 -26.538 1.00 81.94 377 ARG A CA 1
ATOM 2787 C C . ARG A 1 377 ? 10.580 -3.127 -26.163 1.00 81.94 377 ARG A C 1
ATOM 2789 O O . ARG A 1 377 ? 10.951 -1.955 -26.292 1.00 81.94 377 ARG A O 1
ATOM 2796 N N . ALA A 1 378 ? 11.412 -4.132 -25.855 1.00 73.69 378 ALA A N 1
ATOM 2797 C CA . ALA A 1 378 ? 12.858 -3.985 -25.606 1.00 73.69 378 ALA A CA 1
ATOM 2798 C C . ALA A 1 378 ? 13.564 -3.178 -26.685 1.00 73.69 378 ALA A C 1
ATOM 2800 O O . ALA A 1 378 ? 14.319 -2.259 -26.383 1.00 73.69 378 ALA A O 1
ATOM 2801 N N . LEU A 1 379 ? 13.312 -3.500 -27.958 1.00 73.81 379 LEU A N 1
ATOM 2802 C CA . LEU A 1 379 ? 14.041 -2.896 -29.075 1.00 73.81 379 LEU A CA 1
ATOM 2803 C C . LEU A 1 379 ? 13.946 -1.364 -29.071 1.00 73.81 379 LEU A C 1
ATOM 2805 O O . LEU A 1 379 ? 14.929 -0.673 -29.324 1.00 73.81 379 LEU A O 1
ATOM 2809 N N . SER A 1 380 ? 12.769 -0.826 -28.753 1.00 70.88 380 SER A N 1
ATOM 2810 C CA . SER A 1 380 ? 12.569 0.620 -28.690 1.00 70.88 380 SER A CA 1
ATOM 2811 C C . SER A 1 380 ? 13.309 1.284 -27.523 1.00 70.88 380 SER A C 1
ATOM 2813 O O . SER A 1 380 ? 13.490 2.500 -27.545 1.00 70.88 380 SER A O 1
ATOM 2815 N N . GLN A 1 381 ? 13.718 0.515 -26.512 1.00 70.62 381 GLN A N 1
ATOM 2816 C CA . GLN A 1 381 ? 14.504 0.984 -25.370 1.00 70.62 381 GLN A CA 1
ATOM 2817 C C . GLN A 1 381 ? 16.005 0.837 -25.620 1.00 70.62 381 GLN A C 1
ATOM 2819 O O . GLN A 1 381 ? 16.728 1.803 -25.400 1.00 70.62 381 GLN A O 1
ATOM 2824 N N . VAL A 1 382 ? 16.462 -0.290 -26.184 1.00 75.06 382 VAL A N 1
ATOM 2825 C CA . VAL A 1 382 ? 17.864 -0.455 -26.624 1.00 75.06 382 VAL A CA 1
ATOM 2826 C C . VAL A 1 382 ? 18.260 0.683 -27.565 1.00 75.06 382 VAL A C 1
ATOM 2828 O O . VAL A 1 382 ? 19.328 1.268 -27.417 1.00 75.06 382 VAL A O 1
ATOM 2831 N N . ALA A 1 383 ? 17.358 1.092 -28.463 1.00 72.56 383 ALA A N 1
ATOM 2832 C CA . ALA A 1 383 ? 17.589 2.223 -29.357 1.00 72.56 383 ALA A CA 1
ATOM 2833 C C . ALA A 1 383 ? 17.904 3.551 -28.626 1.00 72.56 383 ALA A C 1
ATOM 2835 O O . ALA A 1 383 ? 18.542 4.432 -29.208 1.00 72.56 383 ALA A O 1
ATOM 2836 N N . ARG A 1 384 ? 17.476 3.702 -27.365 1.00 72.19 384 ARG A N 1
ATOM 2837 C CA . ARG A 1 384 ? 17.645 4.907 -26.535 1.00 72.19 384 ARG A CA 1
ATOM 2838 C C . ARG A 1 384 ? 18.880 4.873 -25.643 1.00 72.19 384 ARG A C 1
ATOM 2840 O O . ARG A 1 384 ? 19.201 5.908 -25.065 1.00 72.19 384 ARG A O 1
ATOM 2847 N N . TRP A 1 385 ? 19.542 3.726 -25.503 1.00 78.25 385 TRP A N 1
ATOM 2848 C CA . TRP A 1 385 ? 20.764 3.634 -24.714 1.00 78.25 385 TRP A CA 1
ATOM 2849 C C . TRP A 1 385 ? 21.885 4.461 -25.349 1.00 78.25 385 TRP A C 1
ATOM 2851 O O . TRP A 1 385 ? 21.991 4.578 -26.577 1.00 78.25 385 TRP A O 1
ATOM 2861 N N . ASP A 1 386 ? 22.710 5.056 -24.491 1.00 79.94 386 ASP A N 1
ATOM 2862 C CA . ASP A 1 386 ? 23.910 5.758 -24.916 1.00 79.94 386 ASP A CA 1
ATOM 2863 C C . ASP A 1 386 ? 25.042 4.746 -25.119 1.00 79.94 386 ASP A C 1
ATOM 2865 O O . ASP A 1 386 ? 25.489 4.093 -24.180 1.00 79.94 386 ASP A O 1
ATOM 2869 N N . PHE A 1 387 ? 25.490 4.614 -26.366 1.00 83.69 387 PHE A N 1
ATOM 2870 C CA . PHE A 1 387 ? 26.594 3.736 -26.757 1.00 83.69 387 PHE A CA 1
ATOM 2871 C C . PHE A 1 387 ? 27.869 4.515 -27.082 1.00 83.69 387 PHE A C 1
ATOM 2873 O O . PHE A 1 387 ? 28.822 3.925 -27.584 1.00 83.69 387 PHE A O 1
ATOM 2880 N N . SER A 1 388 ? 27.898 5.829 -26.838 1.00 84.94 388 SER A N 1
ATOM 2881 C CA . SER A 1 388 ? 29.021 6.699 -27.213 1.00 84.94 388 SER A CA 1
ATOM 2882 C C . SER A 1 388 ? 30.355 6.275 -26.590 1.00 84.94 388 SER A C 1
ATOM 2884 O O . SER A 1 388 ? 31.407 6.502 -27.183 1.00 84.94 388 SER A O 1
ATOM 2886 N N . SER A 1 389 ? 30.312 5.617 -25.431 1.00 85.50 389 SER A N 1
ATOM 2887 C CA . SER A 1 389 ? 31.475 5.104 -24.701 1.00 85.50 389 SER A CA 1
ATOM 2888 C C . SER A 1 389 ? 31.795 3.630 -24.976 1.00 85.50 389 SER A C 1
ATOM 2890 O O . SER A 1 389 ? 32.779 3.116 -24.442 1.00 85.50 389 SER A O 1
ATOM 2892 N N . ILE A 1 390 ? 30.991 2.933 -25.787 1.00 85.38 390 ILE A N 1
ATOM 2893 C CA . ILE A 1 390 ? 31.147 1.500 -26.048 1.00 85.38 390 ILE A CA 1
ATOM 2894 C C . ILE A 1 390 ? 31.953 1.284 -27.339 1.00 85.38 390 ILE A C 1
ATOM 2896 O O . ILE A 1 390 ? 31.527 1.741 -28.403 1.00 85.38 390 ILE A O 1
ATOM 2900 N N . PRO A 1 391 ? 33.085 0.554 -27.291 1.00 87.00 391 PRO A N 1
ATOM 2901 C CA . PRO A 1 391 ? 33.860 0.224 -28.485 1.00 87.00 391 PRO A CA 1
ATOM 2902 C C . PRO A 1 391 ? 33.028 -0.518 -29.538 1.00 87.00 391 PRO A C 1
ATOM 2904 O O . PRO A 1 391 ? 32.193 -1.363 -29.209 1.00 87.00 391 PRO A O 1
ATOM 2907 N N . ALA A 1 392 ? 33.271 -0.233 -30.818 1.00 83.06 392 ALA A N 1
ATOM 2908 C CA . ALA A 1 392 ? 32.497 -0.813 -31.919 1.00 83.06 392 ALA A CA 1
ATOM 2909 C C . ALA A 1 392 ? 32.631 -2.346 -32.020 1.00 83.06 392 ALA A C 1
ATOM 2911 O O . ALA A 1 392 ? 31.704 -3.019 -32.468 1.00 83.06 392 ALA A O 1
ATOM 2912 N N . ASP A 1 393 ? 33.758 -2.901 -31.581 1.00 86.94 393 ASP A N 1
ATOM 2913 C CA . ASP A 1 393 ? 34.071 -4.332 -31.537 1.00 86.94 393 ASP A CA 1
ATOM 2914 C C . ASP A 1 393 ? 33.567 -5.039 -30.266 1.00 86.94 393 ASP A C 1
ATOM 2916 O O . ASP A 1 393 ? 33.575 -6.270 -30.205 1.00 86.94 393 ASP A O 1
ATOM 2920 N N . SER A 1 394 ? 33.061 -4.280 -29.291 1.00 86.12 394 SER A N 1
ATOM 2921 C CA . SER A 1 394 ? 32.517 -4.811 -28.043 1.00 86.12 394 SER A CA 1
ATOM 2922 C C . SER A 1 394 ? 31.312 -5.723 -28.281 1.00 86.12 394 SER A C 1
ATOM 2924 O O . SER A 1 394 ? 30.464 -5.474 -29.147 1.00 86.12 394 SER A O 1
ATOM 2926 N N . ASP A 1 395 ? 31.173 -6.742 -27.436 1.00 80.50 395 ASP A N 1
ATOM 2927 C CA . ASP A 1 395 ? 29.957 -7.559 -27.344 1.00 80.50 395 ASP A CA 1
ATOM 2928 C C . ASP A 1 395 ? 28.719 -6.741 -26.947 1.00 80.50 395 ASP A C 1
ATOM 2930 O O . ASP A 1 395 ? 27.593 -7.139 -27.241 1.00 80.50 395 ASP A O 1
ATOM 2934 N N . TRP A 1 396 ? 28.934 -5.559 -26.367 1.00 80.75 396 TRP A N 1
ATOM 2935 C CA . TRP A 1 396 ? 27.903 -4.615 -25.941 1.00 80.75 396 TRP A CA 1
ATOM 2936 C C . TRP A 1 396 ? 27.600 -3.531 -26.982 1.00 80.75 396 TRP A C 1
ATOM 2938 O O . TRP A 1 396 ? 26.933 -2.546 -26.669 1.00 80.75 396 TRP A O 1
ATOM 2948 N N . ASN A 1 397 ? 28.101 -3.662 -28.215 1.00 84.94 397 ASN A N 1
ATOM 2949 C CA . ASN A 1 397 ? 27.786 -2.692 -29.260 1.00 84.94 397 ASN A CA 1
ATOM 2950 C C . ASN A 1 397 ? 26.287 -2.719 -29.622 1.00 84.94 397 ASN A C 1
ATOM 2952 O O . ASN A 1 397 ? 25.594 -3.738 -29.511 1.00 84.94 397 ASN A O 1
ATOM 2956 N N . ARG A 1 398 ? 25.788 -1.570 -30.087 1.00 83.44 398 ARG A N 1
ATOM 2957 C CA . ARG A 1 398 ? 24.375 -1.371 -30.429 1.00 83.44 398 ARG A CA 1
ATOM 2958 C C . ARG A 1 398 ? 23.833 -2.433 -31.403 1.00 83.44 398 ARG A C 1
ATOM 2960 O O . ARG A 1 398 ? 22.821 -3.041 -31.062 1.00 83.44 398 ARG A O 1
ATOM 2967 N N . PRO A 1 399 ? 24.475 -2.735 -32.553 1.00 83.06 399 PRO A N 1
ATOM 2968 C CA . PRO A 1 399 ? 23.947 -3.735 -33.484 1.00 83.06 399 PRO A CA 1
ATOM 2969 C C . PRO A 1 399 ? 23.789 -5.132 -32.873 1.00 83.06 399 PRO A C 1
ATOM 2971 O O . PRO A 1 399 ? 22.810 -5.819 -33.163 1.00 83.06 399 PRO A O 1
ATOM 2974 N N . ARG A 1 400 ? 24.725 -5.579 -32.021 1.00 81.56 400 ARG A N 1
ATOM 2975 C CA . ARG A 1 400 ? 24.635 -6.891 -31.358 1.00 81.56 400 ARG A CA 1
ATOM 2976 C C . ARG A 1 400 ? 23.476 -6.940 -30.371 1.00 81.56 400 ARG A C 1
ATOM 2978 O O . ARG A 1 400 ? 22.724 -7.915 -30.388 1.00 81.56 400 ARG A O 1
ATOM 2985 N N . LEU A 1 401 ? 23.292 -5.892 -29.573 1.00 79.56 401 LEU A N 1
ATOM 2986 C CA . LEU A 1 401 ? 22.206 -5.818 -28.593 1.00 79.56 401 LEU A CA 1
ATOM 2987 C C . LEU A 1 401 ? 20.837 -5.630 -29.251 1.00 79.56 401 LEU A C 1
ATOM 2989 O O . LEU A 1 401 ? 19.885 -6.293 -28.850 1.00 79.56 401 LEU A O 1
ATOM 2993 N N . GLU A 1 402 ? 20.734 -4.824 -30.308 1.00 79.50 402 GLU A N 1
ATOM 2994 C CA . GLU A 1 402 ? 19.507 -4.709 -31.105 1.00 79.50 402 GLU A CA 1
ATOM 2995 C C . GLU A 1 402 ? 19.159 -6.046 -31.772 1.00 79.50 402 GLU A C 1
ATOM 2997 O O . GLU A 1 402 ? 18.015 -6.486 -31.700 1.00 79.50 402 GLU A O 1
ATOM 3002 N N . ASN A 1 403 ? 20.139 -6.755 -32.345 1.00 77.38 403 ASN A N 1
ATOM 3003 C CA . ASN A 1 403 ? 19.924 -8.088 -32.916 1.00 77.38 403 ASN A CA 1
ATOM 3004 C C . ASN A 1 403 ? 19.560 -9.136 -31.857 1.00 77.38 403 ASN A C 1
ATOM 3006 O O . ASN A 1 403 ? 18.808 -10.064 -32.154 1.00 77.38 403 ASN A O 1
ATOM 3010 N N . SER A 1 404 ? 20.104 -9.023 -30.645 1.00 73.44 404 SER A N 1
ATOM 3011 C CA . SER A 1 404 ? 19.725 -9.864 -29.506 1.00 73.44 404 SER A CA 1
ATOM 3012 C C . SER A 1 404 ? 18.274 -9.592 -29.104 1.00 73.44 404 SER A C 1
ATOM 3014 O O . SER A 1 404 ? 17.465 -10.515 -29.076 1.00 73.44 404 SER A O 1
ATOM 3016 N N . ALA A 1 405 ? 17.897 -8.319 -28.945 1.00 69.25 405 ALA A N 1
ATOM 3017 C CA . ALA A 1 405 ? 16.526 -7.910 -28.655 1.00 69.25 405 ALA A CA 1
ATOM 3018 C C . ALA A 1 405 ? 15.547 -8.343 -29.760 1.00 69.25 405 ALA A C 1
ATOM 3020 O O . ALA A 1 405 ? 14.462 -8.832 -29.463 1.00 69.25 405 ALA A O 1
ATOM 3021 N N . VAL A 1 406 ? 15.925 -8.233 -31.040 1.00 68.88 406 VAL A N 1
ATOM 3022 C CA . VAL A 1 406 ? 15.109 -8.706 -32.170 1.00 68.88 406 VAL A CA 1
ATOM 3023 C C . VAL A 1 406 ? 14.943 -10.226 -32.136 1.00 68.88 406 VAL A C 1
ATOM 3025 O O . VAL A 1 406 ? 13.823 -10.702 -32.319 1.00 68.88 406 VAL A O 1
ATOM 3028 N N . ARG A 1 407 ? 16.009 -10.996 -31.890 1.00 65.75 407 ARG A N 1
ATOM 3029 C CA . ARG A 1 407 ? 15.932 -12.466 -31.795 1.00 65.75 407 ARG A CA 1
ATOM 3030 C C . ARG A 1 407 ? 15.076 -12.922 -30.615 1.00 65.75 407 ARG A C 1
ATOM 3032 O O . ARG A 1 407 ? 14.156 -13.712 -30.823 1.00 65.75 407 ARG A O 1
ATOM 3039 N N . ALA A 1 408 ? 15.293 -12.325 -29.443 1.00 61.34 408 ALA A N 1
ATOM 3040 C CA . ALA A 1 408 ? 14.488 -12.547 -28.246 1.00 61.34 408 ALA A CA 1
ATOM 3041 C C . ALA A 1 408 ? 13.013 -12.190 -28.475 1.00 61.34 408 ALA A C 1
ATOM 3043 O O . ALA A 1 408 ? 12.119 -12.893 -28.005 1.00 61.34 408 ALA A O 1
ATOM 3044 N N . SER A 1 409 ? 12.752 -11.128 -29.245 1.00 56.38 409 SER A N 1
ATOM 3045 C CA . SER A 1 409 ? 11.399 -10.735 -29.620 1.00 56.38 409 SER A CA 1
ATOM 3046 C C . SER A 1 409 ? 10.761 -11.764 -30.570 1.00 56.38 409 SER A C 1
ATOM 3048 O O . SER A 1 409 ? 9.618 -12.156 -30.384 1.00 56.38 409 SER A O 1
ATOM 3050 N N . ARG A 1 410 ? 11.477 -12.294 -31.568 1.00 56.94 410 ARG A N 1
ATOM 3051 C CA . ARG A 1 410 ? 10.914 -13.220 -32.576 1.00 56.94 410 ARG A CA 1
ATOM 3052 C C . ARG A 1 410 ? 10.627 -14.642 -32.066 1.00 56.94 410 ARG A C 1
ATOM 3054 O O . ARG A 1 410 ? 10.342 -15.504 -32.890 1.00 56.94 410 ARG A O 1
ATOM 3061 N N . GLY A 1 411 ? 10.751 -14.911 -30.764 1.00 53.84 411 GLY A N 1
ATOM 3062 C CA . GLY A 1 411 ? 10.576 -16.260 -30.210 1.00 53.84 411 GLY A CA 1
ATOM 3063 C C . GLY A 1 411 ? 11.570 -17.283 -30.775 1.00 53.84 411 GLY A C 1
ATOM 3064 O O . GLY A 1 411 ? 11.329 -18.484 -30.714 1.00 53.84 411 GLY A O 1
ATOM 3065 N N . GLN A 1 412 ? 12.677 -16.807 -31.361 1.00 54.72 412 GLN A N 1
ATOM 3066 C CA . GLN A 1 412 ? 13.728 -17.662 -31.922 1.00 54.72 412 GLN A CA 1
ATOM 3067 C C . GLN A 1 412 ? 14.636 -18.243 -30.829 1.00 54.72 412 GLN A C 1
ATOM 3069 O O . GLN A 1 412 ? 15.370 -19.192 -31.093 1.00 54.72 412 GLN A O 1
ATOM 3074 N N . ASP A 1 413 ? 14.524 -17.721 -29.605 1.00 55.91 413 ASP A N 1
ATOM 3075 C CA . ASP A 1 413 ? 14.970 -18.385 -28.387 1.00 55.91 413 ASP A CA 1
ATOM 3076 C C . ASP A 1 413 ? 13.841 -19.308 -27.899 1.00 55.91 413 ASP A C 1
ATOM 3078 O O . ASP A 1 413 ? 12.702 -18.869 -27.717 1.00 55.91 413 ASP A O 1
ATOM 3082 N N . ALA A 1 414 ? 14.143 -20.599 -27.739 1.00 43.78 414 ALA A N 1
ATOM 3083 C CA . ALA A 1 414 ? 13.160 -21.662 -27.533 1.00 43.78 414 ALA A CA 1
ATOM 3084 C C . ALA A 1 414 ? 12.100 -21.338 -26.454 1.00 43.78 414 ALA A C 1
ATOM 3086 O O . ALA A 1 414 ? 12.432 -21.121 -25.289 1.00 43.78 414 ALA A O 1
ATOM 3087 N N . GLY A 1 415 ? 10.815 -21.373 -26.839 1.00 52.00 415 GLY A N 1
ATOM 3088 C CA . GLY A 1 415 ? 9.674 -21.388 -25.912 1.00 52.00 415 GLY A CA 1
ATOM 3089 C C . GLY A 1 415 ? 8.976 -20.052 -25.617 1.00 52.00 415 GLY A C 1
ATOM 3090 O O . GLY A 1 415 ? 8.145 -20.024 -24.711 1.00 52.00 415 GLY A O 1
ATOM 3091 N N . ARG A 1 416 ? 9.260 -18.955 -26.339 1.00 51.06 416 ARG A N 1
ATOM 3092 C CA . ARG A 1 416 ? 8.561 -17.663 -26.146 1.00 51.06 416 ARG A CA 1
ATOM 3093 C C . ARG A 1 416 ? 7.418 -17.432 -27.157 1.00 51.06 416 ARG A C 1
ATOM 3095 O O . ARG A 1 416 ? 7.628 -17.665 -28.346 1.00 51.06 416 ARG A O 1
ATOM 3102 N N . PRO A 1 417 ? 6.234 -16.951 -26.724 1.00 51.53 417 PRO A N 1
ATOM 3103 C CA . PRO A 1 417 ? 5.121 -16.625 -27.620 1.00 51.53 417 PRO A CA 1
ATOM 3104 C C . PRO A 1 417 ? 5.420 -15.415 -28.525 1.00 51.53 417 PRO A C 1
ATOM 3106 O O . PRO A 1 417 ? 6.206 -14.537 -28.179 1.00 51.53 417 PRO A O 1
ATOM 3109 N N . GLU A 1 418 ? 4.756 -15.349 -29.685 1.00 52.25 418 GLU A N 1
ATOM 3110 C CA . GLU A 1 418 ? 4.982 -14.323 -30.721 1.00 52.25 418 GLU A CA 1
ATOM 3111 C C . GLU A 1 418 ? 4.532 -12.893 -30.336 1.00 52.25 418 GLU A C 1
ATOM 3113 O O . GLU A 1 418 ? 4.887 -11.941 -31.037 1.00 52.25 418 GLU A O 1
ATOM 3118 N N . SER A 1 419 ? 3.783 -12.688 -29.237 1.00 55.06 419 SER A N 1
ATOM 3119 C CA . SER A 1 419 ? 3.437 -11.340 -28.748 1.00 55.06 419 SER A CA 1
ATOM 3120 C C . SER A 1 419 ? 4.480 -10.807 -27.754 1.00 55.06 419 SER A C 1
ATOM 3122 O O . SER A 1 419 ? 4.618 -11.275 -26.632 1.00 55.06 419 SER A O 1
ATOM 3124 N N . GLN A 1 420 ? 5.224 -9.796 -28.214 1.00 66.69 420 GLN A N 1
ATOM 3125 C CA . GLN A 1 420 ? 6.507 -9.308 -27.678 1.00 66.69 420 GLN A CA 1
ATOM 3126 C C . GLN A 1 420 ? 6.373 -8.099 -26.740 1.00 66.69 420 GLN A C 1
ATOM 3128 O O . GLN A 1 420 ? 7.205 -7.187 -26.778 1.00 66.69 420 GLN A O 1
ATOM 3133 N N . ALA A 1 421 ? 5.267 -8.001 -26.003 1.00 82.81 421 ALA A N 1
ATOM 3134 C CA . ALA A 1 421 ? 5.121 -6.917 -25.045 1.00 82.81 421 ALA A CA 1
ATOM 3135 C C . ALA A 1 421 ? 6.059 -7.164 -23.859 1.00 82.81 421 ALA A C 1
ATOM 3137 O O . ALA A 1 421 ? 6.216 -8.293 -23.398 1.00 82.81 421 ALA A O 1
ATOM 3138 N N . GLU A 1 422 ? 6.687 -6.113 -23.354 1.00 87.81 422 GLU A N 1
ATOM 3139 C CA . GLU A 1 422 ? 7.576 -6.208 -22.201 1.00 87.81 422 GLU A CA 1
ATOM 3140 C C . GLU A 1 422 ? 7.277 -5.086 -21.220 1.00 87.81 422 GLU A C 1
ATOM 3142 O O . GLU A 1 422 ? 6.808 -4.008 -21.603 1.00 87.81 422 GLU A O 1
ATOM 3147 N N . LEU A 1 423 ? 7.560 -5.346 -19.949 1.00 92.12 423 LEU A N 1
ATOM 3148 C CA . LEU A 1 423 ? 7.672 -4.293 -18.955 1.00 92.12 423 LEU A CA 1
ATOM 3149 C C . LEU A 1 423 ? 9.140 -3.905 -18.829 1.00 92.12 423 LEU A C 1
ATOM 3151 O O . LEU A 1 423 ? 10.006 -4.769 -18.723 1.00 92.12 423 LEU A O 1
ATOM 3155 N N . HIS A 1 424 ? 9.419 -2.610 -18.847 1.00 90.75 424 HIS A N 1
ATOM 3156 C CA . HIS A 1 424 ? 10.765 -2.087 -18.644 1.00 90.75 424 HIS A CA 1
ATOM 3157 C C . HIS A 1 424 ? 10.978 -1.852 -17.149 1.00 90.75 424 HIS A C 1
ATOM 3159 O O . HIS A 1 424 ? 10.214 -1.104 -16.545 1.00 90.75 424 HIS A O 1
ATOM 3165 N N . ASP A 1 425 ? 11.989 -2.472 -16.554 1.00 92.00 425 ASP A N 1
ATOM 3166 C CA . ASP A 1 425 ? 12.391 -2.179 -15.181 1.00 92.00 425 ASP A CA 1
ATOM 3167 C C . ASP A 1 425 ? 13.279 -0.930 -15.171 1.00 92.00 425 ASP A C 1
ATOM 3169 O O . ASP A 1 425 ? 14.423 -0.958 -15.608 1.00 92.00 425 ASP A O 1
ATOM 3173 N N . PHE A 1 426 ? 12.748 0.195 -14.700 1.00 90.38 426 PHE A N 1
ATOM 3174 C CA . PHE A 1 426 ? 13.490 1.454 -14.615 1.00 90.38 426 PHE A CA 1
ATOM 3175 C C . PHE A 1 426 ? 14.557 1.461 -13.514 1.00 90.38 426 PHE A C 1
ATOM 3177 O O . PHE A 1 426 ? 15.322 2.422 -13.423 1.00 90.38 426 PHE A O 1
ATOM 3184 N N . GLU A 1 427 ? 14.615 0.442 -12.657 1.00 86.31 427 GLU A N 1
ATOM 3185 C CA . GLU A 1 427 ? 15.626 0.385 -11.609 1.00 86.31 427 GLU A CA 1
ATOM 3186 C C . GLU A 1 427 ? 16.986 -0.118 -12.115 1.00 86.31 427 GLU A C 1
ATOM 3188 O O . GLU A 1 427 ? 18.032 0.375 -11.672 1.00 86.31 427 GLU A O 1
ATOM 3193 N N . ASP A 1 428 ? 16.972 -1.098 -13.021 1.00 82.94 428 ASP A N 1
ATOM 3194 C CA . ASP A 1 428 ? 18.167 -1.691 -13.631 1.00 82.94 428 ASP A CA 1
ATOM 3195 C C . ASP A 1 428 ? 18.207 -1.584 -15.166 1.00 82.94 428 ASP A C 1
ATOM 3197 O O . ASP A 1 428 ? 19.112 -2.137 -15.789 1.00 82.94 428 ASP A O 1
ATOM 3201 N N . ASP A 1 429 ? 17.271 -0.832 -15.757 1.00 81.50 429 ASP A N 1
ATOM 3202 C CA . ASP A 1 429 ? 17.063 -0.676 -17.205 1.00 81.50 429 ASP A CA 1
ATOM 3203 C C . ASP A 1 429 ? 16.886 -2.037 -17.938 1.00 81.50 429 ASP A C 1
ATOM 3205 O O . ASP A 1 429 ? 17.168 -2.168 -19.134 1.00 81.50 429 ASP A O 1
ATOM 3209 N N . GLY A 1 430 ? 16.423 -3.068 -17.215 1.00 82.31 430 GLY A N 1
ATOM 3210 C CA . GLY A 1 430 ? 16.148 -4.414 -17.716 1.00 82.31 430 GLY A CA 1
ATOM 3211 C C . GLY A 1 430 ? 14.727 -4.607 -18.259 1.00 82.31 430 GLY A C 1
ATOM 3212 O O . GLY A 1 430 ? 13.905 -3.693 -18.294 1.00 82.31 430 GLY A O 1
ATOM 3213 N N . PHE A 1 431 ? 14.399 -5.832 -18.681 1.00 85.31 431 PHE A N 1
ATOM 3214 C CA . PHE A 1 431 ? 13.090 -6.150 -19.265 1.00 85.31 431 PHE A CA 1
ATOM 3215 C C . PHE A 1 431 ? 12.457 -7.382 -18.623 1.00 85.31 431 PHE A C 1
ATOM 3217 O O . PHE A 1 431 ? 13.120 -8.393 -18.383 1.00 85.31 431 PHE A O 1
ATOM 3224 N N . VAL A 1 432 ? 11.144 -7.316 -18.418 1.00 88.19 432 VAL A N 1
ATOM 3225 C CA . VAL A 1 432 ? 10.308 -8.431 -17.976 1.00 88.19 432 VAL A CA 1
ATOM 3226 C C . VAL A 1 432 ? 9.422 -8.839 -19.145 1.00 88.19 432 VAL A C 1
ATOM 3228 O O . VAL A 1 432 ? 8.503 -8.113 -19.533 1.00 88.19 432 VAL A O 1
ATOM 3231 N N . ALA A 1 433 ? 9.720 -9.996 -19.728 1.00 85.31 433 ALA A N 1
ATOM 3232 C CA . ALA A 1 433 ? 9.022 -10.488 -20.907 1.00 85.31 433 ALA A CA 1
ATOM 3233 C C . ALA A 1 433 ? 7.584 -10.914 -20.589 1.00 85.31 433 ALA A C 1
ATOM 3235 O O . ALA A 1 433 ? 7.318 -11.464 -19.516 1.00 85.31 433 ALA A O 1
ATOM 3236 N N . GLN A 1 434 ? 6.668 -10.701 -21.535 1.00 87.56 434 GLN A N 1
ATOM 3237 C CA . GLN A 1 434 ? 5.340 -11.302 -21.485 1.00 87.56 434 GLN A CA 1
ATOM 3238 C C . GLN A 1 434 ? 5.462 -12.828 -21.609 1.00 87.56 434 GLN A C 1
ATOM 3240 O O . GLN A 1 434 ? 5.968 -13.356 -22.598 1.00 87.56 434 GLN A O 1
ATOM 3245 N N . ALA A 1 435 ? 4.998 -13.535 -20.583 1.00 84.50 435 ALA A N 1
ATOM 3246 C CA . ALA A 1 435 ? 4.935 -14.991 -20.535 1.00 84.50 435 ALA A CA 1
ATOM 3247 C C . ALA A 1 435 ? 3.638 -15.527 -21.166 1.00 84.50 435 ALA A C 1
ATOM 3249 O O . ALA A 1 435 ? 3.607 -16.650 -21.662 1.00 84.50 435 ALA A O 1
ATOM 3250 N N . GLY A 1 436 ? 2.569 -14.725 -21.175 1.00 83.75 436 GLY A N 1
ATOM 3251 C CA . GLY A 1 436 ? 1.307 -15.087 -21.813 1.00 83.75 436 GLY A CA 1
ATOM 3252 C C . GLY A 1 436 ? 0.290 -13.951 -21.819 1.00 83.75 436 GLY A C 1
ATOM 3253 O O . GLY A 1 436 ? 0.367 -13.024 -21.014 1.00 83.75 436 GLY A O 1
ATOM 3254 N N . ALA A 1 437 ? -0.676 -14.034 -22.731 1.00 84.31 437 ALA A N 1
ATOM 3255 C CA . ALA A 1 437 ? -1.829 -13.146 -22.783 1.00 84.31 437 ALA A CA 1
ATOM 3256 C C . ALA A 1 437 ? -3.061 -13.929 -23.250 1.00 84.31 437 ALA A C 1
ATOM 3258 O O . ALA A 1 437 ? -3.007 -14.622 -24.267 1.00 84.31 437 ALA A O 1
ATOM 3259 N N . LYS A 1 438 ? -4.166 -13.844 -22.506 1.00 78.94 438 LYS A N 1
ATOM 3260 C CA . LYS A 1 438 ? -5.427 -14.523 -22.840 1.00 78.94 438 LYS A CA 1
ATOM 3261 C C . LYS A 1 438 ? -6.608 -13.757 -22.250 1.00 78.94 438 LYS A C 1
ATOM 3263 O O . LYS A 1 438 ? -6.490 -13.240 -21.151 1.00 78.94 438 LYS A O 1
ATOM 3268 N N . ASP A 1 439 ? -7.721 -13.667 -22.979 1.00 77.88 439 ASP A N 1
ATOM 3269 C CA . ASP A 1 439 ? -9.007 -13.132 -22.494 1.00 77.88 439 ASP A CA 1
ATOM 3270 C C . ASP A 1 439 ? -8.926 -11.749 -21.808 1.00 77.88 439 ASP A C 1
ATOM 3272 O O . ASP A 1 439 ? -9.630 -11.468 -20.842 1.00 77.88 439 ASP A O 1
ATOM 3276 N N . GLY A 1 440 ? -8.059 -10.859 -22.307 1.00 80.31 440 GLY A N 1
ATOM 3277 C CA . GLY A 1 440 ? -7.883 -9.522 -21.727 1.00 80.31 440 GLY A CA 1
ATOM 3278 C C . GLY A 1 440 ? -7.072 -9.503 -20.429 1.00 80.31 440 GLY A C 1
ATOM 3279 O O . GLY A 1 440 ? -7.207 -8.566 -19.655 1.00 80.31 440 GLY A O 1
ATOM 3280 N N . PHE A 1 441 ? -6.228 -10.507 -20.208 1.00 87.81 441 PHE A N 1
ATOM 3281 C CA . PHE A 1 441 ? -5.292 -10.641 -19.096 1.00 87.81 441 PHE A CA 1
ATOM 3282 C C . PHE A 1 441 ? -3.877 -10.863 -19.647 1.00 87.81 441 PHE A C 1
ATOM 3284 O O . PHE A 1 441 ? -3.699 -11.574 -20.639 1.00 87.81 441 PHE A O 1
ATOM 3291 N N . GLU A 1 442 ? -2.870 -10.253 -19.021 1.00 92.88 442 GLU A N 1
ATOM 3292 C CA . GLU A 1 442 ? -1.461 -10.365 -19.418 1.00 92.88 442 GLU A CA 1
ATOM 3293 C C . GLU A 1 442 ? -0.596 -10.833 -18.242 1.00 92.88 442 GLU A C 1
ATOM 3295 O O . GLU A 1 442 ? -0.780 -10.403 -17.103 1.00 92.88 442 GLU A O 1
ATOM 3300 N N . VAL A 1 443 ? 0.379 -11.693 -18.530 1.00 92.81 443 VAL A N 1
ATOM 3301 C CA . VAL A 1 443 ? 1.330 -12.246 -17.560 1.00 92.81 443 VAL A CA 1
ATOM 3302 C C . VAL A 1 443 ? 2.740 -11.928 -18.009 1.00 92.81 443 VAL A C 1
ATOM 3304 O O . VAL A 1 443 ? 3.086 -12.142 -19.170 1.00 92.81 443 VAL A O 1
ATOM 3307 N N . TYR A 1 444 ? 3.565 -11.482 -17.076 1.00 92.69 444 TYR A N 1
ATOM 3308 C CA . TYR A 1 444 ? 4.957 -11.119 -17.277 1.00 92.69 444 TYR A CA 1
ATOM 3309 C C . TYR A 1 444 ? 5.839 -11.898 -16.313 1.00 92.69 444 TYR A C 1
ATOM 3311 O O . TYR A 1 444 ? 5.455 -12.128 -15.169 1.00 92.69 444 TYR A O 1
ATOM 3319 N N . GLY A 1 445 ? 7.037 -12.279 -16.737 1.00 88.12 445 GLY A N 1
ATOM 3320 C CA . GLY A 1 445 ? 8.035 -12.809 -15.820 1.00 88.12 445 GLY A CA 1
ATOM 3321 C C . GLY A 1 445 ? 8.869 -13.964 -16.363 1.00 88.12 445 GLY A C 1
ATOM 3322 O O . GLY A 1 445 ? 8.831 -14.264 -17.556 1.00 88.12 445 GLY A O 1
ATOM 3323 N N . PRO A 1 446 ? 9.645 -14.606 -15.473 1.00 90.00 446 PRO A N 1
ATOM 3324 C CA . PRO A 1 446 ? 9.688 -14.356 -14.024 1.00 90.00 446 PRO A CA 1
ATOM 3325 C C . PRO A 1 446 ? 10.289 -12.985 -13.658 1.00 90.00 446 PRO A C 1
ATOM 3327 O O . PRO A 1 446 ? 11.275 -12.563 -14.260 1.00 90.00 446 PRO A O 1
ATOM 3330 N N . LEU A 1 447 ? 9.724 -12.317 -12.648 1.00 93.25 447 LEU A N 1
ATOM 3331 C CA . LEU A 1 447 ? 10.209 -11.057 -12.075 1.00 93.25 447 LEU A CA 1
ATOM 3332 C C . LEU A 1 447 ? 10.888 -11.314 -10.724 1.00 93.25 447 LEU A C 1
ATOM 3334 O O . LEU A 1 447 ? 10.260 -11.778 -9.769 1.00 93.25 447 LEU A O 1
ATOM 3338 N N . PHE A 1 448 ? 12.170 -10.962 -10.634 1.00 94.38 448 PHE A N 1
ATOM 3339 C CA . PHE A 1 448 ? 12.917 -10.987 -9.380 1.00 94.38 448 PHE A CA 1
ATOM 3340 C C . PHE A 1 448 ? 12.628 -9.738 -8.537 1.00 94.38 448 PHE A C 1
ATOM 3342 O O . PHE A 1 448 ? 12.864 -8.611 -8.987 1.00 94.38 448 PHE A O 1
ATOM 3349 N N . LEU A 1 449 ? 12.186 -9.950 -7.297 1.00 94.12 449 LEU A N 1
ATOM 3350 C CA . LEU A 1 449 ? 12.040 -8.913 -6.281 1.00 94.12 449 LEU A CA 1
ATOM 3351 C C . LEU A 1 449 ? 13.065 -9.124 -5.159 1.00 94.12 449 LEU A C 1
ATOM 3353 O O . LEU A 1 449 ? 13.052 -10.175 -4.511 1.00 94.12 449 LEU A O 1
ATOM 3357 N N . PRO A 1 450 ? 13.932 -8.138 -4.874 1.00 93.25 450 PRO A N 1
ATOM 3358 C CA . PRO A 1 450 ? 14.865 -8.242 -3.759 1.00 93.25 450 PRO A CA 1
ATOM 3359 C C . PRO A 1 450 ? 14.126 -8.294 -2.414 1.00 93.25 450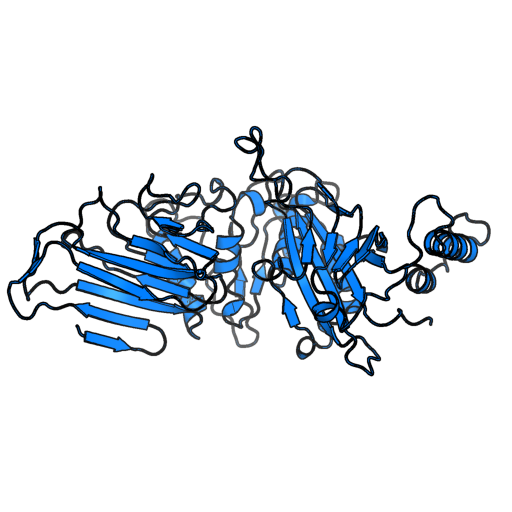 PRO A C 1
ATOM 3361 O O . PRO A 1 450 ? 13.044 -7.722 -2.271 1.00 93.25 450 PRO A O 1
ATOM 3364 N N . ALA A 1 451 ? 14.728 -8.951 -1.416 1.00 92.94 451 ALA A N 1
ATOM 3365 C CA . ALA A 1 451 ? 14.285 -8.843 -0.026 1.00 92.94 451 ALA A CA 1
ATOM 3366 C C . ALA A 1 451 ? 14.335 -7.379 0.419 1.00 92.94 451 ALA A C 1
ATOM 3368 O O . ALA A 1 451 ? 15.277 -6.662 0.061 1.00 92.94 451 ALA A O 1
ATOM 3369 N N . ARG A 1 452 ? 13.352 -6.949 1.213 1.00 92.00 452 ARG A N 1
ATOM 3370 C CA . ARG A 1 452 ? 13.263 -5.580 1.741 1.00 92.00 452 ARG A CA 1
ATOM 3371 C C . ARG A 1 452 ? 13.547 -4.509 0.682 1.00 92.00 452 ARG A C 1
ATOM 3373 O O . ARG A 1 452 ? 14.374 -3.614 0.867 1.00 92.00 452 ARG A O 1
ATOM 3380 N N . GLY A 1 453 ? 12.885 -4.619 -0.462 1.00 93.25 453 GLY A N 1
ATOM 3381 C CA . GLY A 1 453 ? 13.165 -3.760 -1.601 1.00 93.25 453 GLY A CA 1
ATOM 3382 C C . GLY A 1 453 ? 11.994 -3.625 -2.551 1.00 93.25 453 GLY A C 1
ATOM 3383 O O . GLY A 1 453 ? 10.906 -4.126 -2.299 1.00 93.25 453 GLY A O 1
ATOM 3384 N N . TYR A 1 454 ? 12.222 -2.911 -3.643 1.00 95.75 454 TYR A N 1
ATOM 3385 C CA . TYR A 1 454 ? 11.197 -2.645 -4.641 1.00 95.75 454 TYR A CA 1
ATOM 3386 C C . TYR A 1 454 ? 11.737 -2.811 -6.059 1.00 95.75 454 TYR A C 1
ATOM 3388 O O . TYR A 1 454 ? 12.951 -2.902 -6.221 1.00 95.75 454 TYR A O 1
ATOM 3396 N N . ARG A 1 455 ? 10.840 -2.832 -7.048 1.00 96.25 455 ARG A N 1
ATOM 3397 C CA . ARG A 1 455 ? 11.097 -2.664 -8.489 1.00 96.25 455 ARG A CA 1
ATOM 3398 C C . ARG A 1 455 ? 10.140 -1.621 -9.062 1.00 96.25 455 ARG A C 1
ATOM 3400 O O . ARG A 1 455 ? 9.042 -1.440 -8.528 1.00 96.25 455 ARG A O 1
ATOM 3407 N N . ILE A 1 456 ? 10.548 -0.950 -10.140 1.00 96.56 456 ILE A N 1
ATOM 3408 C CA . ILE A 1 456 ? 9.736 0.067 -10.821 1.00 96.56 456 ILE A CA 1
ATOM 3409 C C . ILE A 1 456 ? 9.561 -0.345 -12.280 1.00 96.56 456 ILE A C 1
ATOM 3411 O O . ILE A 1 456 ? 10.489 -0.230 -13.072 1.00 96.56 456 ILE A O 1
ATOM 3415 N N . LEU A 1 457 ? 8.369 -0.810 -12.644 1.00 96.69 457 LEU A N 1
ATOM 3416 C CA . LEU A 1 457 ? 8.104 -1.383 -13.963 1.00 96.69 457 LEU A CA 1
ATOM 3417 C C . LEU A 1 457 ? 7.272 -0.437 -14.824 1.00 96.69 457 LEU A C 1
ATOM 3419 O O . LEU A 1 457 ? 6.264 0.091 -14.372 1.00 96.69 457 LEU A O 1
ATOM 3423 N N . TYR A 1 458 ? 7.633 -0.277 -16.088 1.00 95.12 458 TYR A N 1
ATOM 3424 C CA . TYR A 1 458 ? 6.945 0.579 -17.046 1.00 95.12 458 TYR A CA 1
ATOM 3425 C C . TYR A 1 458 ? 6.313 -0.228 -18.182 1.00 95.12 458 TYR A C 1
ATOM 3427 O O . TYR A 1 458 ? 6.963 -1.090 -18.772 1.00 95.12 458 TYR A O 1
ATOM 3435 N N . GLY A 1 459 ? 5.077 0.115 -18.547 1.00 94.19 459 GLY A N 1
ATOM 3436 C CA . GLY A 1 459 ? 4.387 -0.400 -19.734 1.00 94.19 459 GLY A CA 1
ATOM 3437 C C . GLY A 1 459 ? 3.566 0.684 -20.437 1.00 94.19 459 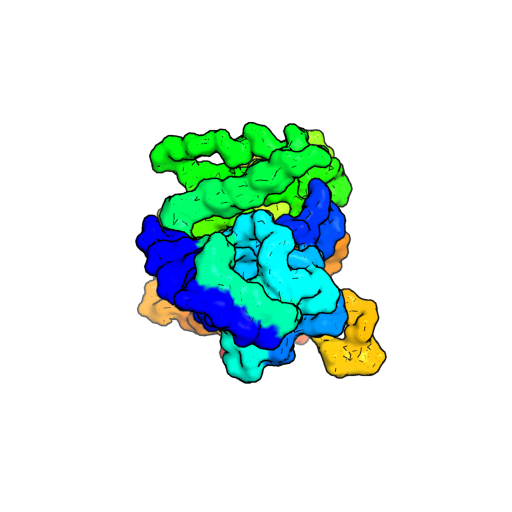GLY A C 1
ATOM 3438 O O . GLY A 1 459 ? 3.252 1.723 -19.852 1.00 94.19 459 GLY A O 1
ATOM 3439 N N . SER A 1 460 ? 3.213 0.465 -21.706 1.00 93.38 460 SER A N 1
ATOM 3440 C CA . SER A 1 460 ? 2.481 1.453 -22.511 1.00 93.38 460 SER A CA 1
ATOM 3441 C C . SER A 1 460 ? 1.652 0.812 -23.614 1.00 93.38 460 SER A C 1
ATOM 3443 O O . SER A 1 460 ? 2.127 -0.078 -24.312 1.00 93.38 460 SER A O 1
ATOM 3445 N N . GLY A 1 461 ? 0.438 1.317 -23.830 1.00 91.56 461 GLY A N 1
ATOM 3446 C CA . GLY A 1 461 ? -0.432 0.929 -24.943 1.00 91.56 461 GLY A CA 1
ATOM 3447 C C . GLY A 1 461 ? 0.022 1.469 -26.302 1.00 91.56 461 GLY A C 1
ATOM 3448 O O . GLY A 1 461 ? -0.505 1.055 -27.334 1.00 91.56 461 GLY A O 1
ATOM 3449 N N . ILE A 1 462 ? 1.019 2.359 -26.333 1.00 86.56 462 ILE A N 1
ATOM 3450 C CA . ILE A 1 462 ? 1.654 2.837 -27.566 1.00 86.56 462 ILE A CA 1
ATOM 3451 C C . ILE A 1 462 ? 3.035 2.190 -27.691 1.00 86.56 462 ILE A 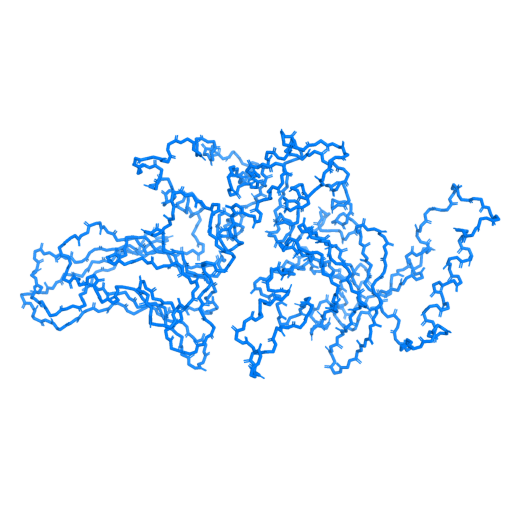C 1
ATOM 3453 O O . ILE A 1 462 ? 3.778 2.143 -26.706 1.00 86.56 462 ILE A O 1
ATOM 3457 N N . PRO A 1 463 ? 3.431 1.734 -28.895 1.00 74.75 463 PRO A N 1
ATOM 3458 C CA . PRO A 1 463 ? 4.812 1.362 -29.148 1.00 74.75 463 PRO A CA 1
ATOM 3459 C C . PRO A 1 463 ? 5.735 2.516 -28.772 1.00 74.75 463 PRO A C 1
ATOM 3461 O O . PRO A 1 463 ? 5.560 3.642 -29.233 1.00 74.75 463 PRO A O 1
ATOM 3464 N N . THR A 1 464 ? 6.734 2.245 -27.942 1.00 64.62 464 THR A N 1
ATOM 3465 C CA . THR A 1 464 ? 7.722 3.254 -27.571 1.00 64.62 464 THR A CA 1
ATOM 3466 C C . THR A 1 464 ? 8.351 3.836 -28.853 1.00 64.62 464 THR A C 1
ATOM 3468 O O . THR A 1 464 ? 8.881 3.057 -29.657 1.00 64.62 464 THR A O 1
ATOM 3471 N N . PRO A 1 465 ? 8.278 5.165 -29.087 1.00 54.75 465 PRO A N 1
ATOM 3472 C CA . PRO A 1 465 ? 8.694 5.751 -30.356 1.00 54.75 465 PRO A CA 1
ATOM 3473 C C . PRO A 1 465 ? 10.187 5.523 -30.595 1.00 54.75 465 PRO A C 1
ATOM 3475 O O . PRO A 1 465 ? 10.997 5.715 -29.677 1.00 54.75 465 PRO A O 1
ATOM 3478 N N . ARG A 1 466 ? 10.519 5.113 -31.828 1.00 49.38 466 ARG A N 1
ATOM 3479 C CA . ARG A 1 466 ? 11.885 5.114 -32.362 1.00 49.38 466 ARG A CA 1
ATOM 3480 C C . ARG A 1 466 ? 12.277 6.579 -32.546 1.00 49.38 466 ARG A C 1
ATOM 3482 O O . ARG A 1 466 ? 11.553 7.295 -33.234 1.00 49.38 466 ARG A O 1
ATOM 3489 N N . LYS A 1 467 ? 13.324 7.031 -31.859 1.00 46.78 467 LYS A N 1
ATOM 3490 C CA . LYS A 1 467 ? 13.947 8.315 -32.190 1.00 46.78 467 LYS A CA 1
ATOM 3491 C C . LYS A 1 467 ? 14.811 8.144 -33.424 1.00 46.78 467 LYS A C 1
ATOM 3493 O O . LYS A 1 467 ? 15.442 7.066 -33.518 1.00 46.78 467 LYS A O 1
#

Foldseek 3Di:
DDWDDDQFKIKDKAFDPFWDWDFFDKDKAWDPDDKQFKDQLLQDDLFLLAQDACQTGFQQDAFFRDFLDPDRRGPRHHHNFDARQWMWIGQLLKTKIKHFPPPPPQQDDSVDTQWTWGAHPVRTIMIMGTSHNGIDIHGRVDIGIIMIGIPPGLCVLVVLVVSVVVVCPPPPNVPFDPPQDDDDPPVDAREDDGLLLFEAPALLGTSLSRHHLSRNSNNQCVSSVHAYERAYQNLVHDAPVGDQLRVQLNLLSCVLNVHHYDCVNHRPNVQVVLVVVLCVVLCCVPCVVQKDKAHQSRCPLFKDWADFPDCDDPPNPPDDGQCPQKTKMKIKGADDVDDQRFIKMKIKIFHAAQAKDWTKMKGNACCVRGVAHWQEAPLLLLLVDDCVVPDCPDCSHSVNVSVVSVCVQCCVPPDADNHFGWKQWSSVRDIWTWRDDDDNMTMTDRDIDGHSHIIIIMTHNDYNDRD

Secondary structure (DSSP, 8-state):
-EEEE-SSEEEEEE--SS-EEES-EEEEEEE-S---EEE-GGG--S-GGGPPTTTT----SSEEEEESSTTSS-TTSPP--S--SEEEEE-SSSEEEEE----TTS---TTS-SEEEEE-TTS-EEEEEEEE-S-EEEPTTS-EEEEEEEES-TTHHHHHHHHHHHHHTSTT-TTS-TTS--PPPSS--EEE-GGGGT--SSTT--HHHHS-HHHHHHHH-GGGS--EEE---HHHH--TTS--HHHHHHHHHHHHTT-EE-GGG-S-HHHHHHHHHHHHHHTTTT-GGGPEEE-GGGTTTTEEESPPP-SSSTTTTS---TTTTEEEEEEEEEPTT-SSS-EEEEEEEEE-SSS-EEEEEEES-HHHHHSSS----HHHHHTTS--TTS-TTSTT-HHHHHHHHHHHHTT-STT--S---EEEETTTTEEEEEEEEETTEEEEEEEEE-TTEEEEEEEESSPPPP-

Sequence (467 aa):
MKAVYDGGAVAITVTPPGAIELDGLRLVLPLAGPVDMVIPFSALPATLADLPPGSFTPASHDGVAWSNLKGNGSQGVLTAPGPIRFLFVGNGDRGVCVEAPASDQWPLDAAQPTAELVRDGAGQSELHLWLANRPATLEPKRPFAFTLRFLPDAAGAGRRRAGLAAWQTAPNAAQTSANLLKTPPADAFLRVEGTAGGDALSSDKTLADSCPIELFRYLAGCPAGVPAQLRTNASALVRPGMSPAADRMAVGRALLHDMGVDAGGIAHHVLLLRAVAALERFGVLRDPARAEFLPYWRSADVVRYGQPAETAGAFAADSEDPVGRVYVSAYIRPADGATRGERQALFIVVNESDKPLRELFYVHKPARVFGGPNRARALSQVARWDFSSIPADSDWNRPRLENSAVRASRGQDAGRPESQAELHDFEDDGFVAQAGAKDGFEVYGPLFLPARGYRILYGSGIPTPRK

pLDDT: mean 77.42, std 16.48, range [27.16, 97.94]

Radius of gyration: 25.4 Å; chains: 1; bounding box: 71×58×68 Å